Protein AF-A0A9E3TIL8-F1 (afdb_monomer_lite)

Sequence (429 aa):
MAARLIESSNRSTSMLYGTVSNERQRQHFQHPDGPLDFGRIPSAEAACVVIDDTHVSRHQLRVEEVSDNRVRIENNGRSTVFFRDGSRLEPQSADHRSLPVHLTVGHSVIELSFAPLNVNSARASATFAVDHYDDVVFLTLGDSTLDFPFPMAIGYRQLTNFATYTERYKELLRLAENLIAFVGSAMLASLTPERLRELNHKLSRPALEYWKGGISPGNWLDLCIHATLQMSEQPENALTKQFIDLKSHKETKGSLGETFRMLVRAKNDFKHDRGPSVESECQQGCIAIGELLNRVFDALSFLKSHTLYLVQDVNPHRRGNLADVMLLKCMGGNPGFLTEQRVLPPTIRRGDLYLQISSSEFVTLYPFLTTRISEQSRSREFNFIDRLDFEGKASDGARRCVAGLKSYERGSMDTDEDVGAEMLELFAE

Foldseek 3Di:
DDDDDDPPDPPPQFKKWKWKDFPVDIDTDIHRFDKEWEFQADDPPDHYDHDPAPQTHRTAWIWHDPDVQKIKIAGCTCWWKAWPVRDIAHHGGIDMDGPQTWIDTHRMIMTIHTDPDPDPDDDDDDDDDDPPPQPPLLCPCVVVQQLFFQLLFQLSVCLVVDPFLVVSLVSLLLSLLSLLLVLLLVLCLQDDLVLLQVLLVVQPHGLQVCQAPWHALVSSLSSLLSSLVSCVVPPDAPVNVLSVVLVLNDCDPLGLVVLSVVSSVQSVCVVVVNADDDRVSSSVSSSVSSVSVVSSCVSVVVNSVWWKKAWADWADDPDDQKTWTWIWGRGHNDLPTDIDIDIAGPVDDHQWIWTDRDPHDIGTSPPQKGWDQDPVVSGIFIWGFTHKDFDAQDPVRHTFIKTWIATSNPRDTDIHRVSRVVVCVSNPD

Structure (mmCIF, N/CA/C/O backbone):
data_AF-A0A9E3TIL8-F1
#
_entry.id   AF-A0A9E3TIL8-F1
#
loop_
_atom_site.group_PDB
_atom_site.id
_atom_site.type_symbol
_atom_site.label_atom_id
_atom_site.label_alt_id
_atom_site.label_comp_id
_atom_site.label_asym_id
_atom_site.label_entity_id
_atom_site.label_seq_id
_atom_site.pdbx_PDB_ins_code
_atom_site.Cartn_x
_atom_site.Cartn_y
_atom_site.Cartn_z
_atom_site.occupancy
_atom_site.B_iso_or_equiv
_atom_site.auth_seq_id
_atom_site.auth_comp_id
_atom_site.auth_asym_id
_atom_site.auth_atom_id
_atom_site.pdbx_PDB_model_num
ATOM 1 N N . MET A 1 1 ? 17.850 -64.296 1.125 1.00 35.41 1 MET A N 1
ATOM 2 C CA . MET A 1 1 ? 17.329 -64.459 -0.247 1.00 35.41 1 MET A CA 1
ATOM 3 C C . MET A 1 1 ? 16.224 -63.422 -0.428 1.00 35.41 1 MET A C 1
ATOM 5 O O . MET A 1 1 ? 15.220 -63.512 0.257 1.00 35.41 1 MET A O 1
ATOM 9 N N . ALA A 1 2 ? 16.542 -62.379 -1.203 1.00 34.81 2 ALA A N 1
ATOM 10 C CA . ALA A 1 2 ? 15.744 -61.243 -1.694 1.00 34.81 2 ALA A CA 1
ATOM 11 C C . ALA A 1 2 ? 14.442 -60.832 -0.961 1.00 34.81 2 ALA A C 1
ATOM 13 O O . ALA A 1 2 ? 13.374 -61.376 -1.226 1.00 34.81 2 ALA A O 1
ATOM 14 N N . ALA A 1 3 ? 14.516 -59.756 -0.168 1.00 29.91 3 ALA A N 1
ATOM 15 C CA . ALA A 1 3 ? 13.368 -58.895 0.119 1.00 29.91 3 ALA A CA 1
ATOM 16 C C . ALA A 1 3 ? 13.375 -57.725 -0.882 1.00 29.91 3 ALA A C 1
ATOM 18 O O . ALA A 1 3 ? 14.344 -56.971 -0.952 1.00 29.91 3 ALA A O 1
ATOM 19 N N . ARG A 1 4 ? 12.312 -57.619 -1.689 1.00 34.78 4 ARG A N 1
ATOM 20 C CA . ARG A 1 4 ? 12.041 -56.486 -2.584 1.00 34.78 4 ARG A CA 1
ATOM 21 C C . ARG A 1 4 ? 11.711 -55.256 -1.735 1.00 34.78 4 ARG A C 1
ATOM 23 O O . ARG A 1 4 ? 10.694 -55.253 -1.049 1.00 34.78 4 ARG A O 1
ATOM 30 N N . LEU A 1 5 ? 12.553 -54.229 -1.807 1.00 32.25 5 LEU A N 1
ATOM 31 C CA . LEU A 1 5 ? 12.218 -52.882 -1.356 1.00 32.25 5 LEU A CA 1
ATOM 32 C C . LEU A 1 5 ? 11.307 -52.241 -2.405 1.00 32.25 5 LEU A C 1
ATOM 34 O O . LEU A 1 5 ? 11.686 -52.076 -3.562 1.00 32.25 5 LEU A O 1
ATOM 38 N N . ILE A 1 6 ? 10.082 -51.941 -1.987 1.00 35.88 6 ILE A N 1
ATOM 39 C CA . ILE A 1 6 ? 9.174 -51.031 -2.675 1.00 35.88 6 ILE A CA 1
ATOM 40 C C . ILE A 1 6 ? 9.645 -49.629 -2.284 1.00 35.88 6 ILE A C 1
ATOM 42 O O . ILE A 1 6 ? 9.381 -49.177 -1.173 1.00 35.88 6 ILE A O 1
ATOM 46 N N . GLU A 1 7 ? 10.385 -48.963 -3.166 1.00 31.88 7 GLU A N 1
ATOM 47 C CA . GLU A 1 7 ? 10.603 -47.520 -3.067 1.00 31.88 7 GLU A CA 1
ATOM 48 C C . GLU A 1 7 ? 9.315 -46.820 -3.508 1.00 31.88 7 GLU A C 1
ATOM 50 O O . GLU A 1 7 ? 9.044 -46.639 -4.693 1.00 31.88 7 GLU A O 1
ATOM 55 N N . SER A 1 8 ? 8.476 -46.462 -2.537 1.00 33.28 8 SER A N 1
ATOM 56 C CA . SER A 1 8 ? 7.391 -45.508 -2.741 1.00 33.28 8 SER A CA 1
ATOM 57 C C . SER A 1 8 ? 8.002 -44.113 -2.880 1.00 33.28 8 SER A C 1
ATOM 59 O O . SER A 1 8 ? 8.314 -43.453 -1.887 1.00 33.28 8 SER A O 1
ATOM 61 N N . SER A 1 9 ? 8.206 -43.685 -4.122 1.00 36.19 9 SER A N 1
ATOM 62 C CA . SER A 1 9 ? 8.622 -42.336 -4.490 1.00 36.19 9 SER A CA 1
ATOM 63 C C . SER A 1 9 ? 7.560 -41.317 -4.072 1.00 36.19 9 SER A C 1
ATOM 65 O O . SER A 1 9 ? 6.582 -41.094 -4.785 1.00 36.19 9 SER A O 1
ATOM 67 N N . ASN A 1 10 ? 7.762 -40.681 -2.922 1.00 36.00 10 ASN A N 1
ATOM 68 C CA . ASN A 1 10 ? 7.051 -39.469 -2.530 1.00 36.00 10 ASN A CA 1
ATOM 69 C C . ASN A 1 10 ? 7.647 -38.297 -3.337 1.00 36.00 10 ASN A C 1
ATOM 71 O O . ASN A 1 10 ? 8.470 -37.537 -2.832 1.00 36.00 10 ASN A O 1
ATOM 75 N N . ARG A 1 11 ? 7.313 -38.200 -4.632 1.00 42.16 11 ARG A N 1
ATOM 76 C CA . ARG A 1 11 ? 7.577 -36.980 -5.404 1.00 42.16 11 ARG A CA 1
ATOM 77 C C . ARG A 1 11 ? 6.573 -35.938 -4.927 1.00 42.16 11 ARG A C 1
ATOM 79 O O . ARG A 1 11 ? 5.392 -36.036 -5.244 1.00 42.16 11 ARG A O 1
ATOM 86 N N . SER A 1 12 ? 7.034 -34.971 -4.140 1.00 47.03 12 SER A N 1
ATOM 87 C CA . SER A 1 12 ? 6.323 -33.703 -3.994 1.00 47.03 12 SER A CA 1
ATOM 88 C C . SER A 1 12 ? 6.201 -33.114 -5.397 1.00 47.03 12 SER A C 1
ATOM 90 O O . SER A 1 12 ? 7.204 -32.717 -5.975 1.00 47.03 12 SER A O 1
ATOM 92 N N . THR A 1 13 ? 5.010 -33.161 -5.987 1.00 52.56 13 THR A N 1
ATOM 93 C CA . THR A 1 13 ? 4.756 -32.655 -7.339 1.00 52.56 13 THR A CA 1
ATOM 94 C C . THR A 1 13 ? 4.936 -31.143 -7.331 1.00 52.56 13 THR A C 1
ATOM 96 O O . THR A 1 13 ? 4.089 -30.413 -6.805 1.00 52.56 13 THR A O 1
ATOM 99 N N . SER A 1 14 ? 6.068 -30.677 -7.845 1.00 63.56 14 SER A N 1
ATOM 100 C CA . SER A 1 14 ? 6.331 -29.263 -8.056 1.00 63.56 14 SER A CA 1
ATOM 101 C C . SER A 1 14 ? 5.402 -28.764 -9.164 1.00 63.56 14 SER A C 1
ATOM 103 O O . SER A 1 14 ? 5.408 -29.275 -10.274 1.00 63.56 14 SER A O 1
ATOM 105 N N . MET A 1 15 ? 4.550 -27.786 -8.861 1.00 83.06 15 MET A N 1
ATOM 106 C CA . MET A 1 15 ? 3.614 -27.239 -9.845 1.00 83.06 15 MET A CA 1
ATOM 107 C C . MET A 1 15 ? 4.291 -26.110 -10.625 1.00 83.06 15 MET A C 1
ATOM 109 O O . MET A 1 15 ? 4.695 -25.105 -10.028 1.00 83.06 15 MET A O 1
ATOM 113 N N . LEU A 1 16 ? 4.376 -26.245 -11.949 1.00 87.56 16 LEU A N 1
ATOM 114 C CA . LEU A 1 16 ? 4.829 -25.173 -12.832 1.00 87.56 16 LEU A CA 1
ATOM 115 C C . LEU A 1 16 ? 3.757 -24.083 -12.901 1.00 87.56 16 LEU A C 1
ATOM 117 O O . LEU A 1 16 ? 2.585 -24.339 -13.169 1.00 87.56 16 LEU A O 1
ATOM 121 N N . TYR A 1 17 ? 4.160 -22.843 -12.670 1.00 90.19 17 TYR A N 1
ATOM 122 C CA . TYR A 1 17 ? 3.325 -21.659 -12.809 1.00 90.19 17 TYR A CA 1
ATOM 123 C C . TYR A 1 17 ? 3.976 -20.712 -13.807 1.00 90.19 17 TYR A C 1
ATOM 125 O O . TYR A 1 17 ? 5.199 -20.594 -13.868 1.00 90.19 17 TYR A O 1
ATOM 133 N N . GLY A 1 18 ? 3.166 -20.010 -14.589 1.00 91.50 18 GLY A N 1
ATOM 134 C CA . GLY A 1 18 ? 3.725 -19.063 -15.530 1.00 91.50 18 GLY A CA 1
ATOM 135 C C . GLY A 1 18 ? 2.746 -18.056 -16.084 1.00 91.50 18 GLY A C 1
ATOM 136 O O . GLY A 1 18 ? 1.540 -18.072 -15.814 1.00 91.50 18 GLY A O 1
ATOM 137 N N . THR A 1 19 ? 3.311 -17.154 -16.876 1.00 90.44 19 THR A N 1
ATOM 138 C CA . THR A 1 19 ? 2.569 -16.135 -17.607 1.00 90.44 19 THR A CA 1
ATOM 139 C C . THR A 1 19 ? 3.039 -16.118 -19.053 1.00 90.44 19 THR A C 1
ATOM 141 O O . THR A 1 19 ? 4.239 -16.154 -19.309 1.00 90.44 19 THR A O 1
ATOM 144 N N . VAL A 1 20 ? 2.102 -16.027 -19.992 1.00 93.38 20 VAL A N 1
ATOM 145 C CA . VAL A 1 20 ? 2.379 -15.622 -21.373 1.00 93.38 20 VAL A CA 1
ATOM 146 C C . VAL A 1 20 ? 1.811 -14.228 -21.571 1.00 93.38 20 VAL A C 1
ATOM 148 O O . VAL A 1 20 ? 0.643 -13.991 -21.249 1.00 93.38 20 VAL A O 1
ATOM 151 N N . SER A 1 21 ? 2.608 -13.306 -22.099 1.00 84.75 21 SER A N 1
ATOM 152 C CA . SER A 1 21 ? 2.173 -11.942 -22.386 1.00 84.75 21 SER A CA 1
ATOM 153 C C . SER A 1 21 ? 2.677 -11.446 -23.741 1.00 84.75 21 SER A C 1
ATOM 155 O O . SER A 1 21 ? 3.800 -11.721 -24.152 1.00 84.75 21 SER A O 1
ATOM 157 N N . ASN A 1 22 ? 1.816 -10.719 -24.446 1.00 90.12 22 ASN A N 1
ATOM 158 C CA . ASN A 1 22 ? 2.126 -9.916 -25.626 1.00 90.12 22 ASN A CA 1
ATOM 159 C C . ASN A 1 22 ? 1.094 -8.769 -25.725 1.00 90.12 22 ASN A C 1
ATOM 161 O O . ASN A 1 22 ? 0.325 -8.545 -24.788 1.00 90.12 22 ASN A O 1
ATOM 165 N N . GLU A 1 23 ? 1.054 -8.036 -26.840 1.00 85.00 23 GLU A N 1
ATOM 166 C CA . GLU A 1 23 ? 0.099 -6.929 -27.031 1.00 85.00 23 GLU A CA 1
ATOM 167 C C . GLU A 1 23 ? -1.378 -7.367 -27.078 1.00 85.00 23 GLU A C 1
ATOM 169 O O . GLU A 1 23 ? -2.269 -6.568 -26.796 1.00 85.00 23 GLU A O 1
ATOM 174 N N . ARG A 1 24 ? -1.656 -8.623 -27.443 1.00 80.19 24 ARG A N 1
ATOM 175 C CA . ARG A 1 24 ? -3.009 -9.167 -27.654 1.00 80.19 24 ARG A CA 1
ATOM 176 C C . ARG A 1 24 ? -3.519 -10.009 -26.497 1.00 80.19 24 ARG A C 1
ATOM 178 O O . ARG A 1 24 ? -4.729 -10.128 -26.317 1.00 80.19 24 ARG A O 1
ATOM 185 N N . GLN A 1 25 ? -2.621 -10.601 -25.716 1.00 91.50 25 GLN A N 1
ATOM 186 C CA . GLN A 1 25 ? -2.985 -11.502 -24.634 1.00 91.50 25 GLN A CA 1
ATOM 187 C C . GLN A 1 25 ? -2.081 -11.367 -23.415 1.00 91.50 25 GLN A C 1
ATOM 189 O O . GLN A 1 25 ? -0.880 -11.117 -23.501 1.00 91.50 25 GLN A O 1
ATOM 194 N N . ARG A 1 26 ? -2.678 -11.626 -22.253 1.00 89.81 26 ARG A N 1
ATOM 195 C CA . ARG A 1 26 ? -1.974 -11.915 -21.008 1.00 89.81 26 ARG A CA 1
ATOM 196 C C . ARG A 1 26 ? -2.691 -13.073 -20.327 1.00 89.81 26 ARG A C 1
ATOM 198 O O . ARG A 1 26 ? -3.811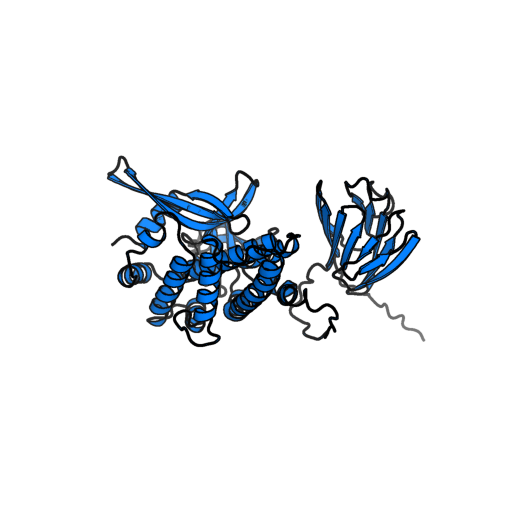 -12.908 -19.854 1.00 89.81 26 ARG A O 1
ATOM 205 N N . GLN A 1 27 ? -2.056 -14.238 -20.302 1.00 88.88 27 GLN A N 1
ATOM 206 C CA . GLN A 1 27 ? -2.618 -15.466 -19.751 1.00 88.88 27 GLN A CA 1
ATOM 207 C C . GLN A 1 27 ? -1.717 -15.993 -18.637 1.00 88.88 27 GLN A C 1
ATOM 209 O O . GLN A 1 27 ? -0.521 -16.183 -18.842 1.00 88.88 27 GLN A O 1
ATOM 214 N N . HIS A 1 28 ? -2.305 -16.268 -17.475 1.00 88.12 28 HIS A N 1
ATOM 215 C CA . HIS A 1 28 ? -1.660 -17.037 -16.413 1.00 88.12 28 HIS A CA 1
ATOM 216 C C . HIS A 1 28 ? -2.041 -18.510 -16.542 1.00 88.12 28 HIS A C 1
ATOM 218 O O . HIS A 1 28 ? -3.171 -18.824 -16.924 1.00 88.12 28 HIS A O 1
ATOM 224 N N . PHE A 1 29 ? -1.123 -19.408 -16.204 1.00 87.38 29 PHE A N 1
ATOM 225 C CA . PHE A 1 29 ? -1.387 -20.843 -16.197 1.00 87.38 29 PHE A CA 1
ATOM 226 C C . PHE A 1 29 ? -0.704 -21.529 -15.016 1.00 87.38 29 PHE A C 1
ATOM 228 O O . PHE A 1 29 ? 0.299 -21.058 -14.478 1.00 87.38 29 PHE A O 1
ATOM 235 N N . GLN A 1 30 ? -1.291 -22.652 -14.620 1.00 87.88 30 GLN A N 1
ATOM 236 C CA . GLN A 1 30 ? -0.743 -23.598 -13.659 1.00 87.88 30 GLN A CA 1
ATOM 237 C C . GLN A 1 30 ? -0.744 -24.962 -14.328 1.00 87.88 30 GLN A C 1
ATOM 239 O O . GLN A 1 30 ? -1.749 -25.362 -14.917 1.00 87.88 30 GLN A O 1
ATOM 244 N N . HIS A 1 31 ? 0.385 -25.649 -14.253 1.00 87.69 31 HIS A N 1
ATOM 245 C CA . HIS A 1 31 ? 0.590 -26.943 -14.870 1.00 87.69 31 HIS A CA 1
ATOM 246 C C . HIS A 1 31 ? 1.158 -27.906 -13.821 1.00 87.69 31 HIS A C 1
ATOM 248 O O . HIS A 1 31 ? 2.270 -27.687 -13.340 1.00 87.69 31 HIS A O 1
ATOM 254 N N . PRO A 1 32 ? 0.373 -28.907 -13.388 1.00 82.00 32 PRO A N 1
ATOM 255 C CA . PRO A 1 32 ? 0.700 -29.700 -12.207 1.00 82.00 32 PRO A CA 1
ATOM 256 C C . PRO A 1 32 ? 1.841 -30.698 -12.420 1.00 82.00 32 PRO A C 1
ATOM 258 O O . PRO A 1 32 ? 2.572 -30.943 -11.469 1.00 82.00 32 PRO A O 1
ATOM 261 N N . ASP A 1 33 ? 1.963 -31.289 -13.614 1.00 86.31 33 ASP A N 1
ATOM 262 C CA . ASP A 1 33 ? 3.016 -32.253 -13.967 1.00 86.31 33 ASP A CA 1
ATOM 263 C C . ASP A 1 33 ? 3.006 -32.541 -15.484 1.00 86.31 33 ASP A C 1
ATOM 265 O O . ASP A 1 33 ? 2.000 -32.329 -16.167 1.00 86.31 33 ASP A O 1
ATOM 269 N N . GLY A 1 34 ? 4.104 -33.094 -15.995 1.00 90.12 34 GLY A N 1
ATOM 270 C CA . GLY A 1 34 ? 4.274 -33.577 -17.361 1.00 90.12 34 GLY A CA 1
ATOM 271 C C . GLY A 1 34 ? 4.650 -32.486 -18.370 1.00 90.12 34 GLY A C 1
ATOM 272 O O . GLY A 1 34 ? 4.841 -31.325 -18.003 1.00 90.12 34 GLY A O 1
ATOM 273 N N . PRO A 1 35 ? 4.748 -32.833 -19.665 1.00 94.06 35 PRO A N 1
ATOM 274 C CA . PRO A 1 35 ? 5.083 -31.874 -20.711 1.00 94.06 35 PRO A CA 1
ATOM 275 C C . PRO A 1 35 ? 4.007 -30.796 -20.890 1.00 94.06 35 PRO A C 1
ATOM 277 O O . PRO A 1 35 ? 2.808 -31.085 -20.909 1.00 94.06 35 PRO A O 1
ATOM 280 N N . LEU A 1 36 ? 4.456 -29.559 -21.081 1.00 95.81 36 LEU A N 1
ATOM 281 C CA . LEU A 1 36 ? 3.643 -28.393 -21.402 1.00 95.81 36 LEU A CA 1
ATOM 282 C C . LEU A 1 36 ? 4.084 -27.813 -22.747 1.00 95.81 36 LEU A C 1
ATOM 284 O O . LEU A 1 36 ? 5.224 -27.374 -22.908 1.00 95.81 36 LEU A O 1
ATOM 288 N N . ASP A 1 37 ? 3.167 -27.786 -23.704 1.00 97.06 37 ASP A N 1
ATOM 289 C CA . ASP A 1 37 ? 3.397 -27.226 -25.029 1.00 97.06 37 ASP A CA 1
ATOM 290 C C . ASP A 1 37 ? 2.995 -25.743 -25.081 1.00 97.06 37 ASP A C 1
ATOM 292 O O . ASP A 1 37 ? 2.035 -25.302 -24.450 1.00 97.06 37 ASP A O 1
ATOM 296 N N . PHE A 1 38 ? 3.707 -24.972 -25.898 1.00 97.62 38 PHE A N 1
ATOM 297 C CA . PHE A 1 38 ? 3.367 -23.593 -26.236 1.00 97.62 38 PHE A CA 1
ATOM 298 C C . PHE A 1 38 ? 3.310 -23.439 -27.749 1.00 97.62 38 PHE A C 1
ATOM 300 O O . PHE A 1 38 ? 4.221 -23.869 -28.465 1.00 97.62 38 PHE A O 1
ATOM 307 N N . GLY A 1 39 ? 2.275 -22.780 -28.259 1.00 96.81 39 GLY A N 1
ATOM 308 C CA . GLY A 1 39 ? 2.151 -22.538 -29.692 1.00 96.81 39 GLY A CA 1
ATOM 309 C C . GLY A 1 39 ? 0.848 -21.858 -30.080 1.00 96.81 39 GLY A C 1
ATOM 310 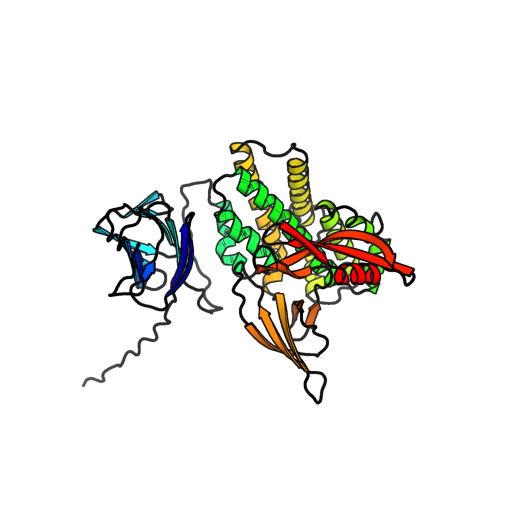O O . GLY A 1 39 ? 0.001 -21.579 -29.243 1.00 96.81 39 GLY A O 1
ATOM 311 N N . ARG A 1 40 ? 0.670 -21.573 -31.370 1.00 96.44 40 ARG A N 1
ATOM 312 C CA . ARG A 1 40 ? -0.530 -20.880 -31.877 1.00 96.44 40 ARG A CA 1
ATOM 313 C C . ARG A 1 40 ? -1.793 -21.735 -31.936 1.00 96.44 40 ARG A C 1
ATOM 315 O O . ARG A 1 40 ? -2.871 -21.194 -32.172 1.00 96.44 40 ARG A O 1
ATOM 322 N N . ILE A 1 41 ? -1.666 -23.055 -31.831 1.00 91.81 41 ILE A N 1
ATOM 323 C CA . ILE A 1 41 ? -2.803 -23.977 -31.869 1.00 91.81 41 ILE A CA 1
ATOM 324 C C . ILE A 1 41 ? -2.733 -24.951 -30.690 1.00 91.81 41 ILE A C 1
ATOM 326 O O . ILE A 1 41 ? -1.635 -25.258 -30.222 1.00 91.81 41 ILE A O 1
ATOM 330 N N . PRO A 1 42 ? -3.879 -25.468 -30.219 1.00 88.25 42 PRO A N 1
ATOM 331 C CA . PRO A 1 42 ? -3.896 -26.526 -29.217 1.00 88.25 42 PRO A CA 1
ATOM 332 C C . PRO A 1 42 ? -3.079 -27.749 -29.662 1.00 88.25 42 PRO A C 1
ATOM 334 O O . PRO A 1 42 ? -3.095 -28.124 -30.837 1.00 88.25 42 PRO A O 1
ATOM 337 N N . SER A 1 43 ? -2.377 -28.371 -28.714 1.00 85.75 43 SER A N 1
ATOM 338 C CA . SER A 1 43 ? -1.713 -29.665 -28.904 1.00 85.75 43 SER A CA 1
ATOM 339 C C . SER A 1 43 ? -2.693 -30.790 -28.571 1.00 85.75 43 SER A C 1
ATOM 341 O O . SER A 1 43 ? -3.484 -30.660 -27.639 1.00 85.75 43 SER A O 1
ATOM 343 N N . ALA A 1 44 ? -2.662 -31.881 -29.337 1.00 78.19 44 ALA A N 1
ATOM 344 C CA . ALA A 1 44 ? -3.449 -33.080 -29.035 1.00 78.19 44 ALA A CA 1
ATOM 345 C C . ALA A 1 44 ? -2.722 -34.030 -28.064 1.00 78.19 44 ALA A C 1
ATOM 347 O O . ALA A 1 44 ? -3.354 -34.904 -27.479 1.00 78.19 44 ALA A O 1
ATOM 348 N N . GLU A 1 45 ? -1.402 -33.873 -27.917 1.00 78.19 45 GLU A N 1
ATOM 349 C CA . GLU A 1 45 ? -0.530 -34.820 -27.209 1.00 78.19 45 GLU A CA 1
ATOM 350 C C . GLU A 1 45 ? -0.197 -34.393 -25.775 1.00 78.19 45 GLU A C 1
ATOM 352 O O . GLU A 1 45 ? 0.137 -35.241 -24.952 1.00 78.19 45 GLU A O 1
ATOM 357 N N . ALA A 1 46 ? -0.279 -33.096 -25.468 1.00 84.00 46 ALA A N 1
ATOM 358 C CA . ALA A 1 46 ? 0.079 -32.540 -24.167 1.00 84.00 46 ALA A CA 1
ATOM 359 C C . ALA A 1 46 ? -0.802 -31.337 -23.805 1.00 84.00 46 ALA A C 1
ATOM 361 O O . ALA A 1 46 ? -1.486 -30.764 -24.661 1.00 84.00 46 ALA A O 1
ATOM 362 N N . ALA A 1 47 ? -0.760 -30.933 -22.531 1.00 88.12 47 ALA A N 1
ATOM 363 C CA . ALA A 1 47 ? -1.326 -29.658 -22.110 1.00 88.12 47 ALA A CA 1
ATOM 364 C C . ALA A 1 47 ? -0.679 -28.534 -22.930 1.00 88.12 47 ALA A C 1
ATOM 366 O O . ALA A 1 47 ? 0.527 -28.556 -23.160 1.00 88.12 47 ALA A O 1
ATOM 367 N N . CYS A 1 48 ? -1.474 -27.576 -23.407 1.00 94.19 48 CYS A N 1
ATOM 368 C CA . CYS A 1 48 ? -0.988 -26.539 -24.311 1.00 94.19 48 CYS A CA 1
ATOM 369 C C . CYS A 1 48 ? -1.446 -25.153 -23.864 1.00 94.19 48 CYS A C 1
ATOM 371 O O . CYS A 1 48 ? -2.638 -24.928 -23.639 1.00 94.19 48 CYS A O 1
ATOM 373 N N . VAL A 1 49 ? -0.503 -24.216 -23.795 1.00 95.69 49 VAL A N 1
ATOM 374 C CA . VAL A 1 49 ? -0.778 -22.786 -23.669 1.00 95.69 49 VAL A CA 1
ATOM 375 C C . VAL A 1 49 ? -0.785 -22.174 -25.066 1.00 95.69 49 VAL A C 1
ATOM 377 O O . VAL A 1 49 ? 0.237 -22.129 -25.759 1.00 95.69 49 VAL A O 1
ATOM 380 N N . VAL A 1 50 ? -1.960 -21.706 -25.488 1.00 96.38 50 VAL A N 1
ATOM 381 C CA . VAL A 1 50 ? -2.145 -21.112 -26.813 1.00 96.38 50 VAL A CA 1
ATOM 382 C C . VAL A 1 50 ? -1.637 -19.669 -26.819 1.00 96.38 50 VAL A C 1
ATOM 384 O O . VAL A 1 50 ? -1.959 -18.882 -25.933 1.00 96.38 50 VAL A O 1
ATOM 387 N N . ILE A 1 51 ? -0.840 -19.320 -27.829 1.00 96.69 51 ILE A N 1
ATOM 388 C CA . ILE A 1 51 ? -0.246 -17.993 -27.990 1.00 96.69 51 ILE A CA 1
ATOM 389 C C . ILE A 1 51 ? -0.826 -17.283 -29.214 1.00 96.69 51 ILE A C 1
ATOM 391 O O . ILE A 1 51 ? -0.562 -17.684 -30.350 1.00 96.69 51 ILE A O 1
ATOM 395 N N . ASP A 1 52 ? -1.578 -16.203 -28.992 1.00 93.56 52 ASP A N 1
ATOM 396 C CA . ASP A 1 52 ? -2.031 -15.273 -30.034 1.00 93.56 52 ASP A CA 1
ATOM 397 C C . ASP A 1 52 ? -0.891 -14.344 -30.471 1.00 93.56 52 ASP A C 1
ATOM 399 O O . ASP A 1 52 ? -0.803 -13.175 -30.093 1.00 93.56 52 ASP A O 1
ATOM 403 N N . ASP A 1 53 ? 0.029 -14.910 -31.248 1.00 93.81 53 ASP A N 1
ATOM 404 C CA . ASP A 1 53 ? 1.138 -14.203 -31.879 1.00 93.81 53 ASP A CA 1
ATOM 405 C C . ASP A 1 53 ? 1.439 -14.835 -33.237 1.00 93.81 53 ASP A C 1
ATOM 407 O O . ASP A 1 53 ? 1.746 -16.024 -33.344 1.00 93.81 53 ASP A O 1
ATOM 411 N N . THR A 1 54 ? 1.365 -14.044 -34.307 1.00 93.00 54 THR A N 1
ATOM 412 C CA . THR A 1 54 ? 1.578 -14.536 -35.671 1.00 93.00 54 THR A CA 1
ATOM 413 C C . THR A 1 54 ? 3.007 -15.002 -35.940 1.00 93.00 54 THR A C 1
ATOM 415 O O . THR A 1 54 ? 3.199 -15.792 -36.869 1.00 93.00 54 THR A O 1
ATOM 418 N N . HIS A 1 55 ? 3.980 -14.567 -35.135 1.00 92.62 55 HIS A N 1
ATOM 419 C CA . HIS A 1 55 ? 5.400 -14.912 -35.249 1.00 92.62 55 HIS A CA 1
ATOM 420 C C . HIS A 1 55 ? 5.791 -16.172 -34.462 1.00 92.62 55 HIS A C 1
ATOM 422 O O . HIS A 1 55 ? 6.912 -16.671 -34.597 1.00 92.62 55 HIS A O 1
ATOM 428 N N . VAL A 1 56 ? 4.864 -16.718 -33.675 1.00 96.62 56 VAL A N 1
ATOM 429 C CA . VAL A 1 56 ? 5.024 -17.994 -32.974 1.00 96.62 56 VAL A CA 1
ATOM 430 C C . VAL A 1 56 ? 4.633 -19.143 -33.910 1.00 96.62 56 VAL A C 1
ATOM 432 O O . VAL A 1 56 ? 3.778 -19.004 -34.781 1.00 96.62 56 VAL A O 1
ATOM 435 N N . SER A 1 57 ? 5.280 -20.301 -33.797 1.00 96.62 57 SER A N 1
ATOM 436 C CA . SER A 1 57 ? 4.915 -21.482 -34.594 1.00 96.62 57 SER A CA 1
ATOM 437 C C . SER A 1 57 ? 3.629 -22.143 -34.077 1.00 96.62 57 SER A C 1
ATOM 439 O O . SER A 1 57 ? 3.156 -21.870 -32.976 1.00 96.62 57 SER A O 1
ATOM 441 N N . ARG A 1 58 ? 3.046 -23.056 -34.864 1.00 9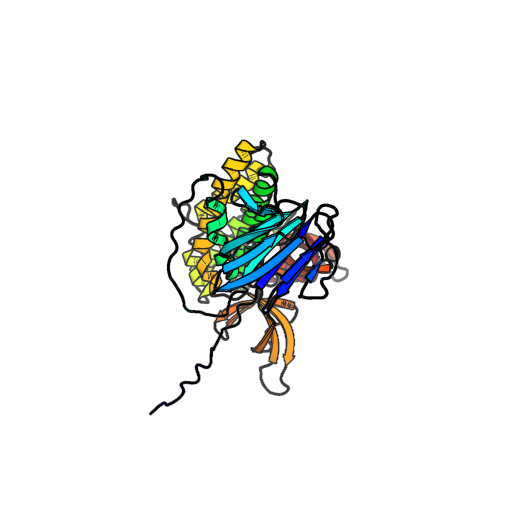5.69 58 ARG A N 1
ATOM 442 C CA . ARG A 1 58 ? 1.889 -23.865 -34.425 1.00 95.69 58 ARG A CA 1
ATOM 443 C C . ARG A 1 58 ? 2.186 -24.638 -33.136 1.00 95.69 58 ARG A C 1
ATOM 445 O O . ARG A 1 58 ? 1.379 -24.587 -32.220 1.00 95.69 58 ARG A O 1
ATOM 452 N N . HIS A 1 59 ? 3.371 -25.241 -33.072 1.00 96.00 59 HIS A N 1
ATOM 453 C CA . HIS A 1 59 ? 3.978 -25.830 -31.881 1.00 96.00 59 HIS A CA 1
ATOM 454 C C . HIS A 1 59 ? 5.387 -25.247 -31.788 1.00 96.00 59 HIS A C 1
ATOM 456 O O . HIS A 1 59 ? 6.209 -25.488 -32.670 1.00 96.00 59 HIS A O 1
ATOM 462 N N . GLN A 1 60 ? 5.620 -24.372 -30.818 1.00 97.31 60 GLN A N 1
ATOM 463 C CA . GLN A 1 60 ? 6.843 -23.580 -30.725 1.00 97.31 60 GLN A CA 1
ATOM 464 C C . GLN A 1 60 ? 7.784 -24.124 -29.658 1.00 97.31 60 GLN A C 1
ATOM 466 O O . GLN A 1 60 ? 8.962 -24.310 -29.946 1.00 97.31 60 GLN A O 1
ATOM 471 N N . LEU A 1 61 ? 7.275 -24.383 -28.455 1.00 97.56 61 LEU A N 1
ATOM 472 C CA . LEU A 1 61 ? 8.071 -24.897 -27.346 1.00 97.56 61 LEU A CA 1
ATOM 473 C C . LEU A 1 61 ? 7.394 -26.106 -26.718 1.00 97.56 61 LEU A C 1
ATOM 475 O O . LEU A 1 61 ? 6.168 -26.149 -26.646 1.00 97.56 61 LEU A O 1
ATOM 479 N N . ARG A 1 62 ? 8.206 -27.034 -26.219 1.00 97.50 62 ARG A N 1
ATOM 480 C CA . ARG A 1 62 ? 7.806 -28.030 -25.227 1.00 97.50 62 ARG A CA 1
ATOM 481 C C . ARG A 1 62 ? 8.665 -27.835 -23.988 1.00 97.50 62 ARG A C 1
ATOM 483 O O . ARG A 1 62 ? 9.884 -27.718 -24.092 1.00 97.50 62 ARG A O 1
ATOM 490 N N . VAL A 1 63 ? 8.021 -27.763 -22.833 1.00 96.44 63 VAL A N 1
ATOM 491 C CA . VAL A 1 63 ? 8.672 -27.596 -21.537 1.00 96.44 63 VAL A CA 1
ATOM 492 C C . VAL A 1 63 ? 8.325 -28.788 -20.670 1.00 96.44 63 VAL A C 1
ATOM 494 O O . VAL A 1 63 ? 7.155 -29.116 -20.510 1.00 96.44 63 VAL A O 1
ATOM 497 N N . GLU A 1 64 ? 9.335 -29.428 -20.103 1.00 94.56 64 GLU A N 1
ATOM 498 C CA . GLU A 1 64 ? 9.160 -30.572 -19.215 1.00 94.56 64 GLU A CA 1
ATOM 499 C C . GLU A 1 64 ? 10.050 -30.403 -17.986 1.00 94.56 64 GLU A C 1
ATOM 501 O O . GLU A 1 64 ? 11.220 -30.030 -18.097 1.00 94.56 64 GLU A O 1
ATOM 506 N N . GLU A 1 65 ? 9.503 -30.653 -16.801 1.00 90.44 65 GLU A N 1
ATOM 507 C CA . GLU A 1 65 ? 10.298 -30.688 -15.578 1.00 90.44 65 GLU A CA 1
ATOM 508 C C . GLU A 1 65 ? 11.190 -31.935 -15.573 1.00 90.44 65 GLU A C 1
ATOM 510 O O . GLU A 1 65 ? 10.717 -33.056 -15.745 1.00 90.44 65 GLU A O 1
ATOM 515 N N . VAL A 1 66 ? 12.497 -31.746 -15.377 1.00 88.44 66 VAL A N 1
ATOM 516 C CA . VAL A 1 66 ? 13.461 -32.864 -15.330 1.00 88.44 66 VAL A CA 1
ATOM 517 C C . VAL A 1 66 ? 13.851 -33.197 -13.893 1.00 88.44 66 VAL A C 1
ATOM 519 O O . VAL A 1 66 ? 14.095 -34.357 -13.562 1.00 88.44 66 VAL A O 1
ATOM 522 N N . SER A 1 67 ? 13.927 -32.180 -13.036 1.00 81.50 67 SER A N 1
ATOM 523 C CA . SER A 1 67 ? 14.235 -32.304 -11.613 1.00 81.50 67 SER A CA 1
ATOM 524 C C . SER A 1 67 ? 13.757 -31.067 -10.860 1.00 81.50 67 SER A C 1
ATOM 526 O O . SER A 1 67 ? 13.541 -30.025 -11.481 1.00 81.50 67 SER A O 1
ATOM 528 N N . ASP A 1 68 ? 13.751 -31.138 -9.529 1.00 70.25 68 ASP A N 1
ATOM 529 C CA . ASP A 1 68 ? 13.481 -29.994 -8.659 1.00 70.25 68 ASP A CA 1
ATOM 530 C C . ASP A 1 68 ? 14.295 -28.767 -9.106 1.00 70.25 68 ASP A C 1
ATOM 532 O O . ASP A 1 68 ? 15.525 -28.794 -9.223 1.00 70.25 68 ASP A O 1
ATOM 536 N N . ASN A 1 69 ? 13.586 -27.682 -9.396 1.00 82.06 69 ASN A N 1
ATOM 537 C CA . ASN A 1 69 ? 14.125 -26.417 -9.882 1.00 82.06 69 ASN A CA 1
ATOM 538 C C . ASN A 1 69 ? 14.684 -26.378 -11.327 1.00 82.06 69 ASN A C 1
ATOM 540 O O . ASN A 1 69 ? 15.301 -25.378 -11.702 1.00 82.06 69 ASN A O 1
ATOM 544 N N . ARG A 1 70 ? 14.498 -27.414 -12.160 1.00 90.62 70 ARG A N 1
ATOM 545 C CA . ARG A 1 70 ? 14.998 -27.437 -13.550 1.00 90.62 70 ARG A CA 1
ATOM 546 C C . ARG A 1 70 ? 13.980 -27.937 -14.563 1.00 90.62 70 ARG A C 1
ATOM 548 O O . ARG A 1 70 ? 13.357 -28.982 -14.401 1.00 90.62 70 ARG A O 1
ATOM 555 N N . VAL A 1 71 ? 13.931 -27.234 -15.687 1.00 94.88 71 VAL A N 1
ATOM 556 C CA . VAL A 1 71 ? 13.123 -27.593 -16.850 1.00 94.88 71 VAL A CA 1
ATOM 557 C C . VAL A 1 71 ? 14.006 -27.865 -18.059 1.00 94.88 71 VAL A C 1
ATOM 559 O O . VAL A 1 71 ? 15.041 -27.226 -18.255 1.00 94.88 71 VAL A O 1
ATOM 562 N N . ARG A 1 72 ? 13.583 -28.809 -18.890 1.00 96.88 72 ARG A N 1
ATOM 563 C CA . ARG A 1 72 ? 14.061 -28.981 -20.257 1.00 96.88 72 ARG A CA 1
ATOM 564 C C . ARG A 1 72 ? 13.132 -28.211 -21.177 1.00 96.88 72 ARG A C 1
ATOM 566 O O . ARG A 1 72 ? 11.919 -28.386 -21.122 1.00 96.88 72 ARG A O 1
ATOM 573 N N . ILE A 1 73 ? 13.713 -27.358 -22.005 1.00 97.88 73 ILE A N 1
ATOM 574 C CA . ILE A 1 73 ? 13.001 -26.519 -22.962 1.00 97.88 73 ILE A CA 1
ATOM 575 C C . ILE A 1 73 ? 13.442 -26.956 -24.350 1.00 97.88 73 ILE A C 1
ATOM 577 O O . ILE A 1 73 ? 14.624 -26.884 -24.680 1.00 97.88 73 ILE A O 1
ATOM 581 N N . GLU A 1 74 ? 12.494 -27.412 -25.158 1.00 98.25 74 GLU A N 1
ATOM 582 C CA . GLU A 1 74 ? 12.715 -27.837 -26.538 1.00 98.25 74 GLU A CA 1
ATOM 583 C C . GLU A 1 74 ? 12.050 -26.854 -27.497 1.00 98.25 74 GLU A C 1
ATOM 585 O O . GLU A 1 74 ? 10.857 -26.570 -27.374 1.00 98.25 74 GLU A O 1
ATOM 590 N N . ASN A 1 75 ? 12.804 -26.345 -28.471 1.00 98.12 75 ASN A N 1
ATOM 591 C CA . ASN A 1 75 ? 12.278 -25.479 -29.518 1.00 98.12 75 ASN A CA 1
ATOM 592 C C . ASN A 1 75 ? 11.863 -26.302 -30.741 1.00 98.12 75 ASN A C 1
ATOM 594 O O . ASN A 1 75 ? 12.671 -26.595 -31.620 1.00 98.12 75 ASN A O 1
ATOM 598 N N . ASN A 1 76 ? 10.576 -26.627 -30.818 1.00 97.06 76 ASN A N 1
ATOM 599 C CA . ASN A 1 76 ? 9.980 -27.349 -31.945 1.00 97.06 76 ASN A CA 1
ATOM 600 C C . ASN A 1 76 ? 9.570 -26.417 -33.099 1.00 97.06 76 ASN A C 1
ATOM 602 O O . ASN A 1 76 ? 9.201 -26.882 -34.181 1.00 97.06 76 ASN A O 1
ATOM 606 N N . GLY A 1 77 ? 9.625 -25.102 -32.878 1.00 94.81 77 GLY A N 1
ATOM 607 C CA . GLY A 1 77 ? 9.229 -24.096 -33.850 1.00 94.81 77 GLY A CA 1
ATOM 608 C C . GLY A 1 77 ? 10.318 -23.732 -34.857 1.00 94.81 77 GLY A C 1
ATOM 609 O O . GLY A 1 77 ? 11.432 -24.250 -34.849 1.00 94.81 77 GLY A O 1
ATOM 610 N N . ARG A 1 78 ? 9.968 -22.809 -35.760 1.00 93.19 78 ARG A N 1
ATOM 611 C CA . ARG A 1 78 ? 10.886 -22.234 -36.762 1.00 93.19 78 ARG A CA 1
ATOM 612 C C . ARG A 1 78 ? 11.611 -20.986 -36.268 1.00 93.19 78 ARG A C 1
ATOM 614 O O . ARG A 1 78 ? 12.638 -20.625 -36.830 1.00 93.19 78 ARG A O 1
ATOM 621 N N . SER A 1 79 ? 11.048 -20.314 -35.270 1.00 93.56 79 SER A N 1
ATOM 622 C CA . SER A 1 79 ? 11.599 -19.087 -34.701 1.00 93.56 79 SER A CA 1
ATOM 623 C C . SER A 1 79 ? 12.608 -19.429 -33.610 1.00 93.56 79 SER A C 1
ATOM 625 O O . SER A 1 79 ? 12.338 -20.299 -32.779 1.00 93.56 79 SER A O 1
ATOM 627 N N . THR A 1 80 ? 13.747 -18.739 -33.594 1.00 95.56 80 THR A N 1
ATOM 628 C CA . THR A 1 80 ? 14.698 -18.781 -32.478 1.00 95.56 80 THR A CA 1
ATOM 629 C C . THR A 1 80 ? 14.027 -18.238 -31.217 1.00 95.56 80 THR A C 1
ATOM 631 O O . THR A 1 80 ? 13.260 -17.273 -31.275 1.00 95.56 80 THR A O 1
ATOM 634 N N . VAL A 1 81 ? 14.309 -18.871 -30.083 1.00 97.44 81 VAL A N 1
ATOM 635 C CA . VAL A 1 81 ? 13.837 -18.438 -28.765 1.00 97.44 81 VAL A CA 1
ATOM 636 C C . VAL A 1 81 ? 14.996 -17.756 -28.059 1.00 97.44 81 VAL A C 1
ATOM 638 O O . VAL A 1 81 ? 16.113 -18.273 -28.055 1.00 97.44 81 VAL A O 1
ATOM 641 N N . PHE A 1 82 ? 14.740 -16.591 -27.481 1.00 94.19 82 PHE A N 1
ATOM 642 C CA . PHE A 1 82 ? 15.748 -15.798 -26.787 1.00 94.19 82 PHE A CA 1
ATOM 643 C C . PHE A 1 82 ? 15.524 -15.893 -25.288 1.00 94.19 82 PHE A C 1
ATOM 645 O O . PHE A 1 82 ? 14.404 -15.715 -24.818 1.00 94.19 82 PHE A O 1
ATOM 652 N N . PHE A 1 83 ? 16.582 -16.161 -24.538 1.00 92.38 83 PHE A N 1
ATOM 653 C CA . PHE A 1 83 ? 16.549 -16.116 -23.084 1.00 92.38 83 PHE A CA 1
ATOM 654 C C . PHE A 1 83 ? 16.967 -14.733 -22.589 1.00 92.38 83 PHE A C 1
ATOM 656 O O . PHE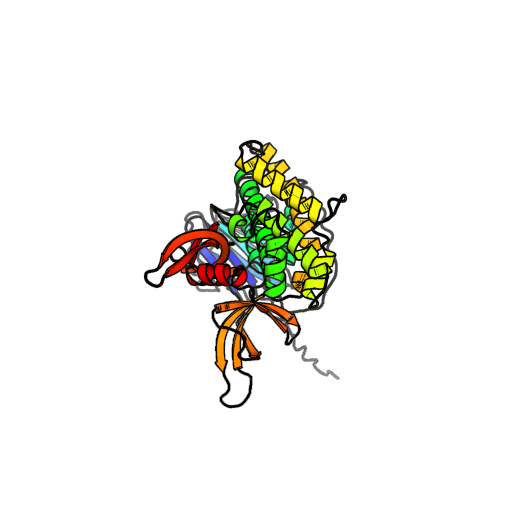 A 1 83 ? 17.679 -13.994 -23.272 1.00 92.38 83 PHE A O 1
ATOM 663 N N . ARG A 1 84 ? 16.551 -14.387 -21.368 1.00 79.88 84 ARG A N 1
ATOM 664 C CA . ARG A 1 84 ? 16.898 -13.102 -20.739 1.00 79.88 84 ARG A CA 1
ATOM 665 C C . ARG A 1 84 ? 18.408 -12.878 -20.583 1.00 79.88 84 ARG A C 1
ATOM 667 O O . ARG A 1 84 ? 18.852 -11.738 -20.621 1.00 79.88 84 ARG A O 1
ATOM 674 N N . ASP A 1 85 ? 19.190 -13.944 -20.432 1.00 73.75 85 ASP A N 1
ATOM 675 C CA . ASP A 1 85 ? 20.657 -13.884 -20.328 1.00 73.75 85 ASP A CA 1
ATOM 676 C C . ASP A 1 85 ? 21.364 -13.618 -21.677 1.00 73.75 85 ASP A C 1
ATOM 678 O O . ASP A 1 85 ? 22.589 -13.664 -21.756 1.00 73.75 85 ASP A O 1
ATOM 682 N N . GLY A 1 86 ? 20.604 -13.373 -22.751 1.00 82.38 86 GLY A N 1
ATOM 683 C CA . GLY A 1 86 ? 21.113 -13.136 -24.102 1.00 82.38 86 GLY A CA 1
ATOM 684 C C . GLY A 1 86 ? 21.455 -14.411 -24.874 1.00 82.38 86 GLY A C 1
ATOM 685 O O . GLY A 1 86 ? 21.733 -14.345 -26.074 1.00 82.38 86 GLY A O 1
ATOM 686 N N . SER A 1 87 ? 21.407 -15.581 -24.231 1.00 90.44 87 SER A N 1
ATOM 687 C CA . SER A 1 87 ? 21.553 -16.851 -24.933 1.00 90.44 87 SER A CA 1
ATOM 688 C C . SER A 1 87 ? 20.311 -17.163 -25.773 1.00 90.44 87 SER A C 1
ATOM 690 O O . SER A 1 87 ? 19.235 -16.580 -25.605 1.00 90.44 87 SER A O 1
ATOM 692 N N . ARG A 1 88 ? 20.462 -18.084 -26.725 1.00 96.00 88 ARG A N 1
ATOM 693 C CA . ARG A 1 88 ? 19.415 -18.422 -27.692 1.00 96.00 88 ARG A CA 1
ATOM 694 C C . ARG A 1 88 ? 19.248 -19.926 -27.830 1.00 96.00 88 ARG A C 1
ATOM 696 O O . ARG A 1 88 ? 20.232 -20.662 -27.804 1.00 96.00 88 ARG A O 1
ATOM 703 N N . LEU A 1 89 ? 18.008 -20.352 -28.027 1.00 97.12 89 LEU A N 1
ATOM 704 C CA . LEU A 1 89 ? 17.637 -21.721 -28.352 1.00 97.12 89 LEU A CA 1
ATOM 705 C C . LEU A 1 89 ? 17.205 -21.773 -29.816 1.00 97.12 89 LEU A C 1
ATOM 707 O O . LEU A 1 89 ? 16.135 -21.277 -30.193 1.00 97.12 89 LEU A O 1
ATOM 711 N N . GLU A 1 90 ? 18.064 -22.347 -30.651 1.00 97.81 90 GLU A N 1
ATOM 712 C CA . GLU A 1 90 ? 17.821 -22.451 -32.087 1.00 97.81 90 GLU A CA 1
ATOM 713 C C . GLU A 1 90 ? 16.664 -23.412 -32.401 1.00 97.81 90 GLU A C 1
ATOM 715 O O . GLU A 1 90 ? 16.340 -24.288 -31.590 1.00 97.81 90 GLU A O 1
ATOM 720 N N . PRO A 1 91 ? 16.022 -23.281 -33.571 1.00 97.62 91 PRO A N 1
ATOM 721 C CA . PRO A 1 91 ? 15.043 -24.255 -34.038 1.00 97.62 91 PRO A CA 1
ATOM 722 C C . PRO A 1 91 ? 15.574 -25.691 -33.950 1.00 97.62 91 PRO A C 1
ATOM 724 O O . PRO A 1 91 ? 16.715 -25.958 -34.324 1.00 97.62 91 PRO A O 1
ATOM 727 N N . GLN A 1 92 ? 14.727 -26.616 -33.497 1.00 96.44 92 GLN A N 1
ATOM 728 C CA . GLN A 1 92 ? 15.037 -28.045 -33.337 1.00 96.44 92 GLN A CA 1
ATOM 729 C C . GLN A 1 92 ? 16.157 -28.342 -32.326 1.00 96.44 92 GLN A C 1
ATOM 731 O O . GLN A 1 92 ? 16.828 -29.369 -32.422 1.00 96.44 92 GLN A O 1
ATOM 736 N N . SER A 1 93 ? 16.369 -27.453 -31.355 1.00 97.12 93 SER A N 1
ATOM 737 C CA . SER A 1 93 ? 17.327 -27.662 -30.268 1.00 97.12 93 SER A CA 1
ATOM 738 C C . SER A 1 93 ? 16.639 -27.706 -28.903 1.00 97.12 93 SER A C 1
ATOM 740 O O . SER A 1 93 ? 15.497 -27.269 -28.747 1.00 97.12 93 SER A O 1
ATOM 742 N N . ALA A 1 94 ? 17.338 -28.269 -27.919 1.00 97.25 94 ALA A N 1
ATOM 743 C CA . ALA A 1 94 ? 16.873 -28.393 -26.546 1.00 97.25 94 ALA A CA 1
ATOM 744 C C . ALA A 1 94 ? 17.947 -27.910 -25.571 1.00 97.25 94 ALA A C 1
ATOM 746 O O . ALA A 1 94 ? 19.140 -28.090 -25.821 1.00 97.25 94 ALA A O 1
ATOM 747 N N . ASP A 1 95 ? 17.514 -27.334 -24.455 1.00 96.19 95 ASP A N 1
ATOM 748 C CA . ASP A 1 95 ? 18.394 -26.849 -23.397 1.00 96.19 95 ASP A CA 1
ATOM 749 C C . ASP A 1 95 ? 17.765 -27.069 -22.015 1.00 96.19 95 ASP A C 1
ATOM 751 O O . ASP A 1 95 ? 16.544 -27.181 -21.880 1.00 96.19 95 ASP A O 1
ATOM 755 N N . HIS A 1 96 ? 18.601 -27.155 -20.984 1.00 95.56 96 HIS A N 1
ATOM 756 C CA . HIS A 1 96 ? 18.167 -27.310 -19.600 1.00 95.56 96 HIS A CA 1
ATOM 757 C C . HIS A 1 96 ? 18.364 -26.000 -18.852 1.00 95.56 96 HIS A C 1
ATOM 759 O O . HIS A 1 96 ? 19.468 -25.458 -18.803 1.00 95.56 96 HIS A O 1
ATOM 765 N N . ARG A 1 97 ? 17.303 -25.511 -18.212 1.00 92.25 97 ARG A N 1
ATOM 766 C CA . ARG A 1 97 ? 17.320 -24.243 -17.488 1.00 92.25 97 ARG A CA 1
ATOM 767 C C . ARG A 1 97 ? 16.836 -24.414 -16.066 1.00 92.25 97 ARG A C 1
ATOM 769 O O . ARG A 1 97 ? 15.861 -25.113 -15.803 1.00 92.25 97 ARG A O 1
ATOM 776 N N . SER A 1 98 ? 17.541 -23.757 -15.153 1.00 89.81 98 SER A N 1
ATOM 777 C CA . SER A 1 98 ? 17.050 -23.569 -13.795 1.00 89.81 98 SER A CA 1
ATOM 778 C C . SER A 1 98 ? 15.909 -22.559 -13.821 1.00 89.81 98 SER A C 1
ATOM 780 O O . SER A 1 98 ? 15.993 -21.561 -14.538 1.00 89.81 98 SER A O 1
ATOM 782 N N . LEU A 1 99 ? 14.860 -22.813 -13.047 1.00 85.81 99 LEU A N 1
ATOM 783 C CA . LEU A 1 99 ? 13.800 -21.836 -12.841 1.00 85.81 99 LEU A CA 1
ATOM 784 C C . LEU A 1 99 ? 14.225 -20.774 -11.800 1.00 85.81 99 LEU A C 1
ATOM 786 O O . LEU A 1 99 ? 15.081 -21.061 -10.955 1.00 85.81 99 LEU A O 1
ATOM 790 N N . PRO A 1 100 ? 13.657 -19.549 -11.857 1.00 91.94 100 PRO A N 1
ATOM 791 C CA . PRO A 1 100 ? 12.708 -19.063 -12.866 1.00 91.94 100 PRO A CA 1
ATOM 792 C C . PRO A 1 100 ? 13.368 -18.832 -14.235 1.00 91.94 100 PRO A C 1
ATOM 794 O O . PRO A 1 100 ? 14.526 -18.425 -14.311 1.00 91.94 100 PRO A O 1
ATOM 797 N N . VAL A 1 101 ? 12.624 -19.061 -15.324 1.00 92.56 101 VAL A N 1
ATOM 798 C CA . VAL A 1 101 ? 13.096 -18.757 -16.685 1.00 92.56 101 VAL A CA 1
ATOM 799 C C . VAL A 1 101 ? 12.186 -17.736 -17.353 1.00 92.56 101 VAL A C 1
ATOM 801 O O . VAL A 1 101 ? 10.962 -17.798 -17.248 1.00 92.56 101 VAL A O 1
ATOM 804 N N . HIS A 1 102 ? 12.812 -16.794 -18.049 1.00 93.19 102 HIS A N 1
ATOM 805 C CA . HIS A 1 102 ? 12.160 -15.776 -18.859 1.00 93.19 102 HIS A CA 1
ATOM 806 C C . HIS A 1 102 ? 12.680 -15.921 -20.287 1.00 93.19 102 HIS A C 1
ATOM 808 O O . HIS A 1 102 ? 13.897 -15.884 -20.515 1.00 93.19 102 HIS A O 1
ATOM 814 N N . LEU A 1 103 ? 11.765 -16.111 -21.232 1.00 95.69 103 LEU A N 1
ATOM 815 C CA . LEU A 1 103 ? 12.096 -16.305 -22.635 1.00 95.69 103 LEU A CA 1
ATOM 816 C C . LEU A 1 103 ? 11.153 -15.527 -23.550 1.00 95.69 103 LEU A C 1
ATOM 818 O O . LEU A 1 103 ? 9.987 -15.303 -23.226 1.00 95.69 103 LEU A O 1
ATOM 822 N N . THR A 1 104 ? 11.672 -15.152 -24.711 1.00 94.50 104 THR A N 1
ATOM 823 C CA . THR A 1 104 ? 10.965 -14.385 -25.732 1.00 94.50 104 THR A CA 1
ATOM 824 C C . THR A 1 104 ? 10.941 -15.166 -27.034 1.00 94.50 104 THR A C 1
ATOM 826 O O . THR A 1 104 ? 11.961 -15.697 -27.484 1.00 94.50 104 THR A O 1
ATOM 829 N N . VAL A 1 105 ? 9.771 -15.214 -27.666 1.00 95.69 105 VAL A N 1
ATOM 830 C CA . VAL A 1 105 ? 9.585 -15.788 -28.997 1.00 95.69 105 VAL A CA 1
ATOM 831 C C . VAL A 1 105 ? 8.564 -14.974 -29.782 1.00 95.69 105 VAL A C 1
ATOM 833 O O . VAL A 1 105 ? 7.452 -14.737 -29.319 1.00 95.69 105 VAL A O 1
ATOM 836 N N . GLY A 1 106 ? 8.948 -14.515 -30.976 1.00 93.62 106 GLY A N 1
ATOM 837 C CA . GLY A 1 106 ? 8.150 -13.527 -31.702 1.00 93.62 106 GLY A CA 1
ATOM 838 C C . GLY A 1 106 ? 8.045 -12.222 -30.908 1.00 93.62 106 GLY A C 1
ATOM 839 O O . GLY A 1 106 ? 9.064 -11.640 -30.541 1.00 93.62 106 GLY A O 1
ATOM 840 N N . HIS A 1 107 ? 6.816 -11.800 -30.623 1.00 91.44 107 HIS A N 1
ATOM 841 C CA . HIS A 1 107 ? 6.479 -10.669 -29.752 1.00 91.44 107 HIS A CA 1
ATOM 842 C C . HIS A 1 107 ? 5.941 -11.117 -28.388 1.00 91.44 107 HIS A C 1
ATOM 844 O O . HIS A 1 107 ? 5.392 -10.309 -27.639 1.00 91.44 107 HIS A O 1
ATOM 850 N N . SER A 1 108 ? 6.066 -12.406 -28.071 1.00 93.12 108 SER A N 1
ATOM 851 C CA . SER A 1 108 ? 5.535 -12.994 -26.851 1.00 93.12 108 SER A CA 1
ATOM 852 C C . SER A 1 108 ? 6.633 -13.261 -25.838 1.00 93.12 108 SER A C 1
ATOM 854 O O . SER A 1 108 ? 7.677 -13.830 -26.163 1.00 93.12 108 SER A O 1
ATOM 856 N N . VAL A 1 109 ? 6.354 -12.880 -24.599 1.00 95.31 109 VAL A N 1
ATOM 857 C CA . VAL A 1 109 ? 7.173 -13.151 -23.422 1.00 95.31 109 VAL A CA 1
ATOM 858 C C . VAL A 1 109 ? 6.525 -14.279 -22.632 1.00 95.31 109 VAL A C 1
ATOM 860 O O . VAL A 1 109 ? 5.314 -14.275 -22.397 1.00 95.31 109 VAL A O 1
ATOM 863 N N . ILE A 1 110 ? 7.335 -15.254 -22.229 1.00 95.31 110 ILE A N 1
ATOM 864 C CA . ILE A 1 110 ? 6.922 -16.392 -21.412 1.00 95.31 110 ILE A CA 1
ATOM 865 C C . ILE A 1 110 ? 7.782 -16.413 -20.155 1.00 95.31 110 ILE A C 1
ATOM 867 O O . ILE A 1 110 ? 9.011 -16.477 -20.222 1.00 95.31 110 ILE A O 1
ATOM 871 N N . GLU A 1 111 ? 7.118 -16.382 -19.007 1.00 94.31 111 GLU A N 1
ATOM 872 C CA . GLU A 1 111 ? 7.740 -16.477 -17.691 1.00 94.31 111 GLU A CA 1
ATOM 873 C C . GLU A 1 111 ? 7.297 -17.769 -17.023 1.00 94.31 111 GLU A C 1
ATOM 875 O O . GLU A 1 111 ? 6.097 -18.023 -16.917 1.00 94.31 111 GLU A O 1
ATOM 880 N N . LEU A 1 112 ? 8.259 -18.569 -16.567 1.00 92.69 112 LEU A N 1
ATOM 881 C CA . LEU A 1 112 ? 8.018 -19.814 -15.844 1.00 92.69 112 LEU A CA 1
ATOM 882 C C . LEU A 1 112 ? 8.685 -19.750 -14.473 1.00 92.69 112 LEU A C 1
ATOM 884 O O . LEU A 1 112 ? 9.836 -19.325 -14.345 1.00 92.69 112 LEU A O 1
ATOM 888 N N . SER A 1 113 ? 7.988 -20.242 -13.461 1.00 89.50 113 SER A N 1
ATOM 889 C CA . SER A 1 113 ? 8.499 -20.440 -12.111 1.00 89.50 113 SER A CA 1
ATOM 890 C C . SER A 1 113 ? 7.827 -21.651 -11.464 1.00 89.50 113 SER A C 1
ATOM 892 O O . SER A 1 113 ? 6.826 -22.169 -11.959 1.00 89.50 113 SER A O 1
ATOM 894 N N . PHE A 1 114 ? 8.363 -22.111 -10.337 1.00 84.62 114 PHE A N 1
ATOM 895 C CA . PHE A 1 114 ? 7.612 -23.016 -9.475 1.00 84.62 114 PHE A CA 1
ATOM 896 C C . PHE A 1 114 ? 6.604 -22.219 -8.654 1.00 84.62 114 PHE A C 1
ATOM 898 O O . PHE A 1 114 ? 6.900 -21.118 -8.179 1.00 84.62 114 PHE A O 1
ATOM 905 N N . ALA A 1 115 ? 5.407 -22.773 -8.473 1.00 65.75 115 ALA A N 1
ATOM 906 C CA . ALA A 1 115 ? 4.539 -22.312 -7.405 1.00 65.75 115 ALA A CA 1
ATOM 907 C C . ALA A 1 115 ? 5.293 -22.492 -6.076 1.00 65.75 115 ALA A C 1
ATOM 909 O O . ALA A 1 115 ? 5.908 -23.546 -5.888 1.00 65.75 115 ALA A O 1
ATOM 910 N N . PRO A 1 116 ? 5.286 -21.505 -5.160 1.00 51.66 116 PRO A N 1
ATOM 911 C CA . PRO A 1 116 ? 5.931 -21.673 -3.869 1.00 51.66 116 PRO A CA 1
ATOM 912 C C . PRO A 1 116 ? 5.300 -22.878 -3.167 1.00 51.66 116 PRO A C 1
ATOM 914 O O . PRO A 1 116 ? 4.144 -22.835 -2.737 1.00 51.66 116 PRO A O 1
ATOM 917 N N . LEU A 1 117 ? 6.056 -23.978 -3.098 1.00 41.22 117 LEU A N 1
ATOM 918 C CA . LEU A 1 117 ? 5.714 -25.112 -2.259 1.00 41.22 117 LEU A CA 1
ATOM 919 C C . LEU A 1 117 ? 5.658 -24.584 -0.830 1.00 41.22 117 LEU A C 1
ATOM 921 O O . LEU A 1 117 ? 6.568 -23.911 -0.349 1.00 41.22 117 LEU A O 1
ATOM 925 N N . ASN A 1 118 ? 4.545 -24.865 -0.177 1.00 44.00 118 ASN A N 1
ATOM 926 C CA . ASN A 1 118 ? 4.247 -24.447 1.176 1.00 44.00 118 ASN A CA 1
ATOM 927 C C . ASN A 1 118 ? 5.265 -25.087 2.142 1.00 44.00 118 ASN A C 1
ATOM 929 O O . ASN A 1 118 ? 5.018 -26.181 2.641 1.00 44.00 118 ASN A O 1
ATOM 933 N N . VAL A 1 119 ? 6.435 -24.470 2.367 1.00 33.41 119 VAL A N 1
ATOM 934 C CA . VAL A 1 119 ? 7.443 -24.998 3.301 1.00 33.41 119 VAL A CA 1
ATOM 935 C C . VAL A 1 119 ? 8.252 -23.880 3.975 1.00 33.41 119 VAL A C 1
ATOM 937 O O . VAL A 1 119 ? 9.244 -23.370 3.456 1.00 33.41 119 VAL A O 1
ATOM 940 N N . ASN A 1 120 ? 7.875 -23.586 5.220 1.00 31.44 120 ASN A N 1
ATOM 941 C CA . ASN A 1 120 ? 8.763 -23.071 6.262 1.00 31.44 120 ASN A CA 1
ATOM 942 C C . ASN A 1 120 ? 9.904 -24.076 6.535 1.00 31.44 120 ASN A C 1
ATOM 944 O O . ASN A 1 120 ? 9.889 -24.719 7.575 1.00 31.44 120 ASN A O 1
ATOM 948 N N . SER A 1 121 ? 10.864 -24.264 5.625 1.00 35.50 121 SER A N 1
ATOM 949 C CA . SER A 1 121 ? 12.180 -24.866 5.920 1.00 35.50 121 SER A CA 1
ATOM 950 C C . SER A 1 121 ? 12.990 -25.096 4.643 1.00 35.50 121 SER A C 1
ATOM 952 O O . SER A 1 121 ? 12.894 -26.163 4.047 1.00 35.50 121 SER A O 1
ATOM 954 N N . ALA A 1 122 ? 13.825 -24.129 4.260 1.00 28.44 122 ALA A N 1
ATOM 955 C CA . ALA A 1 122 ? 15.168 -24.368 3.714 1.00 28.44 122 ALA A CA 1
ATOM 956 C C . ALA A 1 122 ? 15.842 -23.023 3.408 1.00 28.44 122 ALA A C 1
ATOM 958 O O . ALA A 1 122 ? 15.775 -22.487 2.308 1.00 28.44 122 ALA A O 1
ATOM 959 N N . ARG A 1 123 ? 16.528 -22.475 4.415 1.00 31.73 123 ARG A N 1
ATOM 960 C CA . ARG A 1 123 ? 17.655 -21.568 4.183 1.00 31.73 123 ARG A CA 1
ATOM 961 C C . ARG A 1 123 ? 18.796 -22.396 3.591 1.00 31.73 123 ARG A C 1
ATOM 963 O O . ARG A 1 123 ? 19.253 -23.298 4.285 1.00 31.73 123 ARG A O 1
ATOM 970 N N . ALA A 1 124 ? 19.281 -22.047 2.401 1.00 29.39 124 ALA A N 1
ATOM 971 C CA . ALA A 1 124 ? 20.709 -21.862 2.114 1.00 29.39 124 ALA A CA 1
ATOM 972 C C . ALA A 1 124 ? 20.978 -21.651 0.613 1.00 29.39 124 ALA A C 1
ATOM 974 O O . ALA A 1 124 ? 20.636 -22.486 -0.214 1.00 29.39 124 ALA A O 1
ATOM 975 N N . SER A 1 125 ? 21.717 -20.571 0.349 1.00 29.94 125 SER A N 1
ATOM 976 C CA . SER A 1 125 ? 22.832 -20.474 -0.600 1.00 29.94 125 SER A CA 1
ATOM 977 C C . SER A 1 125 ? 22.585 -20.693 -2.095 1.00 29.94 125 SER A C 1
ATOM 979 O O . SER A 1 125 ? 22.603 -21.817 -2.581 1.00 29.94 125 SER A O 1
ATOM 981 N N . ALA A 1 126 ? 22.639 -19.593 -2.847 1.00 26.48 126 ALA A N 1
ATOM 982 C CA . ALA A 1 126 ? 23.425 -19.548 -4.078 1.00 26.48 126 ALA A CA 1
ATOM 983 C C . ALA A 1 126 ? 23.908 -18.114 -4.345 1.00 26.48 126 ALA A C 1
ATOM 985 O O . ALA A 1 126 ? 23.140 -17.215 -4.673 1.00 26.48 126 ALA A O 1
ATOM 986 N N . THR A 1 127 ? 25.210 -17.918 -4.165 1.00 27.58 127 THR A N 1
ATOM 987 C CA . THR A 1 127 ? 25.976 -16.763 -4.628 1.00 27.58 127 THR A CA 1
ATOM 988 C C . THR A 1 127 ? 26.004 -16.799 -6.158 1.00 27.58 127 THR A C 1
ATOM 990 O O . THR A 1 127 ? 26.561 -17.738 -6.723 1.00 27.58 127 THR A O 1
ATOM 993 N N . PHE A 1 128 ? 25.420 -15.807 -6.833 1.00 31.48 128 PHE A N 1
ATOM 994 C CA . PHE A 1 128 ? 25.520 -15.663 -8.289 1.00 31.48 128 PHE A CA 1
ATOM 995 C C . PHE A 1 128 ? 26.446 -14.496 -8.635 1.00 31.48 128 PHE A C 1
ATOM 997 O O . PHE A 1 128 ? 26.229 -13.364 -8.209 1.00 31.48 128 PHE A O 1
ATOM 1004 N N . ALA A 1 129 ? 27.500 -14.805 -9.389 1.00 24.95 129 ALA A N 1
ATOM 1005 C CA . ALA A 1 129 ? 28.355 -13.825 -10.038 1.00 24.95 129 ALA A CA 1
ATOM 1006 C C . ALA A 1 129 ? 27.557 -13.152 -11.163 1.00 24.95 129 ALA A C 1
ATOM 1008 O O . ALA A 1 129 ? 27.051 -13.839 -12.051 1.00 24.95 129 ALA A O 1
ATOM 1009 N N . VAL A 1 130 ? 27.421 -11.827 -11.094 1.00 32.19 130 VAL A N 1
ATOM 1010 C CA . VAL A 1 130 ? 26.717 -11.026 -12.095 1.00 32.19 130 VAL A CA 1
ATOM 1011 C C . VAL A 1 130 ? 27.724 -10.186 -12.869 1.00 32.19 130 VAL A C 1
ATOM 1013 O O . VAL A 1 130 ? 28.203 -9.174 -12.369 1.00 32.19 130 VAL A O 1
ATOM 1016 N N . ASP A 1 131 ? 27.998 -10.589 -14.106 1.00 25.88 131 ASP A N 1
ATOM 1017 C CA . ASP A 1 131 ? 28.600 -9.724 -15.120 1.00 25.88 131 ASP A CA 1
ATOM 1018 C C . ASP A 1 131 ? 27.467 -9.107 -15.951 1.00 25.88 131 ASP A C 1
ATOM 1020 O O . ASP A 1 131 ? 27.127 -9.624 -17.008 1.00 25.88 131 ASP A O 1
ATOM 1024 N N . HIS A 1 132 ? 26.826 -8.066 -15.407 1.00 36.47 132 HIS A N 1
ATOM 1025 C CA . HIS A 1 132 ? 26.128 -6.945 -16.072 1.00 36.47 132 HIS A CA 1
ATOM 1026 C C . HIS A 1 132 ? 25.664 -6.005 -14.947 1.00 36.47 132 HIS A C 1
ATOM 1028 O O . HIS A 1 132 ? 24.661 -6.245 -14.278 1.00 36.47 132 HIS A O 1
ATOM 1034 N N . TYR A 1 133 ? 26.454 -4.966 -14.684 1.00 34.34 133 TYR A N 1
ATOM 1035 C CA . TYR A 1 133 ? 26.405 -4.158 -13.458 1.00 34.34 133 TYR A CA 1
ATOM 1036 C C . TYR A 1 133 ? 25.144 -3.270 -13.305 1.00 34.34 133 TYR A C 1
ATOM 1038 O O . TYR A 1 133 ? 24.987 -2.629 -12.270 1.00 34.34 133 TYR A O 1
ATOM 1046 N N . ASP A 1 134 ? 24.219 -3.268 -14.275 1.00 39.97 134 ASP A N 1
ATOM 1047 C CA . ASP A 1 134 ? 23.114 -2.294 -14.345 1.00 39.97 134 ASP A CA 1
ATOM 1048 C C . ASP A 1 134 ? 21.712 -2.839 -13.989 1.00 39.97 134 ASP A C 1
ATOM 1050 O O . ASP A 1 134 ? 20.800 -2.050 -13.744 1.00 39.97 134 ASP A O 1
ATOM 1054 N N . ASP A 1 135 ? 21.526 -4.161 -13.876 1.00 42.62 135 ASP A N 1
ATOM 1055 C CA . ASP A 1 135 ? 20.212 -4.786 -13.590 1.00 42.62 135 ASP A CA 1
ATOM 1056 C C . ASP A 1 135 ? 20.096 -5.398 -12.174 1.00 42.62 135 ASP A C 1
ATOM 1058 O O . ASP A 1 135 ? 19.039 -5.888 -11.768 1.00 42.62 135 ASP A O 1
ATOM 1062 N N . VAL A 1 136 ? 21.176 -5.359 -11.385 1.00 39.38 136 VAL A N 1
ATOM 1063 C CA . VAL A 1 136 ? 21.314 -6.133 -10.132 1.00 39.38 136 VAL A CA 1
ATOM 1064 C C . VAL A 1 136 ? 20.542 -5.540 -8.950 1.00 39.38 136 VAL A C 1
ATOM 1066 O O . VAL A 1 136 ? 20.177 -6.262 -8.024 1.00 39.38 136 VAL A O 1
ATOM 1069 N N . VAL A 1 137 ? 20.232 -4.243 -8.960 1.00 44.22 137 VAL A N 1
ATOM 1070 C CA . VAL A 1 137 ? 19.702 -3.568 -7.757 1.00 44.22 137 VAL A CA 1
ATOM 1071 C C . VAL A 1 137 ? 18.191 -3.789 -7.553 1.00 44.22 137 VAL A C 1
ATOM 1073 O O . VAL A 1 137 ? 17.703 -3.687 -6.427 1.00 44.22 137 VAL A O 1
ATOM 1076 N N . PHE A 1 138 ? 17.444 -4.154 -8.602 1.00 45.78 138 PHE A N 1
ATOM 1077 C CA . PHE A 1 138 ? 15.976 -4.303 -8.543 1.00 45.78 138 PHE A CA 1
ATOM 1078 C C . PHE A 1 138 ? 15.482 -5.740 -8.352 1.00 45.78 138 PHE A C 1
ATOM 1080 O O . PHE A 1 138 ? 14.281 -5.964 -8.242 1.00 45.78 138 PHE A O 1
ATOM 1087 N N . LEU A 1 139 ? 16.372 -6.735 -8.361 1.00 44.44 139 LEU A N 1
ATOM 1088 C CA . LEU A 1 139 ? 15.977 -8.146 -8.268 1.00 44.44 139 LEU A CA 1
ATOM 1089 C C . LEU A 1 139 ? 16.109 -8.722 -6.854 1.00 44.44 139 LEU A C 1
ATOM 1091 O O . LEU A 1 139 ? 15.595 -9.807 -6.595 1.00 44.44 139 LEU A O 1
ATOM 1095 N N . THR A 1 140 ? 16.728 -8.008 -5.913 1.00 48.38 140 THR A N 1
ATOM 1096 C CA . THR A 1 140 ? 16.969 -8.517 -4.552 1.00 48.38 140 THR A CA 1
ATOM 1097 C C . THR A 1 140 ? 15.703 -8.700 -3.720 1.00 48.38 140 THR A C 1
ATOM 1099 O O . THR A 1 140 ? 15.697 -9.550 -2.833 1.00 48.38 140 THR A O 1
ATOM 1102 N N . LEU A 1 141 ? 14.616 -7.969 -4.000 1.00 51.19 141 LEU A N 1
ATOM 1103 C CA . LEU A 1 141 ? 13.358 -8.150 -3.269 1.00 51.19 141 LEU A CA 1
ATOM 1104 C C . LEU A 1 141 ? 12.376 -9.114 -3.942 1.00 51.19 141 LEU A C 1
ATOM 1106 O O . LEU A 1 141 ? 11.389 -9.445 -3.290 1.00 51.19 141 LEU A O 1
ATOM 1110 N N . GLY A 1 142 ? 12.622 -9.573 -5.178 1.00 51.19 142 GLY A N 1
ATOM 1111 C CA . GLY A 1 142 ? 11.653 -10.319 -6.002 1.00 51.19 142 GLY A CA 1
ATOM 1112 C C . GLY A 1 142 ? 10.916 -11.425 -5.241 1.00 51.19 142 GLY A C 1
ATOM 1113 O O . GLY A 1 142 ? 9.689 -11.392 -5.154 1.00 51.19 142 GLY A O 1
ATOM 1114 N N . ASP A 1 143 ? 11.659 -12.303 -4.567 1.00 52.66 143 ASP A N 1
ATOM 1115 C CA . ASP A 1 143 ? 11.082 -13.390 -3.762 1.00 52.66 143 ASP A CA 1
ATOM 1116 C C . ASP A 1 143 ? 10.554 -12.919 -2.399 1.00 52.66 143 ASP A C 1
ATOM 1118 O O . ASP A 1 143 ? 9.606 -13.476 -1.853 1.00 52.66 143 ASP A O 1
ATOM 1122 N N . SER A 1 144 ? 11.125 -11.849 -1.845 1.00 61.75 144 SER A N 1
ATOM 1123 C CA . SER A 1 144 ? 10.780 -11.343 -0.513 1.00 61.75 144 SER A CA 1
ATOM 1124 C C . SER A 1 144 ? 9.518 -10.464 -0.488 1.00 61.75 144 SER A C 1
ATOM 1126 O O . SER A 1 144 ? 8.963 -10.235 0.590 1.00 61.75 144 SER A O 1
ATOM 1128 N N . THR A 1 145 ? 9.067 -9.971 -1.653 1.00 67.62 145 THR A N 1
ATOM 1129 C CA . THR A 1 145 ? 7.817 -9.199 -1.793 1.00 67.62 145 THR A CA 1
ATOM 1130 C C . THR A 1 145 ? 6.566 -10.050 -1.604 1.00 67.62 145 THR A C 1
ATOM 1132 O O . THR A 1 145 ? 5.511 -9.500 -1.291 1.00 67.62 145 THR A O 1
ATOM 1135 N N . LEU A 1 146 ? 6.676 -11.378 -1.736 1.00 69.00 146 LEU A N 1
ATOM 1136 C CA . LEU A 1 146 ? 5.570 -12.323 -1.543 1.00 69.00 146 LEU A CA 1
ATOM 1137 C C . LEU A 1 146 ? 4.996 -12.292 -0.120 1.00 69.00 146 LEU A C 1
ATOM 1139 O O . LEU A 1 146 ? 3.822 -12.599 0.075 1.00 69.00 146 LEU A O 1
ATOM 1143 N N . ASP A 1 147 ? 5.799 -11.856 0.848 1.00 87.00 147 ASP A N 1
ATOM 1144 C CA . ASP A 1 147 ? 5.431 -11.858 2.263 1.00 87.00 147 ASP A CA 1
ATOM 1145 C C . ASP A 1 147 ? 4.916 -10.506 2.765 1.00 87.00 147 ASP A C 1
ATOM 1147 O O . ASP A 1 147 ? 4.541 -10.395 3.929 1.00 87.00 147 ASP A O 1
ATOM 1151 N N . PHE A 1 148 ? 4.911 -9.458 1.937 1.00 94.12 148 PHE A N 1
ATOM 1152 C CA . PHE A 1 148 ? 4.404 -8.144 2.344 1.00 94.12 148 PHE A CA 1
ATOM 1153 C C . PHE A 1 148 ? 2.906 -7.992 2.053 1.00 94.12 148 PHE A C 1
ATOM 1155 O O . PHE A 1 148 ? 2.392 -8.644 1.142 1.00 94.12 148 PHE A O 1
ATOM 1162 N N . PRO A 1 149 ? 2.192 -7.107 2.775 1.00 96.44 149 PRO A N 1
ATOM 1163 C CA . PRO A 1 149 ? 0.831 -6.721 2.418 1.00 96.44 149 PRO A CA 1
ATOM 1164 C C . PRO A 1 149 ? 0.723 -6.307 0.946 1.00 96.44 149 PRO A C 1
A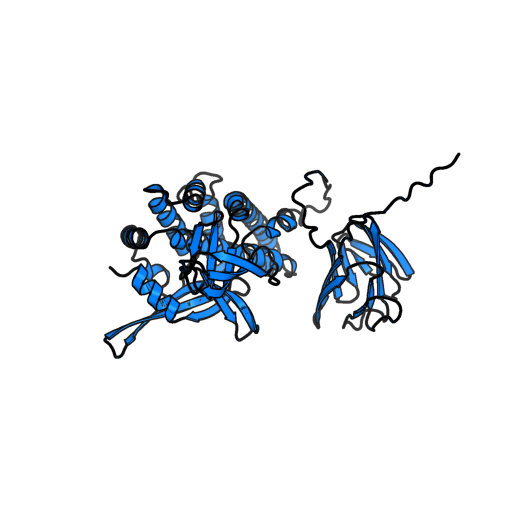TOM 1166 O O . PRO A 1 149 ? 1.558 -5.553 0.438 1.00 96.44 149 PRO A O 1
ATOM 1169 N N . PHE A 1 150 ? -0.324 -6.773 0.265 1.00 95.88 150 PHE A N 1
ATOM 1170 C CA . PHE A 1 150 ? -0.507 -6.575 -1.175 1.00 95.88 150 PHE A CA 1
ATOM 1171 C C . PHE A 1 150 ? -0.350 -5.113 -1.652 1.00 95.88 150 PHE A C 1
ATOM 1173 O O . PHE A 1 150 ? 0.371 -4.910 -2.634 1.00 95.88 150 PHE A O 1
ATOM 1180 N N . PRO A 1 151 ? -0.896 -4.086 -0.958 1.00 95.38 151 PRO A N 1
ATOM 1181 C CA . PRO A 1 151 ? -0.700 -2.680 -1.338 1.00 95.38 151 PRO A CA 1
ATOM 1182 C C . PRO A 1 151 ? 0.771 -2.246 -1.443 1.00 95.38 151 PRO A C 1
ATOM 1184 O O . PRO A 1 151 ? 1.105 -1.370 -2.239 1.00 95.38 151 PRO A O 1
ATOM 1187 N N . MET A 1 152 ? 1.663 -2.870 -0.669 1.00 92.94 152 MET A N 1
ATOM 1188 C CA . MET A 1 152 ? 3.104 -2.606 -0.716 1.00 92.94 152 MET A CA 1
ATOM 1189 C C . MET A 1 152 ? 3.798 -3.392 -1.833 1.00 92.94 152 MET A C 1
ATOM 1191 O O . MET A 1 152 ? 4.735 -2.897 -2.456 1.00 92.94 152 MET A O 1
ATOM 1195 N N . ALA A 1 153 ? 3.360 -4.628 -2.077 1.00 91.12 153 ALA A N 1
ATOM 1196 C CA . ALA A 1 153 ? 4.033 -5.561 -2.977 1.00 91.12 153 ALA A CA 1
ATOM 1197 C C . ALA A 1 153 ? 3.669 -5.357 -4.459 1.00 91.12 153 ALA A C 1
ATOM 1199 O O . ALA A 1 153 ? 4.503 -5.587 -5.339 1.00 91.12 153 ALA A O 1
ATOM 1200 N N . ILE A 1 154 ? 2.438 -4.925 -4.758 1.00 88.69 154 ILE A N 1
ATOM 1201 C CA . ILE A 1 154 ? 1.925 -4.877 -6.135 1.00 88.69 154 ILE A CA 1
ATOM 1202 C C . ILE A 1 154 ? 2.718 -3.933 -7.045 1.00 88.69 154 ILE A C 1
ATOM 1204 O O . ILE A 1 154 ? 3.043 -4.308 -8.171 1.00 88.69 154 ILE A O 1
ATOM 1208 N N . GLY A 1 155 ? 3.093 -2.748 -6.553 1.00 83.75 155 GLY A N 1
ATOM 1209 C CA . GLY A 1 155 ? 3.859 -1.785 -7.348 1.00 83.75 155 GLY A CA 1
ATOM 1210 C C . GLY A 1 155 ? 5.246 -2.316 -7.717 1.00 83.75 155 GLY A C 1
ATOM 1211 O O . GLY A 1 155 ? 5.695 -2.128 -8.842 1.00 83.75 155 GLY A O 1
ATOM 1212 N N . TYR A 1 156 ? 5.892 -3.081 -6.828 1.00 82.19 156 TYR A N 1
ATOM 1213 C CA . TYR A 1 156 ? 7.193 -3.687 -7.127 1.00 82.19 156 TYR A CA 1
ATOM 1214 C C . TYR A 1 156 ? 7.095 -4.737 -8.236 1.00 82.19 156 TYR A C 1
ATOM 1216 O O . TYR A 1 156 ? 7.907 -4.748 -9.159 1.00 82.19 156 TYR A O 1
ATOM 1224 N N . ARG A 1 157 ? 6.048 -5.575 -8.208 1.00 80.50 157 ARG A N 1
ATOM 1225 C CA . ARG A 1 157 ? 5.771 -6.534 -9.288 1.00 80.50 157 ARG A CA 1
ATOM 1226 C C . ARG A 1 157 ? 5.542 -5.835 -10.628 1.00 80.50 157 ARG A C 1
ATOM 1228 O O . ARG A 1 157 ? 5.856 -6.392 -11.675 1.00 80.50 157 ARG A O 1
ATOM 1235 N N . GLN A 1 158 ? 4.968 -4.635 -10.616 1.00 81.88 158 GLN A N 1
ATOM 1236 C CA . GLN A 1 158 ? 4.688 -3.898 -11.842 1.00 81.88 158 GLN A CA 1
ATOM 1237 C C . GLN A 1 158 ? 5.950 -3.322 -12.496 1.00 81.88 158 GLN A C 1
ATOM 1239 O O . GLN A 1 158 ? 5.937 -3.150 -13.714 1.00 81.88 158 GLN A O 1
ATOM 1244 N N . LEU A 1 159 ? 7.037 -3.102 -11.740 1.00 80.31 159 LEU A N 1
ATOM 1245 C CA . LEU A 1 159 ? 8.280 -2.491 -12.232 1.00 80.31 159 LEU A CA 1
ATOM 1246 C C . LEU A 1 159 ? 8.905 -3.229 -13.423 1.00 80.31 159 LEU A C 1
ATOM 1248 O O . LEU A 1 159 ? 9.511 -2.590 -14.284 1.00 80.31 159 LEU A O 1
ATOM 1252 N N . THR A 1 160 ? 8.737 -4.552 -13.501 1.00 71.56 160 THR A N 1
ATOM 1253 C CA . THR A 1 160 ? 9.272 -5.369 -14.602 1.00 71.56 160 THR A CA 1
ATOM 1254 C C . THR A 1 160 ? 8.551 -5.140 -15.931 1.00 71.56 160 THR A C 1
ATOM 1256 O O . THR A 1 160 ? 9.081 -5.511 -16.972 1.00 71.56 160 THR A O 1
ATOM 1259 N N . ASN A 1 161 ? 7.372 -4.506 -15.923 1.00 75.44 161 ASN A N 1
ATOM 1260 C CA . ASN A 1 161 ? 6.591 -4.260 -17.138 1.00 75.44 161 ASN A CA 1
ATOM 1261 C C . ASN A 1 161 ? 7.027 -3.002 -17.907 1.00 75.44 161 ASN A C 1
ATOM 1263 O O . ASN A 1 161 ? 6.542 -2.788 -19.015 1.00 75.44 161 ASN A O 1
ATOM 1267 N N . PHE A 1 162 ? 7.888 -2.153 -17.337 1.00 80.50 162 PHE A N 1
ATOM 1268 C CA . PHE A 1 162 ? 8.274 -0.887 -17.964 1.00 80.50 162 PHE A CA 1
ATOM 1269 C C . PHE A 1 162 ? 9.545 -1.041 -18.797 1.00 80.50 162 PHE A C 1
ATOM 1271 O O . PHE A 1 162 ? 10.604 -1.413 -18.275 1.00 80.50 162 PHE A O 1
ATOM 1278 N N . ALA A 1 163 ? 9.423 -0.725 -20.090 1.00 77.69 163 ALA A N 1
ATOM 1279 C CA . ALA A 1 163 ? 10.500 -0.843 -21.068 1.00 77.69 163 ALA A CA 1
ATOM 1280 C C . ALA A 1 163 ? 11.530 0.291 -20.954 1.00 77.69 163 ALA A C 1
ATOM 1282 O O . ALA A 1 163 ? 12.709 0.064 -21.208 1.00 77.69 163 ALA A O 1
ATOM 1283 N N . THR A 1 164 ? 11.097 1.490 -20.550 1.00 86.56 164 THR A N 1
ATOM 1284 C CA . THR A 1 164 ? 11.968 2.670 -20.410 1.00 86.56 164 THR A CA 1
ATOM 1285 C C . THR A 1 164 ? 12.294 2.965 -18.946 1.00 86.56 164 THR A C 1
ATOM 1287 O O . THR A 1 164 ? 11.472 2.751 -18.046 1.00 86.56 164 THR A O 1
ATOM 1290 N N . TYR A 1 165 ? 13.483 3.511 -18.689 1.00 87.75 165 TYR A N 1
ATOM 1291 C CA . TYR A 1 165 ? 13.868 4.010 -17.370 1.00 87.75 165 TYR A CA 1
ATOM 1292 C C . TYR A 1 165 ? 13.030 5.214 -16.961 1.00 87.75 165 TYR A C 1
ATOM 1294 O O . TYR A 1 165 ? 12.724 5.358 -15.783 1.00 87.75 165 TYR A O 1
ATOM 1302 N N . THR A 1 166 ? 12.599 6.050 -17.906 1.00 90.38 166 THR A N 1
ATOM 1303 C CA . THR A 1 166 ? 11.692 7.168 -17.617 1.00 90.38 166 THR A CA 1
ATOM 1304 C C . THR A 1 166 ? 10.376 6.695 -16.987 1.00 90.38 166 THR A C 1
ATOM 1306 O O . THR A 1 166 ? 9.944 7.223 -15.958 1.00 90.38 166 THR A O 1
ATOM 1309 N N . GLU A 1 167 ? 9.722 5.687 -17.569 1.00 90.50 167 GLU A N 1
ATOM 1310 C CA . GLU A 1 167 ? 8.485 5.118 -17.015 1.00 90.50 167 GLU A CA 1
ATOM 1311 C C . GLU A 1 167 ? 8.739 4.369 -15.707 1.00 90.50 167 GLU A C 1
ATOM 1313 O O . GLU A 1 167 ? 8.002 4.549 -14.737 1.00 90.50 167 GLU A O 1
ATOM 1318 N N . ARG A 1 168 ? 9.827 3.595 -15.641 1.00 90.00 168 ARG A N 1
ATOM 1319 C CA . ARG A 1 168 ? 10.222 2.885 -14.420 1.00 90.00 168 ARG A CA 1
ATOM 1320 C C . ARG A 1 168 ? 10.509 3.848 -13.269 1.00 90.00 168 ARG A C 1
ATOM 1322 O O . ARG A 1 168 ? 10.111 3.585 -12.139 1.00 90.00 168 ARG A O 1
ATOM 1329 N N . TYR A 1 169 ? 11.158 4.978 -13.537 1.00 93.31 169 TYR A N 1
ATOM 1330 C CA . TYR A 1 169 ? 11.438 6.016 -12.548 1.00 93.31 169 TYR A CA 1
ATOM 1331 C C . TYR A 1 169 ? 10.145 6.639 -12.015 1.00 93.31 169 TYR A C 1
ATOM 1333 O O . TYR A 1 169 ? 9.966 6.742 -10.800 1.00 93.31 169 TYR A O 1
ATOM 1341 N N . LYS A 1 170 ? 9.201 6.976 -12.906 1.00 93.25 170 LYS A N 1
ATOM 1342 C CA . LYS A 1 170 ? 7.860 7.449 -12.519 1.00 93.25 170 LYS A CA 1
ATOM 1343 C C . LYS A 1 170 ? 7.153 6.447 -11.610 1.00 93.25 170 LYS A C 1
ATOM 1345 O O . LYS A 1 170 ? 6.569 6.848 -10.601 1.00 93.25 170 LYS A O 1
ATOM 1350 N N . GLU A 1 171 ? 7.239 5.163 -11.943 1.00 92.12 171 GLU A N 1
ATOM 1351 C CA . GLU A 1 171 ? 6.614 4.106 -11.158 1.00 92.12 171 GLU A CA 1
ATOM 1352 C C . GLU A 1 171 ? 7.283 3.910 -9.793 1.00 92.12 171 GLU A C 1
ATOM 1354 O O . GLU A 1 171 ? 6.590 3.815 -8.785 1.00 92.12 171 GLU A O 1
ATOM 1359 N N . LEU A 1 172 ? 8.616 3.939 -9.711 1.00 93.44 172 LEU A N 1
ATOM 1360 C CA . LEU A 1 172 ? 9.337 3.891 -8.433 1.00 93.44 172 LEU A CA 1
ATOM 1361 C C . LEU A 1 172 ? 8.933 5.051 -7.513 1.00 93.44 172 LEU A C 1
ATOM 1363 O O . LEU A 1 172 ? 8.721 4.861 -6.315 1.00 93.44 172 LEU A O 1
ATOM 1367 N N . LEU A 1 173 ? 8.768 6.252 -8.071 1.00 95.31 173 LEU A N 1
ATOM 1368 C CA . LEU A 1 173 ? 8.282 7.416 -7.333 1.00 95.31 173 LEU A CA 1
ATOM 1369 C C . LEU A 1 173 ? 6.812 7.274 -6.899 1.00 95.31 173 LEU A C 1
ATOM 1371 O O . LEU A 1 173 ? 6.421 7.815 -5.863 1.00 95.31 173 LEU A O 1
ATOM 1375 N N . ARG A 1 174 ? 5.971 6.583 -7.676 1.00 94.38 174 ARG A N 1
ATOM 1376 C CA . ARG A 1 174 ? 4.592 6.237 -7.288 1.00 94.38 174 ARG A CA 1
ATOM 1377 C C . ARG A 1 174 ? 4.580 5.197 -6.165 1.00 94.38 174 ARG A C 1
ATOM 1379 O O . ARG A 1 174 ? 3.869 5.380 -5.185 1.00 94.38 174 ARG A O 1
ATOM 1386 N N . LEU A 1 175 ? 5.415 4.165 -6.261 1.00 93.44 175 LEU A N 1
ATOM 1387 C CA . LEU A 1 175 ? 5.587 3.153 -5.220 1.00 93.44 175 LEU A CA 1
ATOM 1388 C C . LEU A 1 175 ? 6.066 3.778 -3.904 1.00 93.44 175 LEU A C 1
ATOM 1390 O O . LEU A 1 175 ? 5.542 3.443 -2.846 1.00 93.44 175 LEU A O 1
ATOM 1394 N N . ALA A 1 176 ? 7.008 4.722 -3.960 1.00 95.44 176 ALA A N 1
ATOM 1395 C CA . ALA A 1 176 ? 7.469 5.452 -2.783 1.00 95.44 176 ALA A CA 1
ATOM 1396 C C . ALA A 1 176 ? 6.327 6.193 -2.069 1.00 95.44 176 ALA A C 1
ATOM 1398 O O . ALA A 1 176 ? 6.182 6.082 -0.855 1.00 95.44 176 ALA A O 1
ATOM 1399 N N . GLU A 1 177 ? 5.493 6.913 -2.821 1.00 96.25 177 GLU A N 1
ATOM 1400 C CA . GLU A 1 177 ? 4.298 7.583 -2.296 1.00 96.25 177 GLU A CA 1
ATOM 1401 C C . GLU A 1 177 ? 3.322 6.580 -1.668 1.00 96.25 177 GLU A C 1
ATOM 1403 O O . GLU A 1 177 ? 2.911 6.765 -0.523 1.00 96.25 177 GLU A O 1
ATOM 1408 N N . ASN A 1 178 ? 3.023 5.488 -2.373 1.00 95.69 178 ASN A N 1
ATOM 1409 C CA . ASN A 1 178 ? 2.131 4.437 -1.891 1.00 95.69 178 ASN A CA 1
ATOM 1410 C C . ASN A 1 178 ? 2.633 3.806 -0.584 1.00 95.69 178 ASN A C 1
ATOM 1412 O O . ASN A 1 178 ? 1.844 3.577 0.327 1.00 95.69 178 ASN A O 1
ATOM 1416 N N . LEU A 1 179 ? 3.936 3.543 -0.457 1.00 95.44 179 LEU A N 1
ATOM 1417 C CA . LEU A 1 179 ? 4.510 2.976 0.766 1.00 95.44 179 LEU A CA 1
ATOM 1418 C C . LEU A 1 179 ? 4.356 3.924 1.956 1.00 95.44 179 LEU A C 1
ATOM 1420 O O . LEU A 1 179 ? 3.949 3.484 3.029 1.00 95.44 179 LEU A O 1
ATOM 1424 N N . ILE A 1 180 ? 4.634 5.217 1.769 1.00 97.31 180 ILE A N 1
ATOM 1425 C CA . ILE A 1 180 ? 4.458 6.213 2.835 1.00 97.31 180 ILE A CA 1
ATOM 1426 C C . ILE A 1 180 ? 2.968 6.326 3.197 1.00 97.31 180 ILE A C 1
ATOM 1428 O O . ILE A 1 180 ? 2.635 6.332 4.380 1.00 97.31 180 ILE A O 1
ATOM 1432 N N . ALA A 1 181 ? 2.067 6.333 2.208 1.00 97.69 181 ALA A N 1
ATOM 1433 C CA . ALA A 1 181 ? 0.622 6.357 2.437 1.00 97.69 181 ALA A CA 1
ATOM 1434 C C . ALA A 1 181 ? 0.121 5.104 3.174 1.00 97.69 181 ALA A C 1
ATOM 1436 O O . ALA A 1 181 ? -0.693 5.213 4.087 1.00 97.69 181 ALA A O 1
ATOM 1437 N N . PHE A 1 182 ? 0.633 3.917 2.833 1.00 97.81 182 PHE A N 1
ATOM 1438 C CA . PHE A 1 182 ? 0.290 2.670 3.521 1.00 97.81 182 PHE A CA 1
ATOM 1439 C C . PHE A 1 182 ? 0.749 2.689 4.979 1.00 97.81 182 PHE A C 1
ATOM 1441 O O . PHE A 1 182 ? -0.041 2.393 5.873 1.00 97.81 182 PHE A O 1
ATOM 1448 N N . VAL A 1 183 ? 2.005 3.073 5.230 1.00 97.19 183 VAL A N 1
ATOM 1449 C CA . VAL A 1 183 ? 2.547 3.176 6.591 1.00 97.19 183 VAL A CA 1
ATOM 1450 C C . VAL A 1 183 ? 1.763 4.206 7.400 1.00 97.19 183 VAL A C 1
ATOM 1452 O O . VAL A 1 183 ? 1.355 3.902 8.516 1.00 97.19 183 VAL A O 1
ATOM 1455 N N . GLY A 1 184 ? 1.485 5.379 6.828 1.00 97.06 184 GLY A N 1
ATOM 1456 C CA . GLY A 1 184 ? 0.673 6.409 7.474 1.00 97.06 184 GLY A CA 1
ATOM 1457 C C . GLY A 1 184 ? -0.736 5.921 7.797 1.00 97.06 184 GLY A C 1
ATOM 1458 O O . GLY A 1 184 ? -1.189 6.082 8.924 1.00 97.06 184 GLY A O 1
ATOM 1459 N N . SER A 1 185 ? -1.395 5.251 6.851 1.00 98.00 185 SER A N 1
ATOM 1460 C CA . SER A 1 185 ? -2.734 4.681 7.047 1.00 98.00 185 SER A CA 1
ATOM 1461 C C . SER A 1 185 ? -2.746 3.628 8.153 1.00 98.00 185 SER A C 1
ATOM 1463 O O . SER A 1 185 ? -3.585 3.687 9.044 1.00 98.00 185 SER A O 1
ATOM 1465 N N . ALA A 1 186 ? -1.783 2.701 8.148 1.00 97.56 186 ALA A N 1
ATOM 1466 C CA . ALA A 1 186 ? -1.667 1.671 9.176 1.00 97.56 186 ALA A CA 1
ATOM 1467 C C . ALA A 1 186 ? -1.322 2.256 10.555 1.00 97.56 186 ALA A C 1
ATOM 1469 O O . ALA A 1 186 ? -1.822 1.769 11.569 1.00 97.56 186 ALA A O 1
ATOM 1470 N N . MET A 1 187 ? -0.504 3.312 10.605 1.00 96.75 187 MET A N 1
ATOM 1471 C CA . MET A 1 187 ? -0.197 4.016 11.846 1.00 96.75 187 MET A CA 1
ATOM 1472 C C . MET A 1 187 ? -1.431 4.733 12.404 1.00 96.75 187 MET A C 1
ATOM 1474 O O . MET A 1 187 ? -1.746 4.552 13.575 1.00 96.75 187 MET A O 1
ATOM 1478 N N . LEU A 1 188 ? -2.152 5.499 11.582 1.00 96.50 188 LEU A N 1
ATOM 1479 C CA . LEU A 1 188 ? -3.373 6.196 12.003 1.00 96.50 188 LEU A CA 1
ATOM 1480 C C . LEU A 1 188 ? -4.457 5.213 12.458 1.00 96.50 188 LEU A C 1
ATOM 1482 O O . LEU A 1 188 ? -5.056 5.411 13.508 1.00 96.50 188 LEU A O 1
ATOM 1486 N N . ALA A 1 189 ? -4.638 4.115 11.726 1.00 96.06 189 ALA A N 1
ATOM 1487 C CA . ALA A 1 189 ? -5.545 3.027 12.084 1.00 96.06 189 ALA A CA 1
ATOM 1488 C C . ALA A 1 189 ? -5.193 2.336 13.415 1.00 96.06 189 ALA A C 1
ATOM 1490 O O . ALA A 1 189 ? -6.059 1.771 14.076 1.00 96.06 189 ALA A O 1
ATOM 1491 N N . SER A 1 190 ? -3.918 2.364 13.810 1.00 95.06 190 SER A N 1
ATOM 1492 C CA . SER A 1 190 ? -3.447 1.766 15.065 1.00 95.06 190 SER A CA 1
ATOM 1493 C C . SER A 1 190 ? -3.579 2.703 16.271 1.00 95.06 190 SER A C 1
ATOM 1495 O O . SER A 1 190 ? -3.168 2.322 17.365 1.00 95.06 190 SER A O 1
ATOM 1497 N N . LEU A 1 191 ? -4.084 3.926 16.083 1.00 93.75 191 LEU A N 1
ATOM 1498 C CA . LEU A 1 191 ? -4.370 4.865 17.165 1.00 93.75 191 LEU A CA 1
ATOM 1499 C C . LEU A 1 191 ? -5.835 4.750 17.593 1.00 93.75 191 LEU A C 1
ATOM 1501 O O . LEU A 1 191 ? -6.734 4.638 16.762 1.00 93.75 191 LEU A O 1
ATOM 1505 N N . THR A 1 192 ? -6.084 4.859 18.895 1.00 91.12 192 THR A N 1
ATOM 1506 C CA . THR A 1 192 ? -7.437 5.038 19.431 1.00 91.12 192 THR A CA 1
ATOM 1507 C C . THR A 1 192 ? -8.060 6.367 18.974 1.00 91.12 192 THR A C 1
ATOM 1509 O O . THR A 1 192 ? -7.329 7.331 18.712 1.00 91.12 192 THR A O 1
ATOM 1512 N N . PRO A 1 193 ? -9.403 6.476 18.914 1.00 90.81 193 PRO A N 1
ATOM 1513 C CA . PRO A 1 193 ? -10.086 7.721 18.547 1.00 90.81 193 PRO A CA 1
ATOM 1514 C C . PRO A 1 193 ? -9.656 8.923 19.400 1.00 90.81 193 PRO A C 1
ATOM 1516 O O . PRO A 1 193 ? -9.476 10.028 18.892 1.00 90.81 193 PRO A O 1
ATOM 1519 N N . GLU A 1 194 ? -9.422 8.710 20.695 1.00 90.31 194 GLU A N 1
ATOM 1520 C CA . GLU A 1 194 ? -8.922 9.736 21.613 1.00 90.31 194 GLU A CA 1
ATOM 1521 C C . GLU A 1 194 ? -7.544 10.250 21.176 1.00 90.31 194 GLU A C 1
ATOM 1523 O O . GLU A 1 194 ? -7.312 11.459 21.135 1.00 90.31 194 GLU A O 1
ATOM 1528 N N . ARG A 1 195 ? -6.646 9.345 20.774 1.00 91.25 195 ARG A N 1
ATOM 1529 C CA . ARG A 1 195 ? -5.297 9.690 20.310 1.00 91.25 195 ARG A CA 1
ATOM 1530 C C . ARG A 1 195 ? -5.290 10.327 18.928 1.00 91.25 195 ARG A C 1
ATOM 1532 O O . ARG A 1 195 ? -4.442 11.179 18.673 1.00 91.25 195 ARG A O 1
ATOM 1539 N N . LEU A 1 196 ? -6.231 9.974 18.053 1.00 92.44 196 LEU A N 1
ATOM 1540 C CA . LEU A 1 196 ? -6.432 10.669 16.777 1.00 92.44 196 LEU A CA 1
ATOM 1541 C C . LEU A 1 196 ? -6.866 12.127 16.993 1.00 92.44 196 LEU A C 1
ATOM 1543 O O . LEU A 1 196 ? -6.324 13.027 16.347 1.00 92.44 196 LEU A O 1
ATOM 1547 N N . ARG A 1 197 ? -7.757 12.385 17.959 1.00 90.19 197 ARG A N 1
ATOM 1548 C CA . ARG A 1 197 ? -8.129 13.754 18.356 1.00 90.19 197 ARG A CA 1
ATOM 1549 C C . ARG A 1 197 ? -6.948 14.516 18.962 1.00 90.19 197 ARG A C 1
ATOM 1551 O O . ARG A 1 197 ? -6.679 15.648 18.574 1.00 90.19 197 ARG A O 1
ATOM 1558 N N . GLU A 1 198 ? -6.163 13.891 19.836 1.00 90.06 198 GLU A N 1
ATOM 1559 C CA . GLU A 1 198 ? -4.936 14.512 20.357 1.00 90.06 198 GLU A CA 1
ATOM 1560 C C . GLU A 1 198 ? -3.897 14.790 19.260 1.00 90.06 198 GLU A C 1
ATOM 1562 O O . GLU A 1 198 ? -3.207 15.811 19.299 1.00 90.06 198 GLU A O 1
ATOM 1567 N N . LEU A 1 199 ? -3.772 13.897 18.273 1.00 91.69 199 LEU A N 1
ATOM 1568 C CA . LEU A 1 199 ? -2.923 14.090 17.099 1.00 91.69 199 LEU A CA 1
ATOM 1569 C C . LEU A 1 199 ? -3.342 15.336 16.325 1.00 91.69 199 LEU A C 1
ATOM 1571 O O . LEU A 1 199 ? -2.474 16.149 16.013 1.00 91.69 199 LEU A O 1
ATOM 1575 N N . ASN A 1 200 ? -4.644 15.523 16.092 1.00 90.88 200 ASN A N 1
ATOM 1576 C CA . ASN A 1 200 ? -5.197 16.691 15.403 1.00 90.88 200 ASN A CA 1
ATOM 1577 C C . ASN A 1 200 ? -4.712 18.019 16.012 1.00 90.88 200 ASN A C 1
ATOM 1579 O O . ASN A 1 200 ? -4.378 18.945 15.278 1.00 90.88 200 ASN A O 1
ATOM 1583 N N . HIS A 1 201 ? -4.591 18.092 17.342 1.00 87.31 201 HIS A N 1
ATOM 1584 C CA . HIS A 1 201 ? -4.110 19.286 18.046 1.00 87.31 201 HIS A CA 1
ATOM 1585 C C . HIS A 1 201 ? -2.584 19.482 18.009 1.00 87.31 201 HIS A C 1
ATOM 1587 O O . HIS A 1 201 ? -2.114 20.592 18.255 1.00 87.31 201 HIS A O 1
ATOM 1593 N N . LYS A 1 202 ? -1.797 18.429 17.737 1.00 87.50 202 LYS A N 1
ATOM 1594 C CA . LYS A 1 202 ? -0.322 18.503 17.657 1.00 87.50 202 LYS A CA 1
ATOM 1595 C C . LYS A 1 202 ? 0.202 18.712 16.231 1.00 87.50 202 LYS A C 1
ATOM 1597 O O . LYS A 1 202 ? 1.390 18.994 16.074 1.00 87.50 202 LYS A O 1
ATOM 1602 N N . LEU A 1 203 ? -0.638 18.541 15.209 1.00 88.06 203 LEU A N 1
ATOM 1603 C CA . LEU A 1 203 ? -0.270 18.791 13.815 1.00 88.06 203 LEU A CA 1
ATOM 1604 C C . LEU A 1 203 ? -0.068 20.288 13.544 1.00 88.06 203 LEU A C 1
ATOM 1606 O O . LEU A 1 203 ? -0.618 21.153 14.222 1.00 88.06 203 LEU A O 1
ATOM 1610 N N . SER A 1 204 ? 0.703 20.599 12.498 1.00 82.69 204 SER A N 1
ATOM 1611 C CA . SER A 1 204 ? 0.980 21.985 12.078 1.00 82.69 204 SER A CA 1
ATOM 1612 C C . SER A 1 204 ? -0.260 22.759 11.599 1.00 82.69 204 SER A C 1
ATOM 1614 O O . SER A 1 204 ? -0.260 23.990 11.565 1.00 82.69 204 SER A O 1
ATOM 1616 N N . ARG A 1 205 ? -1.312 22.030 11.228 1.00 88.44 205 ARG A N 1
ATOM 1617 C CA . ARG A 1 205 ? -2.647 22.495 10.835 1.00 88.44 205 ARG A CA 1
ATOM 1618 C C . ARG A 1 205 ? -3.657 21.381 11.154 1.00 88.44 205 ARG A C 1
ATOM 1620 O O . ARG A 1 205 ? -3.217 20.247 11.350 1.00 88.44 205 ARG A O 1
ATOM 1627 N N . PRO A 1 206 ? -4.975 21.642 11.176 1.00 89.19 206 PRO A N 1
ATOM 1628 C CA . PRO A 1 206 ? -5.963 20.596 11.437 1.00 89.19 206 PRO A CA 1
ATOM 1629 C C . PRO A 1 206 ? -5.790 19.400 10.488 1.00 89.19 206 PRO A C 1
ATOM 1631 O O . PRO A 1 206 ? -5.561 19.586 9.291 1.00 89.19 206 PRO A O 1
ATOM 1634 N N . ALA A 1 207 ? -5.917 18.176 11.003 1.00 88.06 207 ALA A N 1
ATOM 1635 C CA . ALA A 1 207 ? -5.695 16.925 10.275 1.00 88.06 207 ALA A CA 1
ATOM 1636 C C . ALA A 1 207 ? -6.479 16.886 8.960 1.00 88.06 207 ALA A C 1
ATOM 1638 O O . ALA A 1 207 ? -5.919 16.602 7.905 1.00 88.06 207 ALA A O 1
ATOM 1639 N N . LEU A 1 208 ? -7.754 17.278 8.999 1.00 89.69 208 LEU A N 1
ATOM 1640 C CA . LEU A 1 208 ? -8.630 17.329 7.827 1.00 89.69 208 LEU A CA 1
ATOM 1641 C C . LEU A 1 208 ? -8.111 18.248 6.704 1.00 89.69 208 LEU A C 1
ATOM 1643 O O . LEU A 1 208 ? -8.405 18.012 5.532 1.00 89.69 208 LEU A O 1
ATOM 1647 N N . GLU A 1 209 ? -7.295 19.259 7.014 1.00 90.94 209 GLU A N 1
ATOM 1648 C CA . GLU A 1 209 ? -6.685 20.118 5.993 1.00 90.94 209 GLU A CA 1
ATOM 1649 C C . GLU A 1 209 ? -5.562 19.429 5.207 1.00 90.94 209 GLU A C 1
ATOM 1651 O O . GLU A 1 209 ? -5.230 19.880 4.111 1.00 90.94 209 GLU A O 1
ATOM 1656 N N . TYR A 1 210 ? -4.991 18.325 5.705 1.00 92.94 210 TYR A N 1
ATOM 1657 C CA . TYR A 1 210 ? -3.956 17.571 4.985 1.00 92.94 210 TYR A CA 1
ATOM 1658 C C . TYR A 1 210 ? -4.495 16.919 3.710 1.00 92.94 210 TYR A C 1
ATOM 1660 O O . TYR A 1 210 ? -3.730 16.752 2.758 1.00 92.94 210 TYR A O 1
ATOM 1668 N N . TRP A 1 211 ? -5.789 16.595 3.685 1.00 93.94 211 TRP A N 1
ATOM 1669 C CA . TRP A 1 211 ? -6.485 16.001 2.542 1.00 93.94 211 TRP A CA 1
ATOM 1670 C C . TRP A 1 211 ? -7.224 17.030 1.679 1.00 93.94 211 TRP A C 1
ATOM 1672 O O . TRP A 1 211 ? -7.825 16.678 0.662 1.00 93.94 211 TRP A O 1
ATOM 1682 N N . LYS A 1 212 ? -7.185 18.320 2.031 1.00 89.50 212 LYS A N 1
ATOM 1683 C CA . LYS A 1 212 ? -7.841 19.357 1.233 1.00 89.50 212 LYS A CA 1
ATOM 1684 C C . LYS A 1 212 ? -7.090 19.556 -0.088 1.00 89.50 212 LYS A C 1
ATOM 1686 O O . LYS A 1 212 ? -5.982 20.085 -0.101 1.00 89.50 212 LYS A O 1
ATOM 1691 N N . GLY A 1 213 ? -7.714 19.172 -1.203 1.00 84.12 213 GLY A N 1
ATOM 1692 C CA . GLY A 1 213 ? -7.141 19.326 -2.548 1.00 84.12 213 GLY A CA 1
ATOM 1693 C C . GLY A 1 213 ? -6.098 18.272 -2.940 1.00 84.12 213 GLY A C 1
ATOM 1694 O O . GLY A 1 213 ? -5.327 18.514 -3.868 1.00 84.12 213 GLY A O 1
ATOM 1695 N N . GLY A 1 214 ? -6.080 17.122 -2.259 1.00 92.12 214 GLY A N 1
ATOM 1696 C CA . GLY A 1 214 ? -5.134 16.034 -2.515 1.00 92.12 214 GLY A CA 1
ATOM 1697 C C . GLY A 1 214 ? -3.949 16.064 -1.554 1.00 92.12 214 GLY A C 1
ATOM 1698 O O . GLY A 1 214 ? -3.210 17.047 -1.454 1.00 92.12 214 GLY A O 1
ATOM 1699 N N . ILE A 1 215 ? -3.760 14.967 -0.835 1.00 95.38 215 ILE A N 1
ATOM 1700 C CA . ILE A 1 215 ? -2.700 14.794 0.143 1.00 95.38 215 ILE A CA 1
ATOM 1701 C C . ILE A 1 215 ? -1.357 14.603 -0.565 1.00 95.38 215 ILE A C 1
ATOM 1703 O O . ILE A 1 215 ? -1.212 13.836 -1.513 1.00 95.38 215 ILE A O 1
ATOM 1707 N N . SER A 1 216 ? -0.335 15.328 -0.111 1.00 94.75 216 SER A N 1
ATOM 1708 C CA . SER A 1 216 ? 1.014 15.193 -0.665 1.00 94.75 216 SER A CA 1
ATOM 1709 C C . SER A 1 216 ? 1.807 14.066 0.022 1.00 94.75 216 SER A C 1
ATOM 1711 O O . SER A 1 216 ? 1.534 13.732 1.176 1.00 94.75 216 SER A O 1
ATOM 1713 N N . PRO A 1 217 ? 2.871 13.531 -0.604 1.00 95.06 217 PRO A N 1
ATOM 1714 C CA . PRO A 1 217 ? 3.796 12.618 0.073 1.00 95.06 217 PRO A CA 1
ATOM 1715 C C . PRO A 1 217 ? 4.413 13.220 1.349 1.00 95.06 217 PRO A C 1
ATOM 1717 O O . PRO A 1 217 ? 4.646 12.511 2.324 1.00 95.06 217 PRO A O 1
ATOM 1720 N N . GLY A 1 218 ? 4.653 14.538 1.362 1.00 95.56 218 GLY A N 1
ATOM 1721 C CA . GLY A 1 218 ? 5.138 15.248 2.548 1.00 95.56 218 GLY A CA 1
ATOM 1722 C C . GLY A 1 218 ? 4.095 15.312 3.666 1.00 95.56 218 GLY A C 1
ATOM 1723 O O . GLY A 1 218 ? 4.444 15.126 4.825 1.00 95.56 218 GLY A O 1
ATOM 1724 N N . ASN A 1 219 ? 2.818 15.492 3.315 1.00 96.00 219 ASN A N 1
ATOM 1725 C CA . ASN A 1 219 ? 1.702 15.438 4.262 1.00 96.00 219 ASN A CA 1
ATOM 1726 C C . ASN A 1 219 ? 1.599 14.043 4.901 1.00 96.00 219 ASN A C 1
ATOM 1728 O O . ASN A 1 219 ? 1.469 13.939 6.116 1.00 96.00 219 ASN A O 1
ATOM 1732 N N . TRP A 1 220 ? 1.705 12.976 4.101 1.00 96.62 220 TRP A N 1
ATOM 1733 C CA . TRP A 1 220 ? 1.721 11.604 4.616 1.00 96.62 220 TRP A CA 1
ATOM 1734 C C . TRP A 1 220 ? 2.899 11.336 5.553 1.00 96.62 220 TRP A C 1
ATOM 1736 O O . TRP A 1 220 ? 2.723 10.716 6.600 1.00 96.62 220 TRP A O 1
ATOM 1746 N N . LEU A 1 221 ? 4.096 11.817 5.206 1.00 95.69 221 LEU A N 1
ATOM 1747 C CA . LEU A 1 221 ? 5.268 11.687 6.069 1.00 95.69 221 LEU A CA 1
ATOM 1748 C C . LEU A 1 221 ? 5.069 12.411 7.406 1.00 95.69 221 LEU A C 1
ATOM 1750 O O . LEU A 1 221 ? 5.399 11.861 8.453 1.00 95.69 221 LEU A O 1
ATOM 1754 N N . ASP A 1 222 ? 4.510 13.616 7.381 1.00 94.69 222 ASP A N 1
ATOM 1755 C CA . ASP A 1 222 ? 4.224 14.379 8.593 1.00 94.69 222 ASP A CA 1
ATOM 1756 C C . ASP A 1 222 ? 3.210 13.648 9.496 1.00 94.69 222 ASP A C 1
ATOM 1758 O O . ASP A 1 222 ? 3.454 13.474 10.691 1.00 94.69 222 ASP A O 1
ATOM 1762 N N . LEU A 1 223 ? 2.150 13.070 8.913 1.00 95.38 223 LEU A N 1
ATOM 1763 C CA . LEU A 1 223 ? 1.224 12.188 9.635 1.00 95.38 223 LEU A CA 1
ATOM 1764 C C . LEU A 1 223 ? 1.943 10.975 10.250 1.00 95.38 223 LEU A C 1
ATOM 1766 O O . LEU A 1 223 ? 1.704 10.661 11.413 1.00 95.38 223 LEU A O 1
ATOM 1770 N N . CYS A 1 224 ? 2.869 10.331 9.529 1.00 95.38 224 CYS A N 1
ATOM 1771 C CA . CYS A 1 224 ? 3.667 9.221 10.070 1.00 95.38 224 CYS A CA 1
ATOM 1772 C C . CYS A 1 224 ? 4.539 9.651 11.260 1.00 95.38 224 CYS A C 1
ATOM 1774 O O . CYS A 1 224 ? 4.725 8.894 12.211 1.00 95.38 224 CYS A O 1
ATOM 1776 N N . ILE A 1 225 ? 5.132 10.846 11.205 1.00 94.25 225 ILE A N 1
ATOM 1777 C CA . ILE A 1 225 ? 5.975 11.379 12.283 1.00 94.25 225 ILE A CA 1
ATOM 1778 C C . ILE A 1 225 ? 5.125 11.621 13.529 1.00 94.25 225 ILE A C 1
ATOM 1780 O O . ILE A 1 225 ? 5.464 11.135 14.611 1.00 94.25 225 ILE A O 1
ATOM 1784 N N . HIS A 1 226 ? 4.006 12.327 13.375 1.00 94.00 226 HIS A N 1
ATOM 1785 C CA . HIS A 1 226 ? 3.130 12.666 14.488 1.00 94.00 226 HIS A CA 1
ATOM 1786 C C . HIS A 1 226 ? 2.410 11.441 15.064 1.00 94.00 226 HIS A C 1
ATOM 1788 O O . HIS A 1 226 ? 2.309 11.334 16.285 1.00 94.00 226 HIS A O 1
ATOM 1794 N N . ALA A 1 227 ? 2.000 10.476 14.236 1.00 94.44 227 ALA A N 1
ATOM 1795 C CA . ALA A 1 227 ? 1.428 9.217 14.711 1.00 94.44 227 ALA A CA 1
ATOM 1796 C C . ALA A 1 227 ? 2.432 8.421 15.558 1.00 94.44 227 ALA A C 1
ATOM 1798 O O . ALA A 1 227 ? 2.102 8.006 16.667 1.00 94.44 227 ALA A O 1
ATOM 1799 N N . THR A 1 228 ? 3.687 8.296 15.110 1.00 93.75 228 THR A N 1
ATOM 1800 C CA . THR A 1 228 ? 4.755 7.657 15.898 1.00 93.75 228 THR A CA 1
ATOM 1801 C C . THR A 1 228 ? 4.969 8.338 17.252 1.00 93.75 228 THR A C 1
ATOM 1803 O O . THR A 1 228 ? 5.194 7.659 18.258 1.00 93.75 228 THR A O 1
ATOM 1806 N N . LEU A 1 229 ? 4.906 9.673 17.307 1.00 91.75 229 LEU A N 1
ATOM 1807 C CA . LEU A 1 229 ? 5.033 10.414 18.565 1.00 91.75 229 LEU A CA 1
ATOM 1808 C C . LEU A 1 229 ? 3.859 10.134 19.513 1.00 91.75 229 LEU A C 1
ATOM 1810 O O . LEU A 1 229 ? 4.104 9.913 20.695 1.00 91.75 229 LEU A O 1
ATOM 1814 N N . GLN A 1 230 ? 2.623 10.059 19.007 1.00 92.12 230 GLN A N 1
ATOM 1815 C CA . GLN A 1 230 ? 1.461 9.691 19.828 1.00 92.12 230 GLN A CA 1
ATOM 1816 C C . GLN A 1 230 ? 1.560 8.260 20.364 1.00 92.12 230 GLN A C 1
ATOM 1818 O O . GLN A 1 230 ? 1.352 8.033 21.553 1.00 92.12 230 GLN A O 1
ATOM 1823 N N . MET A 1 231 ? 1.958 7.300 19.524 1.00 92.88 231 MET A N 1
ATOM 1824 C CA . MET A 1 231 ? 2.163 5.910 19.956 1.00 92.88 231 MET A CA 1
ATOM 1825 C C . MET A 1 231 ? 3.236 5.793 21.043 1.00 92.88 231 MET A C 1
ATOM 1827 O O . MET A 1 231 ? 3.132 4.952 21.934 1.00 92.88 231 MET A O 1
ATOM 1831 N N . SER A 1 232 ? 4.274 6.635 20.981 1.00 88.88 232 SER A N 1
ATOM 1832 C CA . SER A 1 232 ? 5.389 6.610 21.936 1.00 88.88 232 SER A CA 1
ATOM 1833 C C . SER A 1 232 ? 4.968 6.977 23.360 1.00 88.88 232 SER A C 1
ATOM 1835 O O . SER A 1 232 ? 5.645 6.579 24.306 1.00 88.88 232 SER A O 1
ATOM 1837 N N . GLU A 1 233 ? 3.869 7.716 23.530 1.00 86.81 233 GLU A N 1
ATOM 1838 C CA . GLU A 1 233 ? 3.356 8.068 24.855 1.00 86.81 233 GLU A CA 1
ATOM 1839 C C . GLU A 1 233 ? 2.770 6.845 25.569 1.00 86.81 233 GLU A C 1
ATOM 1841 O O . GLU A 1 233 ? 3.006 6.667 26.766 1.00 86.81 233 GLU A O 1
ATOM 1846 N N . GLN A 1 234 ? 2.045 5.985 24.843 1.00 81.00 234 GLN A N 1
ATOM 1847 C CA . GLN A 1 234 ? 1.456 4.744 25.355 1.00 81.00 234 GLN A CA 1
ATOM 1848 C C . GLN A 1 234 ? 1.344 3.689 24.238 1.00 81.00 234 GLN A C 1
ATOM 1850 O O . GLN A 1 234 ? 0.374 3.696 23.483 1.00 81.00 234 GLN A O 1
ATOM 1855 N N . PRO A 1 235 ? 2.304 2.753 24.134 1.00 81.81 235 PRO A N 1
ATOM 1856 C CA . PRO A 1 235 ? 2.248 1.699 23.126 1.00 81.81 235 PRO A CA 1
ATOM 1857 C C . PRO A 1 235 ? 1.126 0.700 23.439 1.00 81.81 235 PRO A C 1
ATOM 1859 O O . PRO A 1 235 ? 1.203 -0.016 24.441 1.00 81.81 235 PRO A O 1
ATOM 1862 N N . GLU A 1 236 ? 0.110 0.626 22.579 1.00 83.19 236 GLU A N 1
ATOM 1863 C CA . GLU A 1 236 ? -1.090 -0.189 22.820 1.00 83.19 236 GLU A CA 1
ATOM 1864 C C . GLU A 1 236 ? -0.864 -1.684 22.553 1.00 83.19 236 GLU A C 1
ATOM 1866 O O . GLU A 1 236 ? -1.320 -2.538 23.311 1.00 83.19 236 GLU A O 1
ATOM 1871 N N . ASN A 1 237 ? -0.124 -2.016 21.495 1.00 88.31 237 ASN A N 1
ATOM 1872 C CA . ASN A 1 237 ? 0.031 -3.391 21.015 1.00 88.31 237 ASN A CA 1
ATOM 1873 C C . ASN A 1 237 ? 1.400 -3.641 20.355 1.00 88.31 237 ASN A C 1
ATOM 1875 O O . ASN A 1 237 ? 2.251 -2.752 20.272 1.00 88.31 237 ASN A O 1
ATOM 1879 N N . ALA A 1 238 ? 1.650 -4.873 19.901 1.00 91.19 238 ALA A N 1
ATOM 1880 C CA . ALA A 1 238 ? 2.934 -5.232 19.291 1.00 91.19 238 ALA A CA 1
ATOM 1881 C C . ALA A 1 238 ? 3.234 -4.424 18.014 1.00 91.19 238 ALA A C 1
ATOM 1883 O O . ALA A 1 238 ? 4.381 -4.028 17.803 1.00 91.19 238 ALA A O 1
ATOM 1884 N N . LEU A 1 239 ? 2.202 -4.125 17.221 1.00 93.62 239 LEU A N 1
ATOM 1885 C CA . LEU A 1 239 ? 2.324 -3.378 15.972 1.00 93.62 239 LEU A CA 1
ATOM 1886 C C . LEU A 1 239 ? 2.750 -1.921 16.224 1.00 93.62 239 LEU A C 1
ATOM 1888 O O . LEU A 1 239 ? 3.702 -1.438 15.616 1.00 93.62 239 LEU A O 1
ATOM 1892 N N . THR A 1 240 ? 2.115 -1.237 17.181 1.00 93.75 240 THR A N 1
ATOM 1893 C CA . THR A 1 240 ? 2.497 0.137 17.573 1.00 93.75 240 THR A CA 1
ATOM 1894 C C . THR A 1 240 ? 3.944 0.217 18.064 1.00 93.75 240 THR A C 1
ATOM 1896 O O . THR A 1 240 ? 4.669 1.132 17.684 1.00 93.75 240 THR A O 1
ATOM 1899 N N . LYS A 1 241 ? 4.417 -0.773 18.835 1.00 93.81 241 LYS A N 1
ATOM 1900 C CA . LYS A 1 241 ? 5.825 -0.850 19.270 1.00 93.81 241 LYS A CA 1
ATOM 1901 C C . LYS A 1 241 ? 6.789 -0.944 18.090 1.00 93.81 241 LYS A C 1
ATOM 1903 O O . LYS A 1 241 ? 7.765 -0.202 18.046 1.00 93.81 241 LYS A O 1
ATOM 1908 N N . GLN A 1 242 ? 6.487 -1.792 17.110 1.00 95.12 242 GLN A N 1
ATOM 1909 C CA . GLN A 1 242 ? 7.311 -1.915 15.906 1.00 95.12 242 GLN A CA 1
ATOM 1910 C C . GLN A 1 242 ? 7.303 -0.624 15.075 1.00 95.12 242 GLN A C 1
ATOM 1912 O O . GLN A 1 242 ? 8.348 -0.221 14.568 1.00 95.12 242 GLN A O 1
ATOM 1917 N N . PHE A 1 243 ? 6.165 0.076 14.990 1.00 95.50 243 PHE A N 1
ATOM 1918 C CA . PHE A 1 243 ? 6.100 1.400 14.364 1.00 95.50 243 PHE A CA 1
ATOM 1919 C C . PHE A 1 243 ? 6.945 2.449 15.100 1.00 95.50 243 PHE A C 1
ATOM 1921 O O . PHE A 1 243 ? 7.632 3.239 14.451 1.00 95.50 243 PHE A O 1
ATOM 1928 N N . ILE A 1 244 ? 6.967 2.438 16.436 1.00 94.00 244 ILE A N 1
ATOM 1929 C CA . ILE A 1 244 ? 7.840 3.313 17.236 1.00 94.00 244 ILE A CA 1
ATOM 1930 C C . ILE A 1 244 ? 9.319 3.027 16.945 1.00 94.00 244 ILE A C 1
ATOM 1932 O O . ILE A 1 244 ? 10.113 3.960 16.773 1.00 94.00 244 ILE A O 1
ATOM 1936 N N . ASP A 1 245 ? 9.688 1.750 16.828 1.00 93.62 245 ASP A N 1
ATOM 1937 C CA . ASP A 1 245 ? 11.064 1.313 16.574 1.00 93.62 245 ASP A CA 1
ATOM 1938 C C . ASP A 1 245 ? 11.611 1.776 15.217 1.00 93.62 245 ASP A C 1
ATOM 1940 O O . ASP A 1 245 ? 12.825 1.981 15.086 1.00 93.62 245 ASP A O 1
ATOM 1944 N N . LEU A 1 246 ? 10.731 2.057 14.246 1.00 91.06 246 LEU A N 1
ATOM 1945 C CA . LEU A 1 246 ? 11.108 2.675 12.971 1.00 91.06 246 LEU A CA 1
ATOM 1946 C C . LEU A 1 246 ? 11.732 4.063 13.140 1.00 91.06 246 LEU A C 1
ATOM 1948 O O . LEU A 1 246 ? 12.496 4.504 12.277 1.00 91.06 246 LEU A O 1
ATOM 1952 N N . LYS A 1 247 ? 11.402 4.767 14.233 1.00 89.69 247 LYS A N 1
ATOM 1953 C CA . LYS A 1 247 ? 11.906 6.113 14.548 1.00 89.69 247 LYS A CA 1
ATOM 1954 C C . LYS A 1 247 ? 11.736 7.076 13.366 1.00 89.69 247 LYS A C 1
ATOM 1956 O O . LYS A 1 247 ? 12.649 7.841 13.054 1.00 89.69 247 LYS A O 1
ATOM 1961 N N . SER A 1 248 ? 10.562 7.057 12.725 1.00 84.56 248 SER A N 1
ATOM 1962 C CA . SER A 1 248 ? 10.235 7.881 11.544 1.00 84.56 248 SER A CA 1
ATOM 1963 C C . SER A 1 248 ? 10.471 9.386 11.760 1.00 84.56 248 SER A C 1
ATOM 1965 O O . SER A 1 248 ? 10.801 10.106 10.820 1.00 84.56 248 SER A O 1
ATOM 1967 N N . HIS A 1 249 ? 10.381 9.854 13.007 1.00 87.25 249 HIS A N 1
ATOM 1968 C CA . HIS A 1 249 ? 10.656 11.236 13.403 1.00 87.25 249 HIS A CA 1
ATOM 1969 C C . HIS A 1 249 ? 12.138 11.643 13.300 1.00 87.25 249 HIS A C 1
ATOM 1971 O O . HIS A 1 249 ? 12.431 12.831 13.183 1.00 87.25 249 HIS A O 1
ATOM 1977 N N . LYS A 1 250 ? 13.091 10.700 13.327 1.00 87.69 250 LYS A N 1
ATOM 1978 C CA . LYS A 1 250 ? 14.528 11.019 13.302 1.00 87.69 250 LYS A CA 1
ATOM 1979 C C . LYS A 1 250 ? 15.022 11.341 11.890 1.00 87.69 250 LYS A C 1
ATOM 1981 O O . LYS A 1 250 ? 14.573 10.750 10.916 1.00 87.69 250 LYS A O 1
ATOM 1986 N N . GLU A 1 251 ? 16.000 12.243 11.808 1.00 90.25 251 GLU A N 1
ATOM 1987 C CA . GLU A 1 251 ? 16.702 12.620 10.562 1.00 90.25 251 GLU A CA 1
ATOM 1988 C C . GLU A 1 251 ? 18.172 12.191 10.570 1.00 90.25 251 GLU A C 1
ATOM 1990 O O . GLU A 1 251 ? 19.011 12.733 9.859 1.00 90.25 251 GLU A O 1
ATOM 1995 N N . THR A 1 252 ? 18.525 11.239 11.430 1.00 89.94 252 THR A N 1
ATOM 1996 C CA . THR A 1 252 ? 19.903 10.757 11.516 1.00 89.94 252 THR A CA 1
ATOM 1997 C C . THR A 1 252 ? 20.247 9.922 10.290 1.00 89.94 252 THR A C 1
ATOM 1999 O O . THR A 1 252 ? 19.402 9.154 9.823 1.00 89.94 252 THR A O 1
ATOM 2002 N N . LYS A 1 253 ? 21.500 10.012 9.831 1.00 87.69 253 LYS A N 1
ATOM 2003 C CA . LYS A 1 253 ? 21.998 9.268 8.669 1.00 87.69 253 LYS A CA 1
ATOM 2004 C C . LYS A 1 253 ? 21.644 7.776 8.746 1.00 87.69 253 LYS A C 1
ATOM 2006 O O . LYS A 1 253 ? 21.978 7.117 9.729 1.00 87.69 253 LYS A O 1
ATOM 2011 N N . GLY A 1 254 ? 20.998 7.251 7.709 1.00 83.44 254 GLY A N 1
ATOM 2012 C CA . GLY A 1 254 ? 20.560 5.859 7.591 1.00 83.44 254 GLY A CA 1
ATOM 2013 C C . GLY A 1 254 ? 19.233 5.532 8.283 1.00 83.44 254 GLY A C 1
ATOM 2014 O O . GLY A 1 254 ? 18.826 4.375 8.274 1.00 83.44 254 GLY A O 1
ATOM 2015 N N . SER A 1 255 ? 18.550 6.509 8.885 1.00 90.56 255 SER A N 1
ATOM 2016 C CA . SER A 1 255 ? 17.226 6.287 9.483 1.00 90.56 255 SER A CA 1
ATOM 2017 C C . SER A 1 255 ? 16.123 6.165 8.428 1.00 90.56 255 SER A C 1
ATOM 2019 O O . SER A 1 255 ? 16.235 6.685 7.311 1.00 90.56 255 SER A O 1
ATOM 2021 N N . LEU A 1 256 ? 15.007 5.528 8.802 1.00 92.06 256 LEU A N 1
ATOM 2022 C CA . LEU A 1 256 ? 13.823 5.483 7.943 1.00 92.06 256 LEU A CA 1
ATOM 2023 C C . LEU A 1 256 ? 13.255 6.888 7.701 1.00 92.06 256 LEU A C 1
ATOM 2025 O O . LEU A 1 256 ? 12.848 7.199 6.587 1.00 92.06 256 LEU A O 1
ATOM 2029 N N . GLY A 1 257 ? 13.281 7.756 8.716 1.00 92.88 257 GLY A N 1
ATOM 2030 C CA . GLY A 1 257 ? 12.829 9.137 8.578 1.00 92.88 257 GLY A CA 1
ATOM 2031 C C . GLY A 1 257 ? 13.630 9.929 7.541 1.00 92.88 257 GLY A C 1
ATOM 2032 O O . GLY A 1 257 ? 13.035 10.629 6.721 1.00 92.88 257 GLY A O 1
ATOM 2033 N N . GLU A 1 258 ? 14.963 9.824 7.528 1.00 95.12 258 GLU A N 1
ATOM 2034 C CA . GLU A 1 258 ? 15.790 10.426 6.468 1.00 95.12 258 GLU A CA 1
ATOM 2035 C C . GLU A 1 258 ? 15.440 9.829 5.095 1.00 95.12 258 GLU A C 1
ATOM 2037 O O . GLU A 1 258 ? 15.213 10.567 4.136 1.00 95.12 258 GLU A O 1
ATOM 2042 N N . THR A 1 259 ? 15.313 8.501 5.018 1.00 96.44 259 THR A N 1
ATOM 2043 C CA . THR A 1 259 ? 14.983 7.779 3.779 1.00 96.44 259 THR A CA 1
ATOM 2044 C C . THR A 1 259 ? 13.645 8.245 3.191 1.00 96.44 259 THR A C 1
ATOM 2046 O O . THR A 1 259 ? 13.572 8.565 2.004 1.00 96.44 259 THR A O 1
ATOM 2049 N N . PHE A 1 260 ? 12.597 8.381 4.010 1.00 96.94 260 PHE A N 1
ATOM 2050 C CA . PHE A 1 260 ? 11.312 8.925 3.567 1.00 96.94 260 PHE A CA 1
ATOM 2051 C C . PHE A 1 260 ? 11.421 10.370 3.083 1.00 96.94 260 PHE A C 1
ATOM 2053 O O . PHE A 1 260 ? 10.861 10.697 2.039 1.00 96.94 260 PHE A O 1
ATOM 2060 N N . ARG A 1 261 ? 12.177 11.237 3.767 1.00 97.06 261 ARG A N 1
ATOM 2061 C CA . ARG A 1 261 ? 12.388 12.622 3.305 1.00 97.06 261 ARG A CA 1
ATOM 2062 C C . ARG A 1 261 ? 13.088 12.671 1.950 1.00 97.06 261 ARG A C 1
ATOM 2064 O O . ARG A 1 261 ? 12.705 13.477 1.105 1.00 97.06 261 ARG A O 1
ATOM 2071 N N . MET A 1 262 ? 14.072 11.801 1.718 1.00 97.44 262 MET A N 1
ATOM 2072 C CA . MET A 1 262 ? 14.746 11.689 0.420 1.00 97.44 262 MET A CA 1
ATOM 2073 C C . MET A 1 262 ? 13.772 11.269 -0.689 1.00 97.44 262 MET A C 1
ATOM 2075 O O . MET A 1 262 ? 13.771 11.880 -1.757 1.00 97.44 262 MET A O 1
ATOM 2079 N N . LEU A 1 263 ? 12.899 10.292 -0.423 1.00 97.62 263 LEU A N 1
ATOM 2080 C CA . LEU A 1 263 ? 11.863 9.854 -1.364 1.00 97.62 263 LEU A CA 1
ATOM 2081 C C . LEU A 1 263 ? 10.838 10.961 -1.660 1.00 97.62 263 LEU A C 1
ATOM 2083 O O . LEU A 1 263 ? 10.537 11.231 -2.824 1.00 97.62 263 LEU A O 1
ATOM 2087 N N . VAL A 1 264 ? 10.347 11.651 -0.625 1.00 97.50 264 VAL A N 1
ATOM 2088 C CA . VAL A 1 264 ? 9.436 12.801 -0.768 1.00 97.50 264 VAL A CA 1
ATOM 2089 C C . VAL A 1 264 ? 10.087 13.904 -1.602 1.00 97.50 264 VAL A C 1
ATOM 2091 O O . VAL A 1 264 ? 9.451 14.456 -2.500 1.00 97.50 264 VAL A O 1
ATOM 2094 N N . ARG A 1 265 ? 11.366 14.208 -1.347 1.00 97.44 265 ARG A N 1
ATOM 2095 C CA . ARG A 1 265 ? 12.121 15.207 -2.109 1.00 97.44 265 ARG A CA 1
ATOM 2096 C C . ARG A 1 265 ? 12.216 14.827 -3.583 1.00 97.44 265 ARG A C 1
ATOM 2098 O O . ARG A 1 265 ? 11.853 15.642 -4.422 1.00 97.44 265 ARG A O 1
ATOM 2105 N N . ALA A 1 266 ? 12.609 13.591 -3.889 1.00 97.06 266 ALA A N 1
ATOM 2106 C CA . ALA A 1 266 ? 12.714 13.113 -5.265 1.00 97.06 266 ALA A CA 1
ATOM 2107 C C . ALA A 1 266 ? 11.369 13.164 -6.010 1.00 97.06 266 ALA A C 1
ATOM 2109 O O . ALA A 1 266 ? 11.312 13.595 -7.163 1.00 97.06 266 ALA A O 1
ATOM 2110 N N . LYS A 1 267 ? 10.270 12.792 -5.339 1.00 96.06 267 LYS A N 1
ATOM 2111 C CA . LYS A 1 267 ? 8.914 12.888 -5.895 1.00 96.06 267 LYS A CA 1
ATOM 2112 C C . LYS A 1 267 ? 8.516 14.335 -6.190 1.00 96.06 267 LYS A C 1
ATOM 2114 O O . LYS A 1 267 ? 7.977 14.610 -7.261 1.00 96.06 267 LYS A O 1
ATOM 2119 N N . ASN A 1 268 ? 8.781 15.249 -5.258 1.00 94.81 268 ASN A N 1
ATOM 2120 C CA . ASN A 1 268 ? 8.478 16.669 -5.422 1.00 94.81 268 ASN A CA 1
ATOM 2121 C C . ASN A 1 268 ? 9.324 17.301 -6.529 1.00 94.81 268 ASN A C 1
ATOM 2123 O O . ASN A 1 268 ? 8.793 18.048 -7.344 1.00 94.81 268 ASN A O 1
ATOM 2127 N N . ASP A 1 269 ? 10.616 16.985 -6.589 1.00 95.19 269 ASP A N 1
ATOM 2128 C CA . ASP A 1 269 ? 11.498 17.493 -7.635 1.00 95.19 269 ASP A CA 1
ATOM 2129 C C . ASP A 1 269 ? 11.047 17.007 -9.010 1.00 95.19 269 ASP A C 1
ATOM 2131 O O . ASP A 1 269 ? 10.927 17.820 -9.921 1.00 95.19 269 ASP A O 1
ATOM 2135 N N . PHE A 1 270 ? 10.668 15.735 -9.148 1.00 93.56 270 PHE A N 1
ATOM 2136 C CA . PHE A 1 270 ? 10.089 15.232 -10.392 1.00 93.56 270 PHE A CA 1
ATOM 2137 C C . PHE A 1 270 ? 8.763 15.920 -10.761 1.00 93.56 270 PHE A C 1
ATOM 2139 O O . PHE A 1 270 ? 8.575 16.307 -11.907 1.00 93.56 270 PHE A O 1
ATOM 2146 N N . LYS A 1 271 ? 7.855 16.127 -9.796 1.00 90.75 271 LYS A N 1
ATOM 2147 C CA . LYS A 1 271 ? 6.565 16.812 -10.021 1.00 90.75 271 LYS A CA 1
ATOM 2148 C C . LYS A 1 271 ? 6.722 18.277 -10.456 1.00 90.75 271 LYS A C 1
ATOM 2150 O O . LYS A 1 271 ? 5.825 18.812 -11.098 1.00 90.75 271 LYS A O 1
ATOM 2155 N N . HIS A 1 272 ? 7.815 18.929 -10.065 1.00 92.06 272 HIS A N 1
ATOM 2156 C CA . HIS A 1 272 ? 8.100 20.334 -10.362 1.00 92.06 272 HIS A CA 1
ATOM 2157 C C . HIS A 1 272 ? 9.137 20.518 -11.479 1.00 92.06 272 HIS A C 1
ATOM 2159 O O . HIS A 1 272 ? 9.769 21.571 -11.538 1.00 92.06 272 HIS A O 1
ATOM 2165 N N . ASP A 1 273 ? 9.342 19.500 -12.322 1.00 91.62 273 ASP A N 1
ATOM 2166 C CA . ASP A 1 273 ? 10.286 19.522 -13.448 1.00 91.62 273 ASP A CA 1
ATOM 2167 C C . ASP A 1 273 ? 11.745 19.830 -13.037 1.00 91.62 273 ASP A C 1
ATOM 2169 O O . ASP A 1 273 ? 12.539 20.353 -13.816 1.00 91.62 273 ASP A O 1
ATOM 2173 N N . ARG A 1 274 ? 12.116 19.502 -11.790 1.00 92.06 274 ARG A N 1
ATOM 2174 C CA . ARG A 1 274 ? 13.484 19.600 -11.235 1.00 92.06 274 ARG A CA 1
ATOM 2175 C C . ARG A 1 274 ? 14.178 18.241 -11.100 1.00 92.06 274 ARG A C 1
ATOM 2177 O O . ARG A 1 274 ? 15.316 18.183 -10.641 1.00 92.06 274 ARG A O 1
ATOM 2184 N N . GLY A 1 275 ? 13.469 17.153 -11.397 1.00 91.31 275 GLY A N 1
ATOM 2185 C CA . GLY A 1 275 ? 13.982 15.786 -11.331 1.00 91.31 275 GLY A CA 1
ATOM 2186 C C . GLY A 1 275 ? 14.604 15.311 -12.651 1.00 91.31 275 GLY A C 1
ATOM 2187 O O . GLY A 1 275 ? 14.603 16.054 -13.631 1.00 91.31 275 GLY A O 1
ATOM 2188 N N . PRO A 1 276 ? 15.094 14.058 -12.688 1.00 91.44 276 PRO A N 1
ATOM 2189 C CA . PRO A 1 276 ? 15.565 13.407 -13.908 1.00 91.44 276 PRO A CA 1
ATOM 2190 C C . PRO A 1 276 ? 14.552 13.520 -15.047 1.00 91.44 276 PRO A C 1
ATOM 2192 O O . PRO A 1 276 ? 13.379 13.182 -14.861 1.00 91.44 276 PRO A O 1
ATOM 2195 N N . SER A 1 277 ? 15.009 13.989 -16.207 1.00 88.69 277 SER A N 1
ATOM 2196 C CA . SER A 1 277 ? 14.136 14.266 -17.361 1.00 88.69 277 SER A CA 1
ATOM 2197 C C . SER A 1 277 ? 14.562 13.554 -18.644 1.00 88.69 277 SER A C 1
ATOM 2199 O O . SER A 1 277 ? 13.757 13.418 -19.566 1.00 88.69 277 SER A O 1
ATOM 2201 N N . VAL A 1 278 ? 15.803 13.064 -18.695 1.00 91.19 278 VAL A N 1
ATOM 2202 C CA . VAL A 1 278 ? 16.339 12.271 -19.808 1.00 91.19 278 VAL A CA 1
ATOM 2203 C C . VAL A 1 278 ? 16.653 10.845 -19.365 1.00 91.19 278 VAL A C 1
ATOM 2205 O O . VAL A 1 278 ? 16.922 10.588 -18.194 1.00 91.19 278 VAL A O 1
ATOM 2208 N N . GLU A 1 279 ? 16.663 9.910 -20.313 1.00 87.62 279 GLU A N 1
ATOM 2209 C CA . GLU A 1 279 ? 16.713 8.469 -20.029 1.00 87.62 279 GLU A CA 1
ATOM 2210 C C . GLU A 1 279 ? 17.924 8.040 -19.178 1.00 87.62 279 GLU A C 1
ATOM 2212 O O . GLU A 1 279 ? 17.766 7.253 -18.249 1.00 87.62 279 GLU A O 1
ATOM 2217 N N . SER A 1 280 ? 19.116 8.598 -19.424 1.00 84.50 280 SER A N 1
ATOM 2218 C CA . SER A 1 280 ? 20.321 8.295 -18.635 1.00 84.50 280 SER A CA 1
ATOM 2219 C C . SER A 1 280 ? 20.246 8.824 -17.197 1.00 84.50 280 SER A C 1
ATOM 2221 O O . SER A 1 280 ? 20.688 8.157 -16.261 1.00 84.50 280 SER A O 1
ATOM 2223 N N . GLU A 1 281 ? 19.651 10.002 -16.9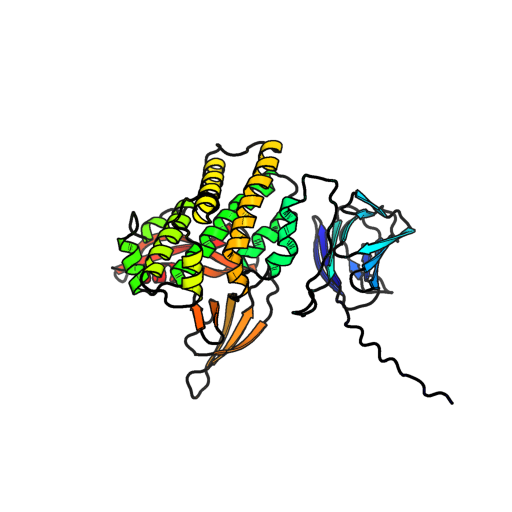90 1.00 89.75 281 GLU A N 1
ATOM 2224 C CA . GLU A 1 281 ? 19.381 10.529 -15.649 1.00 89.75 281 GLU A CA 1
ATOM 2225 C C . GLU A 1 281 ? 18.321 9.680 -14.945 1.00 89.75 281 GLU A C 1
ATOM 2227 O O . GLU A 1 281 ? 18.455 9.389 -13.756 1.00 89.75 281 GLU A O 1
ATOM 2232 N N . CYS A 1 282 ? 17.278 9.258 -15.668 1.00 91.19 282 CYS A N 1
ATOM 2233 C CA . CYS A 1 282 ? 16.247 8.375 -15.138 1.00 91.19 282 CYS A CA 1
ATOM 2234 C C . CYS A 1 282 ? 16.822 7.010 -14.756 1.00 91.19 282 CYS A C 1
ATOM 2236 O O . CYS A 1 282 ? 16.440 6.490 -13.715 1.00 91.19 282 CYS A O 1
ATOM 2238 N N . GLN A 1 283 ? 17.776 6.460 -15.511 1.00 87.88 283 GLN A N 1
ATOM 2239 C CA . GLN A 1 283 ? 18.481 5.227 -15.150 1.00 87.88 283 GLN A CA 1
ATOM 2240 C C . GLN A 1 283 ? 19.203 5.373 -13.803 1.00 87.88 283 GLN A C 1
ATOM 2242 O O . GLN A 1 283 ? 18.984 4.575 -12.888 1.00 87.88 283 GLN A O 1
ATOM 2247 N N . GLN A 1 284 ? 20.001 6.432 -13.636 1.00 87.12 284 GLN A N 1
ATOM 2248 C CA . GLN A 1 284 ? 20.688 6.703 -12.371 1.00 87.12 284 GLN A CA 1
ATOM 2249 C C . GLN A 1 284 ? 19.700 6.981 -11.225 1.00 87.12 284 GLN A C 1
ATOM 2251 O O . GLN A 1 284 ? 19.911 6.543 -10.089 1.00 87.12 284 GLN A O 1
ATOM 2256 N N . GLY A 1 285 ? 18.606 7.681 -11.530 1.00 92.44 285 GLY A N 1
ATOM 2257 C CA . GLY A 1 285 ? 17.501 7.938 -10.615 1.00 92.44 285 GLY A CA 1
ATOM 2258 C C . GLY A 1 285 ? 16.809 6.652 -10.172 1.00 92.44 285 GLY A C 1
ATOM 2259 O O . GLY A 1 285 ? 16.544 6.489 -8.984 1.00 92.44 285 GLY A O 1
ATOM 2260 N N . CYS A 1 286 ? 16.569 5.705 -11.082 1.00 91.06 286 CYS A N 1
ATOM 2261 C CA . CYS A 1 286 ? 16.009 4.403 -10.746 1.00 91.06 286 CYS A CA 1
ATOM 2262 C C . CYS A 1 286 ? 16.893 3.700 -9.717 1.00 91.06 286 CYS A C 1
ATOM 2264 O O . CYS A 1 286 ? 16.362 3.211 -8.724 1.00 91.06 286 CYS A O 1
ATOM 2266 N N . ILE A 1 287 ? 18.214 3.651 -9.934 1.00 86.88 287 ILE A N 1
ATOM 2267 C CA . ILE A 1 287 ? 19.155 2.986 -9.016 1.00 86.88 287 ILE A CA 1
ATOM 2268 C C . ILE A 1 287 ? 19.070 3.630 -7.627 1.00 86.88 287 ILE A C 1
ATOM 2270 O O . ILE A 1 287 ? 18.830 2.942 -6.636 1.00 86.88 287 ILE A O 1
ATOM 2274 N N . ALA A 1 288 ? 19.167 4.961 -7.563 1.00 91.38 288 ALA A N 1
ATOM 2275 C CA . ALA A 1 288 ? 19.129 5.699 -6.302 1.00 91.38 288 ALA A CA 1
ATOM 2276 C C . ALA A 1 288 ? 17.802 5.511 -5.544 1.00 91.38 288 ALA A C 1
ATOM 2278 O O . ALA A 1 288 ? 17.801 5.275 -4.336 1.00 91.38 288 ALA A O 1
ATOM 2279 N N . ILE A 1 289 ? 16.660 5.588 -6.236 1.00 94.44 289 ILE A N 1
ATOM 2280 C CA . ILE A 1 289 ? 15.346 5.382 -5.612 1.00 94.44 289 ILE A CA 1
ATOM 2281 C C . ILE A 1 289 ? 15.143 3.916 -5.220 1.00 94.44 289 ILE A C 1
ATOM 2283 O O . ILE A 1 289 ? 14.601 3.652 -4.148 1.00 94.44 289 ILE A O 1
ATOM 2287 N N . GLY A 1 290 ? 15.615 2.966 -6.029 1.00 90.50 290 GLY A N 1
ATOM 2288 C CA . GLY A 1 290 ? 15.579 1.537 -5.722 1.00 90.50 290 GLY A CA 1
ATOM 2289 C C . GLY A 1 290 ? 16.307 1.203 -4.420 1.00 90.50 290 GLY A C 1
ATOM 2290 O O . GLY A 1 290 ? 15.753 0.511 -3.569 1.00 90.50 290 GLY A O 1
ATOM 2291 N N . GLU A 1 291 ? 17.499 1.763 -4.201 1.00 89.44 291 GLU A N 1
ATOM 2292 C CA . GLU A 1 291 ? 18.240 1.591 -2.944 1.00 89.44 291 GLU A CA 1
ATOM 2293 C C . GLU A 1 291 ? 17.486 2.145 -1.729 1.00 89.44 291 GLU A C 1
ATOM 2295 O O . GLU A 1 291 ? 17.457 1.509 -0.672 1.00 89.44 291 GLU A O 1
ATOM 2300 N N . LEU A 1 292 ? 16.859 3.319 -1.862 1.00 93.81 292 LEU A N 1
ATOM 2301 C CA . LEU A 1 292 ? 16.047 3.901 -0.791 1.00 93.81 292 LEU A CA 1
ATOM 2302 C C . LEU A 1 292 ? 14.826 3.029 -0.486 1.00 93.81 292 LEU A C 1
ATOM 2304 O O . LEU A 1 292 ? 14.534 2.776 0.680 1.00 93.81 292 LEU A O 1
ATOM 2308 N N . LEU A 1 293 ? 14.140 2.533 -1.517 1.00 92.62 293 LEU A N 1
ATOM 2309 C CA . LEU A 1 293 ? 13.000 1.633 -1.359 1.00 92.62 293 LEU A CA 1
ATOM 2310 C C . LEU A 1 293 ? 13.404 0.313 -0.698 1.00 92.62 293 LEU A C 1
ATOM 2312 O O . LEU A 1 293 ? 12.701 -0.137 0.201 1.00 92.62 293 LEU A O 1
ATOM 2316 N N . ASN A 1 294 ? 14.551 -0.266 -1.059 1.00 88.75 294 ASN A N 1
ATOM 2317 C CA . ASN A 1 294 ? 15.063 -1.473 -0.407 1.00 88.75 294 ASN A CA 1
ATOM 2318 C C . ASN A 1 294 ? 15.251 -1.252 1.103 1.00 88.75 294 ASN A C 1
ATOM 2320 O O . ASN A 1 294 ? 14.772 -2.054 1.900 1.00 88.75 294 ASN A O 1
ATOM 2324 N N . ARG A 1 295 ? 15.820 -0.109 1.517 1.00 90.88 295 ARG A N 1
ATOM 2325 C CA . ARG A 1 295 ? 15.929 0.248 2.947 1.00 90.88 295 ARG A CA 1
ATOM 2326 C C . ARG A 1 295 ? 14.568 0.393 3.627 1.00 90.88 295 ARG A C 1
ATOM 2328 O O . ARG A 1 295 ? 14.431 0.017 4.790 1.00 90.88 295 ARG A O 1
ATOM 2335 N N . VAL A 1 296 ? 13.571 0.939 2.926 1.00 93.19 296 VAL A N 1
ATOM 2336 C CA . VAL A 1 296 ? 12.194 1.019 3.437 1.00 93.19 296 VAL A CA 1
ATOM 2337 C C . VAL A 1 296 ? 11.630 -0.383 3.657 1.00 93.19 296 VAL A C 1
ATOM 2339 O O . VAL A 1 296 ? 11.134 -0.661 4.744 1.00 93.19 296 VAL A O 1
ATOM 2342 N N . PHE A 1 297 ? 11.734 -1.283 2.678 1.00 91.31 297 PHE A N 1
ATOM 2343 C CA . PHE A 1 297 ? 11.256 -2.661 2.820 1.00 91.31 297 PHE A CA 1
ATOM 2344 C C . PHE A 1 297 ? 11.982 -3.420 3.936 1.00 91.31 297 PHE A C 1
ATOM 2346 O O . PHE A 1 297 ? 11.327 -4.106 4.719 1.00 91.31 297 PHE A O 1
ATOM 2353 N N . ASP A 1 298 ? 13.298 -3.252 4.070 1.00 90.75 298 ASP A N 1
ATOM 2354 C CA . ASP A 1 298 ? 14.071 -3.857 5.158 1.00 90.75 298 ASP A CA 1
ATOM 2355 C C . ASP A 1 298 ? 13.579 -3.375 6.529 1.00 90.75 298 ASP A C 1
ATOM 2357 O O . ASP A 1 298 ? 13.307 -4.186 7.421 1.00 90.75 298 ASP A O 1
ATOM 2361 N N . ALA A 1 299 ? 13.389 -2.061 6.687 1.00 93.12 299 ALA A N 1
ATOM 2362 C CA . ALA A 1 299 ? 12.857 -1.473 7.915 1.00 93.12 299 ALA A CA 1
ATOM 2363 C C . ALA A 1 299 ? 11.423 -1.944 8.212 1.00 93.12 299 ALA A C 1
ATOM 2365 O O . ALA A 1 299 ? 11.065 -2.160 9.368 1.00 93.12 299 ALA A O 1
ATOM 2366 N N . LEU A 1 300 ? 10.612 -2.144 7.172 1.00 94.31 300 LEU A N 1
ATOM 2367 C CA . LEU A 1 300 ? 9.228 -2.601 7.272 1.00 94.31 300 LEU A CA 1
ATOM 2368 C C . LEU A 1 300 ? 9.083 -4.129 7.321 1.00 94.31 300 LEU A C 1
ATOM 2370 O O . LEU A 1 300 ? 7.959 -4.625 7.342 1.00 94.31 300 LEU A O 1
ATOM 2374 N N . SER A 1 301 ? 10.178 -4.892 7.364 1.00 93.31 301 SER A N 1
ATOM 2375 C CA . SER A 1 301 ? 10.156 -6.364 7.319 1.00 93.31 301 SER A CA 1
ATOM 2376 C C . SER A 1 301 ? 9.317 -7.021 8.421 1.00 93.31 301 SER A C 1
ATOM 2378 O O . SER A 1 301 ? 8.832 -8.135 8.227 1.00 93.31 301 SER A O 1
ATOM 2380 N N . PHE A 1 302 ? 9.065 -6.328 9.536 1.00 94.38 302 PHE A N 1
ATOM 2381 C CA . PHE A 1 302 ? 8.136 -6.789 10.570 1.00 94.38 302 PHE A CA 1
ATOM 2382 C C . PHE A 1 302 ? 6.695 -6.946 10.054 1.00 94.38 302 PHE A C 1
ATOM 2384 O O . PHE A 1 302 ? 5.961 -7.795 10.546 1.00 94.38 302 PHE A O 1
ATOM 2391 N N . LEU A 1 303 ? 6.276 -6.210 9.018 1.00 95.25 303 LEU A N 1
ATOM 2392 C CA . LEU A 1 303 ? 4.941 -6.357 8.425 1.00 95.25 303 LEU A CA 1
ATOM 2393 C C . LEU A 1 303 ? 4.719 -7.731 7.785 1.00 95.25 303 LEU A C 1
ATOM 2395 O O . LEU A 1 303 ? 3.574 -8.137 7.612 1.00 95.25 303 LEU A O 1
ATOM 2399 N N . LYS A 1 304 ? 5.784 -8.496 7.519 1.00 93.81 304 LYS A N 1
ATOM 2400 C CA . LYS A 1 304 ? 5.671 -9.890 7.070 1.00 93.81 304 LYS A CA 1
ATOM 2401 C C . LYS A 1 304 ? 4.995 -10.795 8.101 1.00 93.81 304 LYS A C 1
ATOM 2403 O O . LYS A 1 304 ? 4.371 -11.785 7.730 1.00 93.81 304 LYS A O 1
ATOM 2408 N N . SER A 1 305 ? 5.074 -10.457 9.392 1.00 93.31 305 SER A N 1
ATOM 2409 C CA . SER A 1 305 ? 4.341 -11.171 10.446 1.00 93.31 305 SER A CA 1
ATOM 2410 C C . SER A 1 305 ? 2.916 -10.658 10.667 1.00 93.31 305 SER A C 1
ATOM 2412 O O . SER A 1 305 ? 2.175 -11.266 11.436 1.00 93.31 305 SER A O 1
ATOM 2414 N N . HIS A 1 306 ? 2.508 -9.582 9.986 1.00 95.56 306 HIS A N 1
ATOM 2415 C CA . HIS A 1 306 ? 1.186 -8.972 10.121 1.00 95.56 306 HIS A CA 1
ATOM 2416 C C . HIS A 1 306 ? 0.371 -9.193 8.857 1.00 95.56 306 HIS A C 1
ATOM 2418 O O . HIS A 1 306 ? 0.405 -8.408 7.913 1.00 95.56 306 HIS A O 1
ATOM 2424 N N . THR A 1 307 ? -0.368 -10.303 8.835 1.00 96.00 307 THR A N 1
ATOM 2425 C CA . THR A 1 307 ? -1.173 -10.646 7.663 1.00 96.00 307 THR A CA 1
ATOM 2426 C C . THR A 1 307 ? -2.302 -9.635 7.473 1.00 96.00 307 THR A C 1
ATOM 2428 O O . THR A 1 307 ? -3.087 -9.404 8.392 1.00 96.00 307 THR A O 1
ATOM 2431 N N . LEU A 1 308 ? -2.396 -9.073 6.268 1.00 97.88 308 LEU A N 1
ATOM 2432 C CA . LEU A 1 308 ? -3.521 -8.258 5.832 1.00 97.88 308 LEU A CA 1
ATOM 2433 C C . LEU A 1 308 ? -4.667 -9.173 5.392 1.00 97.88 308 LEU A C 1
ATOM 2435 O O . LEU A 1 308 ? -4.495 -9.984 4.481 1.00 97.88 308 LEU A O 1
ATOM 2439 N N . TYR A 1 309 ? -5.837 -9.025 6.007 1.00 97.81 309 TYR A N 1
ATOM 2440 C CA . TYR A 1 309 ? -7.056 -9.714 5.598 1.00 97.81 309 TYR A CA 1
ATOM 2441 C C . TYR A 1 309 ? -8.103 -8.742 5.075 1.00 97.81 309 TYR A C 1
ATOM 2443 O O . TYR A 1 309 ? -8.279 -7.662 5.627 1.00 97.81 309 TYR A O 1
ATOM 2451 N N . LEU A 1 310 ? -8.843 -9.171 4.057 1.00 97.88 310 LEU A N 1
ATOM 2452 C CA . LEU A 1 310 ? -10.127 -8.583 3.683 1.00 97.88 310 LEU A CA 1
ATOM 2453 C C . LEU A 1 310 ? -11.257 -9.498 4.146 1.00 97.88 310 LEU A C 1
ATOM 2455 O O . LEU A 1 310 ? -11.264 -10.685 3.817 1.00 97.88 310 LEU A O 1
ATOM 2459 N N . VAL A 1 311 ? -12.239 -8.945 4.849 1.00 97.31 311 VAL A N 1
ATOM 2460 C CA . VAL A 1 311 ? -13.405 -9.705 5.307 1.00 97.31 311 VAL A CA 1
ATOM 2461 C C . VAL A 1 311 ? -14.427 -9.814 4.183 1.00 97.31 311 VAL A C 1
ATOM 2463 O O . VAL A 1 311 ? -15.037 -8.824 3.781 1.00 97.31 311 VAL A O 1
ATOM 2466 N N . GLN A 1 312 ? -14.647 -11.023 3.672 1.00 96.00 312 GLN A N 1
ATOM 2467 C CA . GLN A 1 312 ? -15.623 -11.256 2.608 1.00 96.00 312 GLN A CA 1
ATOM 2468 C C . GLN A 1 312 ? -17.033 -11.471 3.133 1.00 96.00 312 GLN A C 1
ATOM 2470 O O . GLN A 1 312 ? -17.985 -11.009 2.500 1.00 96.00 312 GLN A O 1
ATOM 2475 N N . ASP A 1 313 ? -17.157 -12.191 4.247 1.00 96.25 313 ASP A N 1
ATOM 2476 C CA . ASP A 1 313 ? -18.442 -12.543 4.837 1.00 96.25 313 ASP A CA 1
ATOM 2477 C C . ASP A 1 313 ? -18.323 -12.818 6.339 1.00 96.25 313 ASP A C 1
ATOM 2479 O O . ASP A 1 313 ? -17.261 -13.223 6.821 1.00 96.25 313 ASP A O 1
ATOM 2483 N N . VAL A 1 314 ? -19.418 -12.590 7.065 1.00 95.50 314 VAL A N 1
ATOM 2484 C CA . VAL A 1 314 ? -19.519 -12.769 8.519 1.00 95.50 314 VAL A CA 1
ATOM 2485 C C . VAL A 1 314 ? -20.856 -13.431 8.835 1.00 95.50 314 VAL A C 1
ATOM 2487 O O . VAL A 1 314 ? -21.914 -12.837 8.638 1.00 95.50 314 VAL A O 1
ATOM 2490 N N . ASN A 1 315 ? -20.809 -14.647 9.375 1.00 95.12 315 ASN A N 1
ATOM 2491 C CA . ASN A 1 315 ? -21.983 -15.401 9.793 1.00 95.12 315 ASN A CA 1
ATOM 2492 C C . ASN A 1 315 ? -22.006 -15.543 11.328 1.00 95.12 315 ASN A C 1
ATOM 2494 O O . ASN A 1 315 ? -21.329 -16.419 11.878 1.00 95.12 315 ASN A O 1
ATOM 2498 N N . PRO A 1 316 ? -22.741 -14.674 12.047 1.00 93.38 316 PRO A N 1
ATOM 2499 C CA . PRO A 1 316 ? -22.761 -14.682 13.505 1.00 93.38 316 PRO A CA 1
ATOM 2500 C C . PRO A 1 316 ? -23.441 -15.937 14.060 1.00 93.38 316 PRO A C 1
ATOM 2502 O O . PRO A 1 316 ? -24.512 -16.356 13.611 1.00 93.38 316 PRO A O 1
ATOM 2505 N N . HIS A 1 317 ? -22.843 -16.530 15.094 1.00 93.19 317 HIS A N 1
ATOM 2506 C CA . HIS A 1 317 ? -23.432 -17.675 15.782 1.00 93.19 317 HIS A CA 1
ATOM 2507 C C . HIS A 1 317 ? -24.677 -17.242 16.564 1.00 93.19 317 HIS A C 1
ATOM 2509 O O . HIS A 1 317 ? -24.703 -16.196 17.206 1.00 93.19 317 HIS A O 1
ATOM 2515 N N . ARG A 1 318 ? -25.724 -18.080 16.575 1.00 87.56 318 ARG A N 1
ATOM 2516 C CA . ARG A 1 318 ? -26.997 -17.767 17.265 1.00 87.56 318 ARG A CA 1
ATOM 2517 C C . ARG A 1 318 ? -26.859 -17.597 18.782 1.00 87.56 318 ARG A C 1
ATOM 2519 O O . ARG A 1 318 ? -27.748 -17.031 19.413 1.00 87.56 318 ARG A O 1
ATOM 2526 N N . ARG A 1 319 ? -25.815 -18.171 19.383 1.00 83.31 319 ARG A N 1
ATOM 2527 C CA . ARG A 1 319 ? -25.526 -18.107 20.819 1.00 83.31 319 ARG A CA 1
ATOM 2528 C C . ARG A 1 319 ? -24.025 -17.901 20.998 1.00 83.31 319 ARG A C 1
ATOM 2530 O O . ARG A 1 319 ? -23.253 -18.749 20.565 1.00 83.31 319 ARG A O 1
ATOM 2537 N N . GLY A 1 320 ? -23.639 -16.815 21.663 1.00 81.50 320 GLY A N 1
ATOM 2538 C CA . GLY A 1 320 ? -22.242 -16.465 21.933 1.00 81.50 320 GLY A CA 1
ATOM 2539 C C . GLY A 1 320 ? -21.794 -15.188 21.220 1.00 81.50 320 GLY A C 1
ATOM 2540 O O . GLY A 1 320 ? -22.565 -14.567 20.497 1.00 81.50 320 GLY A O 1
ATOM 2541 N N . ASN A 1 321 ? -20.533 -14.817 21.440 1.00 87.31 321 ASN A N 1
ATOM 2542 C CA . ASN A 1 321 ? -19.892 -13.639 20.847 1.00 87.31 321 ASN A CA 1
ATOM 2543 C C . ASN A 1 321 ? -18.889 -14.053 19.763 1.00 87.31 321 ASN A C 1
ATOM 2545 O O . ASN A 1 321 ? -17.773 -13.541 19.732 1.00 87.31 321 ASN A O 1
ATOM 2549 N N . LEU A 1 322 ? -19.257 -15.017 18.915 1.00 92.25 322 LEU A N 1
ATOM 2550 C CA . LEU A 1 322 ? -18.414 -15.523 17.832 1.00 92.25 322 LEU A CA 1
ATOM 2551 C C . LEU A 1 322 ? -19.193 -15.566 16.513 1.00 92.25 322 LEU A C 1
ATOM 2553 O O . LEU A 1 322 ? -20.421 -15.666 16.501 1.00 92.25 322 LEU A O 1
ATOM 2557 N N . ALA A 1 323 ? -18.462 -15.487 15.411 1.00 93.19 323 ALA A N 1
ATOM 2558 C CA . ALA A 1 323 ? -18.960 -15.586 14.052 1.00 93.19 323 ALA A CA 1
ATOM 2559 C C . ALA A 1 323 ? -18.004 -16.436 13.209 1.00 93.19 323 ALA A C 1
ATOM 2561 O O . ALA A 1 323 ? -16.785 -16.369 13.394 1.00 93.19 323 ALA A O 1
ATOM 2562 N N . ASP A 1 324 ? -18.553 -17.198 12.265 1.00 95.62 324 ASP A N 1
ATOM 2563 C CA . ASP A 1 324 ? -17.765 -17.771 11.178 1.00 95.62 324 ASP A CA 1
ATOM 2564 C C . ASP A 1 324 ? -17.467 -16.660 10.173 1.00 95.62 324 ASP A C 1
ATOM 2566 O O . ASP A 1 324 ? -18.378 -16.064 9.598 1.00 95.62 324 ASP A O 1
ATOM 2570 N N . VAL A 1 325 ? -16.188 -16.359 9.984 1.00 96.19 325 VAL A N 1
ATOM 2571 C CA . VAL A 1 325 ? -15.718 -15.266 9.137 1.00 96.19 325 VAL A CA 1
ATOM 2572 C C . VAL A 1 325 ? -14.935 -15.837 7.965 1.00 96.19 325 VAL A C 1
ATOM 2574 O O . VAL A 1 325 ? -13.998 -16.619 8.151 1.00 96.19 325 VAL A O 1
ATOM 2577 N N . MET A 1 326 ? -15.308 -15.423 6.755 1.00 97.44 326 MET A N 1
ATOM 2578 C CA . MET A 1 326 ? -14.573 -15.721 5.531 1.00 97.44 326 MET A CA 1
ATOM 2579 C C . MET A 1 326 ? -13.639 -14.557 5.208 1.00 97.44 326 MET A C 1
ATOM 2581 O O . MET A 1 326 ? -14.078 -13.417 5.043 1.00 97.44 326 MET A O 1
ATOM 2585 N N . LEU A 1 327 ? -12.347 -14.848 5.114 1.00 96.94 327 LEU A N 1
ATOM 2586 C CA . LEU A 1 327 ? -11.275 -13.879 4.935 1.00 96.94 327 LEU A CA 1
ATOM 2587 C C . LEU A 1 327 ? -10.539 -14.143 3.620 1.00 96.94 327 LEU A C 1
ATOM 2589 O O . LEU A 1 327 ? -10.354 -15.293 3.231 1.00 96.94 327 LEU A O 1
ATOM 2593 N N . LEU A 1 328 ? -10.049 -13.089 2.973 1.00 97.19 328 LEU A N 1
ATOM 2594 C CA . LEU A 1 328 ? -9.009 -13.190 1.950 1.00 97.19 328 LEU A CA 1
ATOM 2595 C C . LEU A 1 328 ? -7.680 -12.738 2.520 1.00 97.19 328 LEU A C 1
ATOM 2597 O O . LEU A 1 328 ? -7.590 -11.643 3.066 1.00 97.19 328 LEU A O 1
ATOM 2601 N N . LYS A 1 329 ? -6.653 -13.566 2.355 1.00 96.44 329 LYS A N 1
ATOM 2602 C CA . LYS A 1 329 ? -5.278 -13.262 2.739 1.00 96.44 329 LYS A CA 1
ATOM 2603 C C . LYS A 1 329 ? -4.609 -12.404 1.665 1.00 96.44 329 LYS A C 1
ATOM 2605 O O . LYS A 1 329 ? -4.150 -12.910 0.641 1.00 96.44 329 LYS A O 1
ATOM 2610 N N . CYS A 1 330 ? -4.549 -11.103 1.913 1.00 96.56 330 CYS A N 1
ATOM 2611 C CA . CYS A 1 330 ? -4.100 -10.071 0.980 1.00 96.56 330 CYS A CA 1
ATOM 2612 C C . CYS A 1 330 ? -2.582 -9.837 1.073 1.00 96.56 330 CYS A C 1
ATOM 2614 O O . CYS A 1 330 ? -2.134 -8.735 1.394 1.00 96.56 330 CYS A O 1
ATOM 2616 N N . MET A 1 331 ? -1.794 -10.885 0.818 1.00 94.06 331 MET A N 1
ATOM 2617 C CA . MET A 1 331 ? -0.325 -10.862 0.891 1.00 94.06 331 MET A CA 1
ATOM 2618 C C . MET A 1 331 ? 0.308 -11.104 -0.484 1.00 94.06 331 MET A C 1
ATOM 2620 O O . MET A 1 331 ? -0.265 -11.791 -1.331 1.00 94.06 331 MET A O 1
ATOM 2624 N N . GLY A 1 332 ? 1.506 -10.563 -0.684 1.00 91.38 332 GLY A N 1
ATOM 2625 C CA . GLY A 1 332 ? 2.286 -10.690 -1.909 1.00 91.38 332 GLY A CA 1
ATOM 2626 C C . GLY A 1 332 ? 1.783 -9.817 -3.053 1.00 91.38 332 GLY A C 1
ATOM 2627 O O . GLY A 1 332 ? 0.797 -9.102 -2.933 1.00 91.38 332 GLY A O 1
ATOM 2628 N N . GLY A 1 333 ? 2.465 -9.863 -4.199 1.00 85.69 333 GLY A N 1
ATOM 2629 C CA . GLY A 1 333 ? 2.102 -9.077 -5.387 1.00 85.69 333 GLY A CA 1
ATOM 2630 C C . GLY A 1 333 ? 1.061 -9.739 -6.302 1.00 85.69 333 GLY A C 1
ATOM 2631 O O . GLY A 1 333 ? 0.941 -9.349 -7.462 1.00 85.69 333 GLY A O 1
ATOM 2632 N N . ASN A 1 334 ? 0.373 -10.802 -5.871 1.00 83.75 334 ASN A N 1
ATOM 2633 C CA . ASN A 1 334 ? -0.604 -11.521 -6.696 1.00 83.75 334 ASN A CA 1
ATOM 2634 C C . ASN A 1 334 ? -2.041 -11.209 -6.244 1.00 83.75 334 ASN A C 1
ATOM 2636 O O . ASN A 1 334 ? -2.350 -11.455 -5.083 1.00 83.75 334 ASN A O 1
ATOM 2640 N N . PRO A 1 335 ? -2.929 -10.725 -7.136 1.00 83.31 335 PRO A N 1
ATOM 2641 C CA . PRO A 1 335 ? -4.322 -10.445 -6.778 1.00 83.31 335 PRO A CA 1
ATOM 2642 C C . PRO A 1 335 ? -5.180 -11.708 -6.547 1.00 83.31 335 PRO A C 1
ATOM 2644 O O . PRO A 1 335 ? -6.314 -11.601 -6.081 1.00 83.31 335 PRO A O 1
ATOM 2647 N N . GLY A 1 336 ? -4.675 -12.906 -6.870 1.00 86.06 336 GLY A N 1
ATOM 2648 C CA . GLY A 1 336 ? -5.324 -14.195 -6.602 1.00 86.06 336 GLY A CA 1
ATOM 2649 C C . GLY A 1 336 ? -5.205 -14.630 -5.139 1.00 86.06 336 GLY A C 1
ATOM 2650 O O . GLY A 1 336 ? -4.549 -15.627 -4.847 1.00 86.06 336 GLY A O 1
ATOM 2651 N N . PHE A 1 337 ? -5.798 -13.862 -4.223 1.00 90.69 337 PHE A N 1
ATOM 2652 C CA . PHE A 1 337 ? -5.695 -14.088 -2.778 1.00 90.69 337 PHE A CA 1
ATOM 2653 C C . PHE A 1 337 ? -6.288 -15.427 -2.332 1.00 90.69 337 PHE A C 1
ATOM 2655 O O . PHE A 1 337 ? -7.325 -15.863 -2.832 1.00 90.69 337 PHE A O 1
ATOM 2662 N N . LEU A 1 338 ? -5.655 -16.039 -1.329 1.00 89.44 338 LEU A N 1
ATOM 2663 C CA . LEU A 1 338 ? -6.149 -17.262 -0.701 1.00 89.44 338 LEU A CA 1
ATOM 2664 C C . LEU A 1 338 ? -7.320 -16.950 0.233 1.00 89.44 338 LEU A C 1
ATOM 2666 O O . LEU A 1 338 ? -7.261 -15.995 1.010 1.00 89.44 338 LEU A O 1
ATOM 2670 N N . THR A 1 339 ? -8.357 -17.781 0.182 1.00 94.38 339 THR A N 1
ATOM 2671 C CA . THR A 1 339 ? -9.480 -17.721 1.122 1.00 94.38 339 THR A CA 1
ATOM 2672 C C . THR A 1 339 ? -9.177 -18.547 2.367 1.00 94.38 339 THR A C 1
ATOM 2674 O O . THR A 1 339 ? -8.717 -19.683 2.273 1.00 94.38 339 THR A O 1
ATOM 2677 N N . GLU A 1 340 ? -9.483 -17.990 3.534 1.00 94.19 340 GLU A N 1
ATOM 2678 C CA . GLU A 1 340 ? -9.414 -18.665 4.828 1.00 94.19 340 GLU A CA 1
ATOM 2679 C C . GLU A 1 340 ? -10.743 -18.511 5.575 1.00 94.19 340 GLU A C 1
ATOM 2681 O O . GLU A 1 340 ? -11.415 -17.486 5.467 1.00 94.19 340 GLU A O 1
ATOM 2686 N N . GLN A 1 341 ? -11.111 -19.515 6.371 1.00 94.75 341 GLN A N 1
ATOM 2687 C CA . GLN A 1 341 ? -12.258 -19.447 7.275 1.00 94.75 341 GLN A CA 1
ATOM 2688 C C . GLN A 1 341 ? -11.768 -19.478 8.721 1.00 94.75 341 GLN A C 1
ATOM 2690 O O . GLN A 1 341 ? -10.925 -20.304 9.077 1.00 94.75 341 GLN A O 1
ATOM 2695 N N . ARG A 1 342 ? -12.287 -18.579 9.560 1.00 93.94 342 ARG A N 1
ATOM 2696 C CA . ARG A 1 342 ? -11.929 -18.490 10.983 1.00 93.94 342 ARG A CA 1
ATOM 2697 C C . ARG A 1 342 ? -13.149 -18.208 11.845 1.00 93.94 342 ARG A C 1
ATOM 2699 O O . ARG A 1 342 ? -14.106 -17.598 11.385 1.00 93.94 342 ARG A O 1
ATOM 2706 N N . VAL A 1 343 ? -13.077 -18.607 13.111 1.00 93.00 343 VAL A N 1
ATOM 2707 C CA . VAL A 1 343 ? -14.064 -18.230 14.128 1.00 93.00 343 VAL A CA 1
ATOM 2708 C C . VAL A 1 343 ? -13.518 -17.029 14.891 1.00 93.00 343 VAL A C 1
ATOM 2710 O O . VAL A 1 343 ? -12.504 -17.149 15.578 1.00 93.00 343 VAL A O 1
ATOM 2713 N N . LEU A 1 344 ? -14.158 -15.871 14.742 1.00 91.12 344 LEU A N 1
ATOM 2714 C CA . LEU A 1 344 ? -13.702 -14.591 15.298 1.00 91.12 344 LEU A CA 1
ATOM 2715 C C . LEU A 1 344 ? -14.843 -13.861 16.023 1.00 91.12 344 LEU A C 1
ATOM 2717 O O . LEU A 1 344 ? -16.009 -14.211 15.832 1.00 91.12 344 LEU A O 1
ATOM 2721 N N . PRO A 1 345 ? -14.549 -12.843 16.851 1.00 85.62 345 PRO A N 1
ATOM 2722 C CA . PRO A 1 345 ? -15.583 -11.988 17.425 1.00 85.62 345 PRO A CA 1
ATOM 2723 C C . PRO A 1 345 ? -16.412 -11.259 16.347 1.00 85.62 345 PRO A C 1
ATOM 2725 O O . PRO A 1 345 ? -15.866 -10.882 15.308 1.00 85.62 345 PRO A O 1
ATOM 2728 N N . PRO A 1 346 ? -17.706 -10.974 16.593 1.00 79.06 346 PRO A N 1
ATOM 2729 C CA . PRO A 1 346 ? -18.597 -10.312 15.636 1.00 79.06 346 PRO A CA 1
ATOM 2730 C C . PRO A 1 346 ? -18.292 -8.818 15.433 1.00 79.06 346 PRO A C 1
ATOM 2732 O O . PRO A 1 346 ? -18.995 -8.151 14.683 1.00 79.06 346 PRO A O 1
ATOM 2735 N N . THR A 1 347 ? -17.272 -8.272 16.103 1.00 87.44 347 THR A N 1
ATOM 2736 C CA . THR A 1 347 ? -16.809 -6.887 15.911 1.00 87.44 347 THR A CA 1
ATOM 2737 C C . THR A 1 347 ? -16.103 -6.682 14.569 1.00 87.44 347 THR A C 1
ATOM 2739 O O . THR A 1 347 ? -15.942 -5.543 14.135 1.00 87.44 347 THR A O 1
ATOM 2742 N N . ILE A 1 348 ? -15.702 -7.768 13.903 1.00 91.62 348 ILE A N 1
ATOM 2743 C CA . ILE A 1 348 ? -15.149 -7.758 12.550 1.00 91.62 348 ILE A CA 1
ATOM 2744 C C . ILE A 1 348 ? -16.266 -7.460 11.540 1.00 91.62 348 ILE A C 1
ATOM 2746 O O . ILE A 1 348 ? -17.287 -8.150 11.511 1.00 91.62 348 ILE A O 1
ATOM 2750 N N . ARG A 1 349 ? -16.072 -6.445 10.696 1.00 93.50 349 ARG A N 1
ATOM 2751 C CA . ARG A 1 349 ? -17.063 -5.990 9.715 1.00 93.50 349 ARG A CA 1
ATOM 2752 C C . ARG A 1 349 ? -16.730 -6.500 8.320 1.00 93.50 349 ARG A C 1
ATOM 2754 O O . ARG A 1 349 ? -15.575 -6.534 7.904 1.00 93.50 349 ARG A O 1
ATOM 2761 N N . ARG A 1 350 ? -17.767 -6.899 7.582 1.00 95.25 350 ARG A N 1
ATOM 2762 C CA . ARG A 1 350 ? -17.652 -7.291 6.173 1.00 95.25 350 ARG A CA 1
ATOM 2763 C C . ARG A 1 350 ? -17.214 -6.094 5.327 1.00 95.25 350 ARG A C 1
ATOM 2765 O O . ARG A 1 350 ? -17.792 -5.025 5.457 1.00 95.25 350 ARG A O 1
ATOM 2772 N N . GLY A 1 351 ? -16.273 -6.315 4.411 1.00 95.38 351 GLY A N 1
ATOM 2773 C CA . GLY A 1 351 ? -15.752 -5.292 3.498 1.00 95.38 351 GLY A CA 1
ATOM 2774 C C . GLY A 1 351 ? -14.509 -4.563 4.011 1.00 95.38 351 GLY A C 1
ATOM 2775 O O . GLY A 1 351 ? -13.770 -4.008 3.198 1.00 95.38 351 GLY A O 1
ATOM 2776 N N . ASP A 1 352 ? -14.233 -4.641 5.313 1.00 97.19 352 ASP A N 1
ATOM 2777 C CA . ASP A 1 352 ? -13.104 -3.952 5.932 1.00 97.19 352 ASP A CA 1
ATOM 2778 C C . ASP A 1 352 ? -11.801 -4.750 5.806 1.00 97.19 352 ASP A C 1
ATOM 2780 O O . ASP A 1 352 ? -11.775 -5.989 5.722 1.00 97.19 352 ASP A O 1
ATOM 2784 N N . LEU A 1 353 ? -10.698 -4.002 5.805 1.00 98.25 353 LEU A N 1
ATOM 2785 C CA . LEU A 1 353 ? -9.342 -4.528 5.843 1.00 98.25 353 LEU A CA 1
ATOM 2786 C C . LEU A 1 353 ? -8.828 -4.562 7.277 1.00 98.25 353 LEU A C 1
ATOM 2788 O O . LEU A 1 353 ? -8.968 -3.587 8.009 1.00 98.25 353 LEU A O 1
ATOM 2792 N N . TYR A 1 354 ? -8.166 -5.654 7.647 1.00 97.88 354 TYR A N 1
ATOM 2793 C CA . TYR A 1 354 ? -7.582 -5.824 8.972 1.00 97.88 354 TYR A CA 1
ATOM 2794 C C . TYR A 1 354 ? -6.126 -6.267 8.892 1.00 97.88 354 TYR A C 1
ATOM 2796 O O . TYR A 1 354 ? -5.805 -7.215 8.174 1.00 97.88 354 TYR A O 1
ATOM 2804 N N . LEU A 1 355 ? -5.255 -5.645 9.689 1.00 97.19 355 LEU A N 1
ATOM 2805 C CA . LEU A 1 355 ? -3.947 -6.214 10.008 1.00 97.19 355 LEU A CA 1
ATOM 2806 C C . LEU A 1 355 ? -4.076 -7.128 11.219 1.00 97.19 355 LEU A C 1
ATOM 2808 O O . LEU A 1 355 ? -4.533 -6.713 12.284 1.00 97.19 355 LEU A O 1
ATOM 2812 N N . GLN A 1 356 ? -3.645 -8.376 11.063 1.00 95.88 356 GLN A N 1
ATOM 2813 C CA . GLN A 1 356 ? -3.551 -9.313 12.171 1.00 95.88 356 GLN A CA 1
ATOM 2814 C C . GLN A 1 356 ? -2.310 -9.005 13.021 1.00 95.88 356 GLN A C 1
ATOM 2816 O O . GLN A 1 356 ? -1.180 -9.093 12.540 1.00 95.88 356 GLN A O 1
ATOM 2821 N N . ILE A 1 357 ? -2.513 -8.689 14.299 1.00 93.94 357 ILE A N 1
ATOM 2822 C CA . ILE A 1 357 ? -1.430 -8.453 15.267 1.00 93.94 357 ILE A CA 1
ATOM 2823 C C . ILE A 1 357 ? -1.055 -9.755 15.973 1.00 93.94 357 ILE A C 1
ATOM 2825 O O . ILE A 1 357 ? 0.124 -10.076 16.113 1.00 93.94 357 ILE A O 1
ATOM 2829 N N . SER A 1 358 ? -2.062 -10.524 16.384 1.00 88.94 358 SER A N 1
ATOM 2830 C CA . SER A 1 358 ? -1.912 -11.842 17.002 1.00 88.94 358 SER A CA 1
ATOM 2831 C C . SER A 1 358 ? -3.061 -12.765 16.578 1.00 88.94 358 SER A C 1
ATOM 2833 O O . SER A 1 358 ? -3.880 -12.405 15.733 1.00 88.94 358 SER A O 1
ATOM 2835 N N . SER A 1 359 ? -3.155 -13.980 17.122 1.00 83.81 359 SER A N 1
ATOM 2836 C CA . SER A 1 359 ? -4.215 -14.934 16.750 1.00 83.81 359 SER A CA 1
ATOM 2837 C C . SER A 1 359 ? -5.637 -14.398 16.972 1.00 83.81 359 SER A C 1
ATOM 2839 O O . SER A 1 359 ? -6.545 -14.808 16.252 1.00 83.81 359 SER A O 1
ATOM 2841 N N . SER A 1 360 ? -5.822 -13.478 17.922 1.00 81.75 360 SER A N 1
ATOM 2842 C CA . SER A 1 360 ? -7.123 -12.922 18.314 1.00 81.75 360 SER A CA 1
ATOM 2843 C C . SER A 1 360 ? -7.208 -11.396 18.234 1.00 81.75 360 SER A C 1
ATOM 2845 O O . SER A 1 360 ? -8.250 -10.836 18.558 1.00 81.75 360 SER A O 1
ATOM 2847 N N . GLU A 1 361 ? -6.127 -10.720 17.851 1.00 90.94 361 GLU A N 1
ATOM 2848 C CA . GLU A 1 361 ? -6.041 -9.259 17.837 1.00 90.94 361 GLU A CA 1
ATOM 2849 C C . GLU A 1 361 ? -5.868 -8.749 16.409 1.00 90.94 361 GLU A C 1
ATOM 2851 O O . GLU A 1 361 ? -4.983 -9.200 15.673 1.00 90.94 361 GLU A O 1
ATOM 2856 N N . PHE A 1 362 ? -6.717 -7.794 16.041 1.00 93.88 362 PHE A N 1
ATOM 2857 C CA . PHE A 1 362 ? -6.785 -7.210 14.712 1.00 93.88 362 PHE A CA 1
ATOM 2858 C C . PHE A 1 362 ? -6.937 -5.697 14.824 1.00 93.88 362 PHE A C 1
ATOM 2860 O O . PHE A 1 362 ? -7.674 -5.213 15.680 1.00 93.88 362 PHE A O 1
ATOM 2867 N N . VAL A 1 363 ? -6.294 -4.971 13.916 1.00 95.25 363 VAL A N 1
ATOM 2868 C CA . VAL A 1 363 ? -6.516 -3.535 13.715 1.00 95.25 363 VAL A CA 1
ATOM 2869 C C . VAL A 1 363 ? -7.267 -3.355 12.408 1.00 95.25 363 VAL A C 1
ATOM 2871 O O . VAL A 1 363 ? -6.789 -3.815 11.370 1.00 95.25 363 VAL A O 1
ATOM 2874 N N . THR A 1 364 ? -8.444 -2.727 12.467 1.00 96.56 364 THR A N 1
ATOM 2875 C CA . THR A 1 364 ? -9.150 -2.293 11.254 1.00 96.56 364 THR A CA 1
ATOM 2876 C C . THR A 1 364 ? -8.369 -1.161 10.614 1.00 96.56 364 THR A C 1
ATOM 2878 O O . THR A 1 364 ? -7.900 -0.275 11.317 1.00 96.56 364 THR A O 1
ATOM 2881 N N . LEU A 1 365 ? -8.209 -1.195 9.296 1.00 98.06 365 LEU A N 1
ATOM 2882 C CA . LEU A 1 365 ? -7.576 -0.116 8.544 1.00 98.06 365 LEU A CA 1
ATOM 2883 C C . LEU A 1 365 ? -8.585 0.909 8.015 1.00 98.06 365 LEU A C 1
ATOM 2885 O O . LEU A 1 365 ? -8.176 1.924 7.454 1.00 98.06 365 LEU A O 1
ATOM 2889 N N . TYR A 1 366 ? -9.883 0.663 8.196 1.00 97.50 366 TYR A N 1
ATOM 2890 C CA . TYR A 1 366 ? -10.926 1.636 7.892 1.00 97.50 366 TYR A CA 1
ATOM 2891 C C . TYR A 1 366 ? -10.836 2.832 8.862 1.00 97.50 366 TYR A C 1
ATOM 2893 O O . TYR A 1 366 ? -10.603 2.613 10.052 1.00 97.50 366 TYR A O 1
ATOM 2901 N N . PRO A 1 367 ? -11.024 4.083 8.400 1.00 97.19 367 PRO A N 1
ATOM 2902 C CA . PRO A 1 367 ? -11.339 4.497 7.027 1.00 97.19 367 PRO A CA 1
ATOM 2903 C C . PRO A 1 367 ? -10.110 4.743 6.133 1.00 97.19 367 PRO A C 1
ATOM 2905 O O . PRO A 1 367 ? -10.261 4.999 4.941 1.00 97.19 367 PRO A O 1
ATOM 2908 N N . PHE A 1 368 ? -8.892 4.685 6.677 1.00 98.00 368 PHE A N 1
ATOM 2909 C CA . PHE A 1 368 ? -7.669 5.118 5.989 1.00 98.00 368 PHE A CA 1
ATOM 2910 C C . PHE A 1 368 ? -7.263 4.238 4.798 1.00 98.00 368 PHE A C 1
ATOM 2912 O O . PHE A 1 368 ? -6.670 4.742 3.842 1.00 98.00 368 PHE A O 1
ATOM 2919 N N . LEU A 1 369 ? -7.591 2.944 4.844 1.00 97.88 369 LEU A N 1
ATOM 2920 C CA . LEU A 1 369 ? -7.374 1.978 3.772 1.00 97.88 369 LEU A CA 1
ATOM 2921 C C . LEU A 1 369 ? -8.651 1.168 3.520 1.00 97.88 369 LEU A C 1
ATOM 2923 O O . LEU A 1 369 ? -9.177 0.530 4.433 1.00 97.88 369 LEU A O 1
ATOM 2927 N N . THR A 1 370 ? -9.115 1.124 2.273 1.00 97.38 370 THR A N 1
ATOM 2928 C CA . THR A 1 370 ? -10.350 0.421 1.890 1.00 97.38 370 THR A CA 1
ATOM 2929 C C . THR A 1 370 ? -10.156 -0.430 0.636 1.00 97.38 370 THR A C 1
ATOM 2931 O O . THR A 1 370 ? -9.102 -0.401 -0.006 1.00 97.38 370 THR A O 1
ATOM 2934 N N . THR A 1 371 ? -11.173 -1.220 0.273 1.00 96.06 371 THR A N 1
ATOM 2935 C CA . THR A 1 371 ? -11.220 -1.899 -1.030 1.00 96.06 371 THR A CA 1
ATOM 2936 C C . THR A 1 371 ? -12.471 -1.518 -1.802 1.00 96.06 371 THR A C 1
ATOM 2938 O O . THR A 1 371 ? -13.550 -1.379 -1.227 1.00 96.06 371 THR A O 1
ATOM 2941 N N . ARG A 1 372 ? -12.337 -1.381 -3.122 1.00 92.38 372 ARG A N 1
ATOM 2942 C CA . ARG A 1 372 ? -13.452 -1.103 -4.035 1.00 92.38 372 ARG A CA 1
ATOM 2943 C C . ARG A 1 372 ? -13.335 -1.973 -5.280 1.00 92.38 372 ARG A C 1
ATOM 2945 O O . ARG A 1 372 ? -12.246 -2.405 -5.643 1.00 92.38 372 ARG A O 1
ATOM 2952 N N . ILE A 1 373 ? -14.461 -2.288 -5.914 1.00 90.56 373 ILE A N 1
ATOM 2953 C CA . ILE A 1 373 ? -14.444 -2.896 -7.247 1.00 90.56 373 ILE A CA 1
ATOM 2954 C C . ILE A 1 373 ? -14.417 -1.741 -8.236 1.00 90.56 373 ILE A C 1
ATOM 2956 O O . ILE A 1 373 ? -15.402 -1.022 -8.356 1.00 90.56 373 ILE A O 1
ATOM 2960 N N . SER A 1 374 ? -13.298 -1.565 -8.929 1.00 84.06 374 SER A N 1
ATOM 2961 C CA . SER A 1 374 ? -13.167 -0.502 -9.920 1.00 84.06 374 SER A CA 1
ATOM 2962 C C . SER A 1 374 ? -14.105 -0.765 -11.093 1.00 84.06 374 SER A C 1
ATOM 2964 O O . SER A 1 374 ? -14.091 -1.849 -11.682 1.00 84.06 374 SER A O 1
ATOM 2966 N N . GLU A 1 375 ? -14.912 0.227 -11.464 1.00 82.12 375 GLU A N 1
ATOM 2967 C CA . GLU A 1 375 ? -15.819 0.118 -12.613 1.00 82.12 375 GLU A CA 1
ATOM 2968 C C . GLU A 1 375 ? -15.053 -0.088 -13.927 1.00 82.12 375 GLU A C 1
ATOM 2970 O O . GLU A 1 375 ? -15.514 -0.797 -14.824 1.00 82.12 375 GLU A O 1
ATOM 2975 N N . GLN A 1 376 ? -13.853 0.496 -14.018 1.00 77.62 376 GLN A N 1
ATOM 2976 C CA . GLN A 1 376 ? -13.010 0.443 -15.209 1.00 77.62 376 GLN A CA 1
ATOM 2977 C C . GLN A 1 376 ? -12.378 -0.935 -15.390 1.00 77.62 376 GLN A C 1
ATOM 2979 O O . GLN A 1 376 ? -12.415 -1.507 -16.479 1.00 77.62 376 GLN A O 1
ATOM 2984 N N . SER A 1 377 ? -11.771 -1.472 -14.329 1.00 78.06 377 SER A N 1
ATOM 2985 C CA . SER A 1 377 ? -11.023 -2.728 -14.401 1.00 78.06 377 SER A CA 1
ATOM 2986 C C . SER A 1 377 ? -11.876 -3.952 -14.062 1.00 78.06 377 SER A C 1
ATOM 2988 O O . SER A 1 377 ? -11.447 -5.077 -14.321 1.00 78.06 377 SER A O 1
ATOM 2990 N N . ARG A 1 378 ? -13.062 -3.747 -13.465 1.00 85.19 378 ARG A N 1
ATOM 2991 C CA . ARG A 1 378 ? -13.909 -4.780 -12.836 1.00 85.19 378 ARG A CA 1
ATOM 2992 C C . ARG A 1 378 ? -13.143 -5.666 -11.856 1.00 85.19 378 ARG A C 1
ATOM 2994 O O . ARG A 1 378 ? -13.557 -6.785 -11.558 1.00 85.19 378 ARG A O 1
ATOM 3001 N N . SER A 1 379 ? -12.012 -5.167 -11.370 1.00 86.94 379 SER A N 1
ATOM 3002 C CA . SER A 1 379 ? -11.161 -5.844 -10.409 1.00 86.94 379 SER A CA 1
ATOM 3003 C C . SER A 1 379 ? -11.222 -5.115 -9.080 1.00 86.94 379 SER A C 1
ATOM 3005 O O . SER A 1 379 ? -11.529 -3.922 -9.016 1.00 86.94 379 SER A O 1
ATOM 3007 N N . ARG A 1 380 ? -10.979 -5.864 -8.007 1.00 92.44 380 ARG A N 1
ATOM 3008 C CA . ARG A 1 380 ? -10.814 -5.270 -6.690 1.00 92.44 380 ARG A CA 1
ATOM 3009 C C . ARG A 1 380 ? -9.535 -4.451 -6.679 1.00 92.44 380 ARG A C 1
ATOM 3011 O O . ARG A 1 380 ? -8.491 -4.974 -7.053 1.00 92.44 380 ARG A O 1
ATOM 3018 N N . GLU A 1 381 ? -9.652 -3.223 -6.207 1.00 94.50 381 GLU A N 1
ATOM 3019 C CA . GLU A 1 381 ? -8.552 -2.302 -5.992 1.00 94.50 381 GLU A CA 1
ATOM 3020 C C . GLU A 1 381 ? -8.484 -1.924 -4.512 1.00 94.50 381 GLU A C 1
ATOM 3022 O O . GLU A 1 381 ? -9.515 -1.804 -3.837 1.00 94.50 381 GLU A O 1
ATOM 3027 N N . PHE A 1 382 ? -7.265 -1.783 -4.001 1.00 97.44 382 PHE A N 1
ATOM 3028 C CA . PHE A 1 382 ? -7.003 -1.278 -2.660 1.00 97.44 382 PHE A CA 1
ATOM 3029 C C . PHE A 1 382 ? -6.798 0.219 -2.766 1.00 97.44 382 PHE A C 1
ATOM 3031 O O . PHE A 1 382 ? -6.101 0.684 -3.666 1.00 97.44 382 PHE A O 1
ATOM 3038 N N . ASN A 1 383 ? -7.369 0.979 -1.839 1.00 97.56 383 ASN A N 1
ATOM 3039 C CA . ASN A 1 383 ? -7.327 2.428 -1.915 1.00 97.56 383 ASN A CA 1
ATOM 3040 C C . ASN A 1 383 ? -6.948 3.054 -0.582 1.00 97.56 383 ASN A C 1
ATOM 3042 O O . ASN A 1 383 ? -7.297 2.531 0.475 1.00 97.56 383 ASN A O 1
ATOM 3046 N N . PHE A 1 384 ? -6.267 4.193 -0.654 1.00 97.75 384 PHE A N 1
ATOM 3047 C CA . PHE A 1 384 ? -6.067 5.102 0.470 1.00 97.75 384 PHE A CA 1
ATOM 3048 C C . PHE A 1 384 ? -6.789 6.425 0.217 1.00 97.75 384 PHE A C 1
ATOM 3050 O O . PHE A 1 384 ? -7.116 6.760 -0.924 1.00 97.75 384 PHE A O 1
ATOM 3057 N N . ILE A 1 385 ? -7.019 7.193 1.281 1.00 97.44 385 ILE A N 1
ATOM 3058 C CA . ILE A 1 385 ? -7.648 8.514 1.189 1.00 97.44 385 ILE A CA 1
ATOM 3059 C C . ILE A 1 385 ? -6.657 9.510 0.582 1.00 97.44 385 ILE A C 1
ATOM 3061 O O . ILE A 1 385 ? -5.645 9.846 1.200 1.00 97.44 385 ILE A O 1
ATOM 3065 N N . ASP A 1 386 ? -6.960 10.014 -0.610 1.00 96.88 386 ASP A N 1
ATOM 3066 C CA . ASP A 1 386 ? -6.157 11.032 -1.285 1.00 96.88 386 ASP A CA 1
ATOM 3067 C C . ASP A 1 386 ? -6.691 12.435 -1.004 1.00 96.88 386 ASP A C 1
ATOM 3069 O O . ASP A 1 386 ? -5.927 13.335 -0.669 1.00 96.88 386 ASP A O 1
ATOM 3073 N N . ARG A 1 387 ? -8.008 12.634 -1.052 1.00 95.81 387 ARG A N 1
ATOM 3074 C CA . ARG A 1 387 ? -8.612 13.947 -0.803 1.00 95.81 387 ARG A CA 1
ATOM 3075 C C . ARG A 1 387 ? -9.904 13.862 -0.011 1.00 95.81 387 ARG A C 1
ATOM 3077 O O . ARG A 1 387 ? -10.581 12.843 -0.048 1.00 95.81 387 ARG A O 1
ATOM 3084 N N . LEU A 1 388 ? -10.258 14.953 0.656 1.00 94.44 388 LEU A N 1
ATOM 3085 C CA . LEU A 1 388 ? -11.570 15.148 1.266 1.00 94.44 388 LEU A CA 1
ATOM 3086 C C . LEU A 1 388 ? -12.223 16.379 0.638 1.00 94.44 388 LEU A C 1
ATOM 3088 O O . LEU A 1 388 ? -11.686 17.489 0.719 1.00 94.44 388 LEU A O 1
ATOM 3092 N N . ASP A 1 389 ? -13.374 16.165 0.010 1.00 91.50 389 ASP A N 1
ATOM 3093 C CA . ASP A 1 389 ? -14.193 17.205 -0.594 1.00 91.50 389 ASP A CA 1
ATOM 3094 C C . ASP A 1 389 ? -15.353 17.528 0.358 1.00 91.50 389 ASP A C 1
ATOM 3096 O O . ASP A 1 389 ? -16.289 16.748 0.540 1.00 91.50 389 ASP A O 1
ATOM 3100 N N . PHE A 1 390 ? -15.267 18.690 1.007 1.00 86.38 390 PHE A N 1
ATOM 3101 C CA . PHE A 1 390 ? -16.304 19.185 1.911 1.00 86.38 390 PHE A CA 1
ATOM 3102 C C . PHE A 1 390 ? -17.397 19.861 1.085 1.00 86.38 390 PHE A C 1
ATOM 3104 O O . PHE A 1 390 ? -17.238 20.998 0.630 1.00 86.38 390 PHE A O 1
ATOM 3111 N N . GLU A 1 391 ? -18.500 19.152 0.876 1.00 73.94 391 GLU A N 1
ATOM 3112 C CA . GLU A 1 391 ? -19.697 19.721 0.272 1.00 73.94 391 GLU A CA 1
ATOM 3113 C C . GLU A 1 391 ? -20.445 20.589 1.301 1.00 73.94 391 GLU A C 1
ATOM 3115 O O . GLU A 1 391 ? -20.127 20.617 2.494 1.00 73.94 391 GLU A O 1
ATOM 3120 N N . GLY A 1 392 ? -21.423 21.372 0.835 1.00 64.62 392 GLY A N 1
ATOM 3121 C CA . GLY A 1 392 ? -22.255 22.202 1.708 1.00 64.62 392 GLY A CA 1
ATOM 3122 C C . GLY A 1 392 ? -22.981 21.400 2.802 1.00 64.62 392 GLY A C 1
ATOM 3123 O O . GLY A 1 392 ? -22.846 20.185 2.937 1.00 64.62 392 GLY A O 1
ATOM 3124 N N . LYS A 1 393 ? -23.794 22.085 3.611 1.00 57.00 393 LYS A N 1
ATOM 3125 C CA . LYS A 1 393 ? -24.633 21.385 4.593 1.00 57.00 393 LYS A CA 1
ATOM 3126 C C . LYS A 1 393 ? -25.660 20.513 3.866 1.00 57.00 393 LYS A C 1
ATOM 3128 O O . LYS A 1 393 ? -26.338 21.005 2.963 1.00 57.00 393 LYS A O 1
ATOM 3133 N N . ALA A 1 394 ? -25.788 19.256 4.280 1.00 61.22 394 ALA A N 1
ATOM 3134 C CA . ALA A 1 394 ? -26.904 18.406 3.899 1.00 61.22 394 ALA A CA 1
ATOM 3135 C C . ALA A 1 394 ? -28.232 19.025 4.378 1.00 61.22 394 ALA A C 1
ATOM 3137 O O . ALA A 1 394 ? -28.260 19.954 5.192 1.00 61.22 394 ALA A O 1
ATOM 3138 N N . SER A 1 395 ? -29.354 18.527 3.856 1.00 53.94 395 SER A N 1
ATOM 3139 C CA . SER A 1 395 ? -30.702 19.022 4.181 1.00 53.94 395 SER A CA 1
ATOM 3140 C C . SER A 1 395 ? -31.073 18.909 5.667 1.00 53.94 395 SER A C 1
ATOM 3142 O O . SER A 1 395 ? -31.984 19.598 6.117 1.00 53.94 395 SER A O 1
ATOM 3144 N N . ASP A 1 396 ? -30.361 18.081 6.429 1.00 66.38 396 ASP A N 1
ATOM 3145 C CA . ASP A 1 396 ? -30.474 17.918 7.884 1.00 66.38 396 ASP A CA 1
ATOM 3146 C C . ASP A 1 396 ? -29.513 18.827 8.686 1.00 66.38 396 ASP A C 1
ATOM 3148 O O . ASP A 1 396 ? -29.535 18.832 9.916 1.00 66.38 396 ASP A O 1
ATOM 3152 N N . GLY A 1 397 ? -28.686 19.626 8.006 1.00 64.69 397 GLY A N 1
ATOM 3153 C CA . GLY A 1 397 ? -27.695 20.513 8.610 1.00 64.69 397 GLY A CA 1
ATOM 3154 C C . GLY A 1 397 ? -26.324 19.879 8.870 1.00 64.69 397 GLY A C 1
ATOM 3155 O O . GLY A 1 397 ? -25.416 20.619 9.272 1.00 64.69 397 GLY A O 1
ATOM 3156 N N . ALA A 1 398 ? -26.141 18.576 8.619 1.00 67.81 398 ALA A N 1
ATOM 3157 C CA . ALA A 1 398 ? -24.857 17.892 8.768 1.00 67.81 398 ALA A CA 1
ATOM 3158 C C . ALA A 1 398 ? -23.850 18.351 7.700 1.00 67.81 398 ALA A C 1
ATOM 3160 O O . ALA A 1 398 ? -24.218 18.702 6.576 1.00 67.81 398 ALA A O 1
ATOM 3161 N N . ARG A 1 399 ? -22.554 18.377 8.041 1.00 71.56 399 ARG A N 1
ATOM 3162 C CA . ARG A 1 399 ? -21.497 18.596 7.040 1.00 71.56 399 ARG A CA 1
ATOM 3163 C C . ARG A 1 399 ? -21.396 17.346 6.176 1.00 71.56 399 ARG A C 1
ATOM 3165 O O . ARG A 1 399 ? -21.155 16.270 6.709 1.00 71.56 399 ARG A O 1
ATOM 3172 N N . ARG A 1 400 ? -21.546 17.498 4.860 1.00 84.19 400 ARG A N 1
ATOM 3173 C CA . ARG A 1 400 ? -21.302 16.410 3.916 1.00 84.19 400 ARG A CA 1
ATOM 3174 C C . ARG A 1 400 ? -19.834 16.430 3.500 1.00 84.19 400 ARG A C 1
ATOM 3176 O O . ARG A 1 400 ? -19.292 17.479 3.162 1.00 84.19 400 ARG A O 1
ATOM 3183 N N . CYS A 1 401 ? -19.186 15.278 3.564 1.00 90.06 401 CYS A N 1
ATOM 3184 C CA . CYS A 1 401 ? -17.798 15.098 3.162 1.00 90.06 401 CYS A CA 1
ATOM 3185 C C . CYS A 1 401 ? -17.721 13.860 2.280 1.00 90.06 401 CYS A C 1
ATOM 3187 O O . CYS A 1 401 ? -18.253 12.816 2.647 1.00 90.06 401 CYS A O 1
ATOM 3189 N N . VAL A 1 402 ? -17.075 13.992 1.128 1.00 93.56 402 VAL A N 1
ATOM 3190 C CA . VAL A 1 402 ? -16.831 12.885 0.204 1.00 93.56 402 VAL A CA 1
ATOM 3191 C C . VAL A 1 402 ? -15.331 12.639 0.158 1.00 93.56 402 VAL A C 1
ATOM 3193 O O . VAL A 1 402 ? -14.551 13.559 -0.100 1.00 93.56 402 VAL A O 1
ATOM 3196 N N . ALA A 1 403 ? -14.906 11.406 0.418 1.00 96.12 403 ALA A N 1
ATOM 3197 C CA . ALA A 1 403 ? -13.507 11.034 0.297 1.00 96.12 403 ALA A CA 1
ATOM 3198 C C . ALA A 1 403 ? -13.179 10.681 -1.152 1.00 96.12 403 ALA A C 1
ATOM 3200 O O . ALA A 1 403 ? -13.833 9.834 -1.747 1.00 96.12 403 ALA A O 1
ATOM 3201 N N . GLY A 1 404 ? -12.148 11.302 -1.720 1.00 96.38 404 GLY A N 1
ATOM 3202 C CA . GLY A 1 404 ? -11.509 10.835 -2.941 1.00 96.38 404 GLY A CA 1
ATOM 3203 C C . GLY A 1 404 ? -10.459 9.786 -2.601 1.00 96.38 404 GLY A C 1
ATOM 3204 O O . GLY A 1 404 ? -9.509 10.061 -1.866 1.00 96.38 404 GLY A O 1
ATOM 3205 N N . LEU A 1 405 ? -10.637 8.591 -3.143 1.00 96.56 405 LEU A N 1
ATOM 3206 C CA . LEU A 1 405 ? -9.814 7.418 -2.902 1.00 96.56 405 LEU A CA 1
ATOM 3207 C C . LEU A 1 405 ? -8.851 7.201 -4.064 1.00 96.56 405 LEU A C 1
ATOM 3209 O O . LEU A 1 405 ? -9.249 7.344 -5.218 1.00 96.56 405 LEU A O 1
ATOM 3213 N N . LYS A 1 406 ? -7.602 6.836 -3.771 1.00 96.19 406 LYS A N 1
ATOM 3214 C CA . LYS A 1 406 ? -6.578 6.556 -4.783 1.00 96.19 406 LYS A CA 1
ATOM 3215 C C . LYS A 1 406 ? -6.094 5.116 -4.703 1.00 96.19 406 LYS A C 1
ATOM 3217 O O . LYS A 1 406 ? -5.685 4.645 -3.642 1.00 96.19 406 LYS A O 1
ATOM 3222 N N . SER A 1 407 ? -6.101 4.456 -5.855 1.00 95.44 407 SER A N 1
ATOM 3223 C CA . SER A 1 407 ? -5.757 3.044 -6.023 1.00 95.44 407 SER A CA 1
ATOM 3224 C C . SER A 1 407 ? -4.255 2.775 -5.917 1.00 95.44 407 SER A C 1
ATOM 3226 O O . SER A 1 407 ? -3.437 3.430 -6.578 1.00 95.44 407 SER A O 1
ATOM 3228 N N . TYR A 1 408 ? -3.876 1.759 -5.140 1.00 95.00 408 TYR A N 1
ATOM 3229 C CA . TYR A 1 408 ? -2.489 1.292 -5.030 1.00 95.00 408 TYR A CA 1
ATOM 3230 C C . TYR A 1 408 ? -1.997 0.646 -6.323 1.00 95.00 408 TYR A C 1
ATOM 3232 O O . TYR A 1 408 ? -0.823 0.763 -6.676 1.00 95.00 408 TYR A O 1
ATOM 3240 N N . GLU A 1 409 ? -2.875 -0.019 -7.060 1.00 91.81 409 GLU A N 1
ATOM 3241 C CA . GLU A 1 409 ? -2.525 -0.813 -8.229 1.00 91.81 409 GLU A CA 1
ATOM 3242 C C . GLU A 1 409 ? -2.340 0.043 -9.471 1.00 91.81 409 GLU A C 1
ATOM 3244 O O . GLU A 1 409 ? -1.491 -0.273 -10.302 1.00 91.81 409 GLU A O 1
ATOM 3249 N N . ARG A 1 410 ? -3.151 1.094 -9.627 1.00 87.12 410 ARG A N 1
ATOM 3250 C CA . ARG A 1 410 ? -3.220 1.857 -10.883 1.00 87.12 410 ARG A CA 1
ATOM 3251 C C . ARG A 1 410 ? -3.185 3.369 -10.696 1.00 87.12 410 ARG A C 1
ATOM 3253 O O . ARG A 1 410 ? -3.000 4.085 -11.673 1.00 87.12 410 ARG A O 1
ATOM 3260 N N . GLY A 1 411 ? -3.358 3.868 -9.471 1.00 89.31 411 GLY A N 1
ATOM 3261 C CA . GLY A 1 411 ? -3.514 5.302 -9.218 1.00 89.31 411 GLY A CA 1
ATOM 3262 C C . GLY A 1 411 ? -4.826 5.889 -9.749 1.00 89.31 411 GLY A C 1
ATOM 3263 O O . GLY A 1 411 ? -4.939 7.109 -9.836 1.00 89.31 411 GLY A O 1
ATOM 3264 N N . SER A 1 412 ? -5.795 5.042 -10.117 1.00 90.19 412 SER A N 1
ATOM 3265 C CA . SER A 1 412 ? -7.185 5.421 -10.389 1.00 90.19 412 SER A CA 1
ATOM 3266 C C . SER A 1 412 ? -7.791 6.129 -9.182 1.00 90.19 412 SER A C 1
ATOM 3268 O O . SER A 1 412 ? -7.440 5.828 -8.039 1.00 90.19 412 SER A O 1
ATOM 3270 N N . MET A 1 413 ? -8.708 7.053 -9.461 1.00 92.81 413 MET A N 1
ATOM 3271 C CA . MET A 1 413 ? -9.450 7.788 -8.445 1.00 92.81 413 MET A CA 1
ATOM 3272 C C . MET A 1 413 ? -10.880 7.259 -8.359 1.00 92.81 413 MET A C 1
ATOM 3274 O O . MET A 1 413 ? -11.514 7.050 -9.393 1.00 92.81 413 MET A O 1
ATOM 3278 N N . ASP A 1 414 ? -11.375 7.104 -7.139 1.00 93.19 414 ASP A N 1
ATOM 3279 C CA . ASP A 1 414 ? -12.765 6.774 -6.814 1.00 93.19 414 ASP A CA 1
ATOM 3280 C C . ASP A 1 414 ? -13.279 7.739 -5.729 1.00 93.19 414 ASP A C 1
ATOM 3282 O O . ASP A 1 414 ? -12.509 8.554 -5.208 1.00 93.19 414 ASP A O 1
ATOM 3286 N N . THR A 1 415 ? -14.566 7.693 -5.395 1.00 93.50 415 THR A N 1
ATOM 3287 C CA . THR A 1 415 ? -15.169 8.542 -4.358 1.00 93.50 415 THR A CA 1
ATOM 3288 C C . THR A 1 415 ? -16.054 7.760 -3.400 1.00 93.50 415 THR A C 1
ATOM 3290 O O . THR A 1 415 ? -16.711 6.806 -3.802 1.00 93.50 415 THR A O 1
ATOM 3293 N N . ASP A 1 416 ? -16.100 8.190 -2.140 1.00 93.94 416 ASP A N 1
ATOM 3294 C CA . ASP A 1 416 ? -16.731 7.434 -1.063 1.00 93.94 416 ASP A CA 1
ATOM 3295 C C . ASP A 1 416 ? -17.280 8.346 0.047 1.00 93.94 416 ASP A C 1
ATOM 3297 O O . ASP A 1 416 ? -16.527 9.038 0.739 1.00 93.94 416 ASP A O 1
ATOM 3301 N N . GLU A 1 417 ? -18.606 8.379 0.199 1.00 93.50 417 GLU A N 1
ATOM 3302 C CA . GLU A 1 417 ? -19.278 9.217 1.203 1.00 93.50 417 GLU A CA 1
ATOM 3303 C C . GLU A 1 417 ? -19.148 8.642 2.617 1.00 93.50 417 GLU A C 1
ATOM 3305 O O . GLU A 1 417 ? -18.982 9.409 3.564 1.00 93.50 417 GLU A O 1
ATOM 3310 N N . ASP A 1 418 ? -19.152 7.314 2.767 1.00 94.06 418 ASP A N 1
ATOM 3311 C CA . ASP A 1 418 ? -19.072 6.659 4.078 1.00 94.06 418 ASP A CA 1
ATOM 3312 C C . ASP A 1 418 ? -17.692 6.891 4.706 1.00 94.06 418 ASP A C 1
ATOM 3314 O O . ASP A 1 418 ? -17.578 7.258 5.877 1.00 94.06 418 ASP A O 1
ATOM 3318 N N . VAL A 1 419 ? -16.635 6.776 3.894 1.00 96.00 419 VAL A N 1
ATOM 3319 C CA . VAL A 1 419 ? -15.264 7.112 4.312 1.00 96.00 419 VAL A CA 1
ATOM 3320 C C . VAL A 1 419 ? -15.157 8.594 4.674 1.00 96.00 419 VAL A C 1
ATOM 3322 O O . VAL A 1 419 ? -14.516 8.947 5.664 1.00 96.00 419 VAL A O 1
ATOM 3325 N N . GLY A 1 420 ? -15.784 9.477 3.890 1.00 94.62 420 GLY A N 1
ATOM 3326 C CA . GLY A 1 420 ? -15.798 10.912 4.168 1.00 94.62 420 GLY A CA 1
ATOM 3327 C C . GLY A 1 420 ? -16.497 11.256 5.488 1.00 94.62 420 GLY A C 1
ATOM 3328 O O . GLY A 1 420 ? -15.995 12.095 6.242 1.00 94.62 420 GLY A O 1
ATOM 3329 N N . ALA A 1 421 ? -17.613 10.589 5.789 1.00 93.12 421 ALA A N 1
ATOM 3330 C CA . ALA A 1 421 ? -18.347 10.729 7.043 1.00 93.12 421 ALA A CA 1
ATOM 3331 C C . ALA A 1 421 ? -17.548 10.203 8.246 1.00 93.12 421 ALA A C 1
ATOM 3333 O O . ALA A 1 421 ? -17.427 10.913 9.243 1.00 93.12 421 ALA A O 1
ATOM 3334 N N . GLU A 1 422 ? -16.926 9.026 8.134 1.00 94.81 422 GLU A N 1
ATOM 3335 C CA . GLU A 1 422 ? -16.084 8.471 9.203 1.00 94.81 422 GLU A CA 1
ATOM 3336 C C . GLU A 1 422 ? -14.891 9.388 9.509 1.00 94.81 422 GLU A C 1
ATOM 3338 O O . GLU A 1 422 ? -14.571 9.648 10.667 1.00 94.81 422 GLU A O 1
ATOM 3343 N N . MET A 1 423 ? -14.246 9.945 8.478 1.00 93.94 423 MET A N 1
ATOM 3344 C CA . MET A 1 423 ? -13.145 10.895 8.666 1.00 93.94 423 MET A CA 1
ATOM 3345 C C . MET A 1 423 ? -13.583 12.154 9.417 1.00 93.94 423 MET A C 1
ATOM 3347 O O . MET A 1 423 ? -12.819 12.678 10.228 1.00 93.94 423 MET A O 1
ATOM 3351 N N . LEU A 1 424 ? -14.801 12.647 9.167 1.00 91.19 424 LEU A N 1
ATOM 3352 C CA . LEU A 1 424 ? -15.358 13.755 9.941 1.00 91.19 424 LEU A CA 1
ATOM 3353 C C . LEU A 1 424 ? -15.575 13.368 11.404 1.00 91.19 424 LEU A C 1
ATOM 3355 O O . LEU A 1 424 ? -15.302 14.193 12.267 1.00 91.19 424 LEU A O 1
ATOM 3359 N N . GLU A 1 425 ? -16.054 12.155 11.680 1.00 91.50 425 GLU A N 1
ATOM 3360 C CA . GLU A 1 425 ? -16.311 11.672 13.040 1.00 91.50 425 GLU A CA 1
ATOM 3361 C C . GLU A 1 425 ? -15.013 11.470 13.835 1.00 91.50 425 GLU A C 1
ATOM 3363 O O . GLU A 1 425 ? -14.898 11.946 14.965 1.00 91.50 425 GLU A O 1
ATOM 3368 N N . LEU A 1 426 ? -13.998 10.843 13.233 1.00 91.44 426 LEU A N 1
ATOM 3369 C CA . LEU A 1 426 ? -12.710 10.578 13.886 1.00 91.44 426 LEU A CA 1
ATOM 3370 C C . LEU A 1 426 ? -11.955 11.852 14.281 1.00 91.44 426 LEU A C 1
ATOM 3372 O O . LEU A 1 426 ? -11.253 11.866 15.293 1.00 91.44 426 LEU A O 1
ATOM 3376 N N . PHE A 1 427 ? -12.096 12.913 13.486 1.00 87.06 427 PHE A N 1
ATOM 3377 C CA . PHE A 1 427 ? -11.440 14.202 13.714 1.00 87.06 427 PHE A CA 1
ATOM 3378 C C . PHE A 1 427 ? -12.409 15.303 14.165 1.00 87.06 427 PHE A C 1
ATOM 3380 O O . PHE A 1 427 ? -12.038 16.480 14.145 1.00 87.06 427 PHE A O 1
ATOM 3387 N N . ALA A 1 428 ? -13.634 14.946 14.567 1.00 81.19 428 ALA A N 1
ATOM 3388 C CA . ALA A 1 428 ? -14.556 15.881 15.199 1.00 81.19 428 ALA A CA 1
ATOM 3389 C C . ALA A 1 428 ? -13.985 16.343 16.550 1.00 81.19 428 ALA A C 1
ATOM 3391 O O . ALA A 1 428 ? -13.445 15.535 17.311 1.00 81.19 428 ALA A O 1
ATOM 3392 N N . GLU A 1 429 ? -14.087 17.649 16.814 1.00 62.44 429 GLU A N 1
ATOM 3393 C CA . GLU A 1 429 ? -13.705 18.270 18.093 1.00 62.44 429 GLU A CA 1
ATOM 3394 C C . GLU A 1 429 ? -14.677 17.928 19.224 1.00 62.44 429 GLU A C 1
ATOM 3396 O O . GLU A 1 429 ? -15.909 18.011 18.995 1.00 62.44 429 GLU A O 1
#

Radius of gyration: 24.94 Å; chains: 1; bounding box: 59×87×62 Å

Secondary structure (DSSP, 8-state):
-------------PPEEEEEE-SS-EEEEEE-SS-EEEESS--SSSEEEE---TTS-SS-EEEEEEETTEEEEEE-SSSPEEETTS-EE-TT-EEEEESSEEEEETTEEEEEEE---S-S----------S-TTSGGGSTTTTGGGGSBHHHHHHHHHGGG-SSHHHHHHHHHHHHHHHHHHHHHHHHHTS-HHHHHHHHHHSSS-GGGGGTTS--HHHHHHHHHHHHHHHHHS--SHHHHHHHHT-TT--STT-HHHHHHHHHHHHHHHHTT-S--SHHHHHHHHHHHHHHHHHHHHHTGGGGGS-EEEEEEEEE-SSSS-EEEEEEE-BSS-S-PEEEEEEE-TTSPTT-EEEESSSS-EEE-TTTEEEEE-TTT-SEEEEEEEEEEEEEE-TTSPEEEEEEEEETTT--EEEEHHHHHHHHHHT--

pLDDT: mean 85.66, std 17.3, range [24.95, 98.25]